Protein AF-0000000066666203 (afdb_homodimer)

Nearest PDB structures (foldseek):
  4cpd-assembly2_C  TM=8.455E-01  e=2.693E-26  Thermus sp. ATN1
  4cpd-assembly1_D  TM=8.298E-01  e=1.664E-25  Thermus sp. ATN1
  6isv-assembly1_B  TM=8.213E-01  e=1.028E-24  Geotrichum candidum
  5tnx-assembly1_A  TM=8.495E-01  e=1.161E-24  Burkholderia ambifaria MC40-6
  1f8f-assembly1_A  TM=8.457E-01  e=9.718E-24  Acinetobacter calcoaceticus

Secondary structure (DSSP, 8-state):
-------EEEEEEE-SS-EEEEEEEPPPPPTT-EEEEEEEEEE-HHHHHHHTTSS---SSB----EEEEEEEE--TT-S--TT-EEEE-SEE--S-SHHHHTT-GGG-TT-EETT-SBTTSS-TT-SSSBSEEEE-TT--EEEPPTTS-HHHHGGGGTHHHHHHHHHHHHS---SEEEEE--SHHHHHHHHHHHHTT-EEEEE-S-HHHHHHHHHTT-EE--S--EEEEEE-S--HHHHHHHHHHEEEEEEEEE-S--S----EEE-HHHHHHTT-EEEE--S--HHHHHHHHHHHHHHTTTS-GGGGBPPPEEGGGGGGGGS---TT-SBEEEE-/-------EEEEEEE-SS-EEEEEEEPPPPPTT-EEEEEEEEEE-HHHHHHHTTSS---SSB----EEEEEEEE--TT-S--TT-EEEE-SEE--S-SHHHHTT-GGG-TT-EETT-SBTTSS-TT-SSSBSEEEE-TT--EEEPPTTS-HHHHGGGGTHHHHHHHHHHHHS---SEEEEE--SHHHHHHHHHHHHTT-EEEEE-S-HHHHHHHHHTT-EE--S--EEEEEE-S--HHHHHHHHHHEEEEEEEEE-S--S----EEE-HHHHHHTT-EEEE--S--HHHHHHHHHHHHHHTTTS-GGGGBPPPEEGGGGGGGGS---TT-SBEEEE-

Radius of gyration: 29.98 Å; Cα contacts (8 Å, |Δi|>4): 1729; chains: 2; bounding box: 48×93×68 Å

InterPro domains:
  IPR002328 Alcohol dehydrogenase, zinc-type, conserved site [PS00059] (64-78)
  IPR007698 Alanine dehydrogenase/pyridine nucleotide transhydrogenase, NAD(H)-binding domain [PF01262] (172-218)
  IPR011032 GroES-like superfamily [SSF50129] (6-188)
  IPR013154 Alcohol dehydrogenase-like, N-terminal [PF08240] (31-146)
  IPR017743 Alcohol dehydrogenase, phosphonate catabolism-associated, putative [TIGR03366] (27-318)
  IPR020843 Enoylreductase domain [SM00829] (16-302)
  IPR036291 NAD(P)-binding domain superfamily [SSF51735] (148-298)

Organism: Nocardia brasiliensis (strain ATCC 700358 / HUJEG-1) (NCBI:txid1133849)

Structure (mmCIF, N/CA/C/O backbone):
data_AF-0000000066666203-model_v1
#
loop_
_entity.id
_entity.type
_entity.pdbx_description
1 polymer 'alcohol dehydrogenase'
#
loop_
_atom_site.group_PDB
_atom_site.id
_atom_site.type_symbol
_atom_site.label_atom_id
_atom_site.label_alt_id
_atom_site.label_comp_id
_atom_site.label_asym_id
_atom_site.label_entity_id
_atom_site.label_seq_id
_atom_site.pdbx_PDB_ins_code
_atom_site.Cartn_x
_atom_site.Cartn_y
_atom_site.Cartn_z
_atom_site.occupancy
_atom_site.B_iso_or_equiv
_atom_site.auth_seq_id
_atom_site.auth_comp_id
_atom_site.auth_asym_id
_atom_site.auth_atom_id
_atom_site.pdbx_PDB_model_num
ATOM 1 N N . MET A 1 1 ? -19 -29.406 -35.094 1 35.38 1 MET A N 1
ATOM 2 C CA . MET A 1 1 ? -18.406 -29.938 -33.875 1 35.38 1 MET A CA 1
ATOM 3 C C . MET A 1 1 ? -17.703 -31.266 -34.125 1 35.38 1 MET A C 1
ATOM 5 O O . MET A 1 1 ? -18.344 -32.25 -34.5 1 35.38 1 MET A O 1
ATOM 9 N N . ASP A 1 2 ? -16.531 -31.234 -34.719 1 40.56 2 ASP A N 1
ATOM 10 C CA . ASP A 1 2 ? -15.867 -32.469 -35.125 1 40.56 2 ASP A CA 1
ATOM 11 C C . ASP A 1 2 ? -15.945 -33.531 -34.031 1 40.56 2 ASP A C 1
ATOM 13 O O . ASP A 1 2 ? -15.672 -33.25 -32.875 1 40.56 2 ASP A O 1
ATOM 17 N N . SER A 1 3 ? -16.797 -34.438 -34.219 1 43.56 3 SER A N 1
ATOM 18 C CA . SER A 1 3 ? -17.047 -35.625 -33.406 1 43.56 3 SER A CA 1
ATOM 19 C C . SER A 1 3 ? -15.734 -36.312 -33 1 43.56 3 SER A C 1
ATOM 21 O O . SER A 1 3 ? -15.008 -36.812 -33.844 1 43.56 3 SER A O 1
ATOM 23 N N . ILE A 1 4 ? -14.906 -35.594 -32.125 1 48.69 4 ILE A N 1
ATOM 24 C CA . ILE A 1 4 ? -13.711 -36.344 -31.719 1 48.69 4 ILE A CA 1
ATOM 25 C C . ILE A 1 4 ? -14.094 -37.75 -31.297 1 48.69 4 ILE A C 1
ATOM 27 O O . ILE A 1 4 ? -15.039 -37.938 -30.516 1 48.69 4 ILE A O 1
ATOM 31 N N . THR A 1 5 ? -14 -38.75 -32.094 1 50.16 5 THR A N 1
ATOM 32 C CA . THR A 1 5 ? -14.023 -40.156 -31.734 1 50.16 5 THR A CA 1
ATOM 33 C C . THR A 1 5 ? -13.594 -40.344 -30.281 1 50.16 5 THR A C 1
ATOM 35 O O . THR A 1 5 ? -12.75 -39.625 -29.781 1 50.16 5 THR A O 1
ATOM 38 N N . PRO A 1 6 ? -14.508 -41.125 -29.516 1 56.53 6 PRO A N 1
ATOM 39 C CA . PRO A 1 6 ? -14.281 -41.344 -28.078 1 56.53 6 PRO A CA 1
ATOM 40 C C . PRO A 1 6 ? -12.812 -41.594 -27.734 1 56.53 6 PRO A C 1
ATOM 42 O O . PRO A 1 6 ? -12.227 -42.594 -28.156 1 56.53 6 PRO A O 1
ATOM 45 N N . ARG A 1 7 ? -11.922 -40.531 -27.656 1 80.56 7 ARG A N 1
ATOM 46 C CA . ARG A 1 7 ? -10.508 -40.75 -27.359 1 80.56 7 ARG A CA 1
ATOM 47 C C . ARG A 1 7 ? -10.273 -40.781 -25.844 1 80.56 7 ARG A C 1
ATOM 49 O O . ARG A 1 7 ? -11.008 -40.156 -25.078 1 80.56 7 ARG A O 1
ATOM 56 N N . VAL A 1 8 ? -9.695 -41.844 -25.406 1 90 8 VAL A N 1
ATOM 57 C CA . VAL A 1 8 ? -9.258 -42.031 -24.016 1 90 8 VAL A CA 1
ATOM 58 C C . VAL A 1 8 ? -7.941 -41.281 -23.781 1 90 8 VAL A C 1
ATOM 60 O O . VAL A 1 8 ? -7.164 -41.094 -24.719 1 90 8 VAL A O 1
ATOM 63 N N . THR A 1 9 ? -7.867 -40.812 -22.672 1 93.56 9 THR A N 1
ATOM 64 C CA . THR A 1 9 ? -6.645 -40.156 -22.25 1 93.56 9 THR A CA 1
ATOM 65 C C . THR A 1 9 ? -6.219 -40.625 -20.859 1 93.56 9 THR A C 1
ATOM 67 O O . THR A 1 9 ? -7.035 -41.156 -20.094 1 93.56 9 THR A O 1
ATOM 70 N N . ARG A 1 10 ? -4.941 -40.531 -20.547 1 96.31 10 ARG A N 1
ATOM 71 C CA . ARG A 1 10 ? -4.422 -40.906 -19.25 1 96.31 10 ARG A CA 1
ATOM 72 C C . ARG A 1 10 ? -4.297 -39.719 -18.312 1 96.31 10 ARG A C 1
ATOM 74 O O . ARG A 1 10 ? -3.92 -38.625 -18.75 1 96.31 10 ARG A O 1
ATOM 81 N N . ALA A 1 11 ? -4.645 -39.938 -17.094 1 97.62 11 ALA A N 1
ATOM 82 C CA . ALA A 1 11 ? -4.508 -38.906 -16.078 1 97.62 11 ALA A CA 1
ATOM 83 C C . ALA A 1 11 ? -4.074 -39.531 -14.742 1 97.62 11 ALA A C 1
ATOM 85 O O . ALA A 1 11 ? -4.43 -40.656 -14.422 1 97.62 11 ALA A O 1
ATOM 86 N N . ALA A 1 12 ? -3.232 -38.844 -14.062 1 97.88 12 ALA A N 1
ATOM 87 C CA . ALA A 1 12 ? -2.869 -39.219 -12.695 1 97.88 12 ALA A CA 1
ATOM 88 C C . ALA A 1 12 ? -3.848 -38.594 -11.695 1 97.88 12 ALA A C 1
ATOM 90 O O . ALA A 1 12 ? -3.834 -37.406 -11.461 1 97.88 12 ALA A O 1
ATOM 91 N N . VAL A 1 13 ? -4.668 -39.375 -11.094 1 97.62 13 VAL A N 1
ATOM 92 C CA . VAL A 1 13 ? -5.719 -38.938 -10.188 1 97.62 13 VAL A CA 1
ATOM 93 C C . VAL A 1 13 ? -5.254 -39.062 -8.742 1 97.62 13 VAL A C 1
ATOM 95 O O . VAL A 1 13 ? -4.918 -40.156 -8.289 1 97.62 13 VAL A O 1
ATOM 98 N N . TRP A 1 14 ? -5.199 -37.938 -8.07 1 97.12 14 TRP A N 1
ATOM 99 C CA . TRP A 1 14 ? -4.902 -37.906 -6.641 1 97.12 14 TRP A CA 1
ATOM 100 C C . TRP A 1 14 ? -6.121 -38.344 -5.824 1 97.12 14 TRP A C 1
ATOM 102 O O . TRP A 1 14 ? -7.191 -37.719 -5.941 1 97.12 14 TRP A O 1
ATOM 112 N N . THR A 1 15 ? -5.957 -39.344 -4.996 1 95.44 15 THR A N 1
ATOM 113 C CA . THR A 1 15 ? -7.098 -39.938 -4.297 1 95.44 15 THR A CA 1
ATOM 114 C C . THR A 1 15 ? -7.055 -39.594 -2.811 1 95.44 15 THR A C 1
ATOM 116 O O . THR A 1 15 ? -7.844 -40.125 -2.023 1 95.44 15 THR A O 1
ATOM 119 N N . GLY A 1 16 ? -6.141 -38.719 -2.398 1 93.12 16 GLY A N 1
ATOM 120 C CA . GLY A 1 16 ? -5.969 -38.406 -0.989 1 93.12 16 GLY A CA 1
ATOM 121 C C . GLY A 1 16 ? -4.949 -39.312 -0.301 1 93.12 16 GLY A C 1
ATOM 122 O O . GLY A 1 16 ? -4.348 -38.906 0.701 1 93.12 16 GLY A O 1
ATOM 123 N N . HIS A 1 17 ? -4.773 -40.5 -0.76 1 90.31 17 HIS A N 1
ATOM 124 C CA . HIS A 1 17 ? -3.838 -41.438 -0.167 1 90.31 17 HIS A CA 1
ATOM 125 C C . HIS A 1 17 ? -2.746 -41.812 -1.158 1 90.31 17 HIS A C 1
ATOM 127 O O . HIS A 1 17 ? -1.794 -42.531 -0.798 1 90.31 17 HIS A O 1
ATOM 133 N N . GLY A 1 18 ? -2.887 -41.281 -2.33 1 91.44 18 GLY A N 1
ATOM 134 C CA . GLY A 1 18 ? -1.947 -41.594 -3.396 1 91.44 18 GLY A CA 1
ATOM 135 C C . GLY A 1 18 ? -2.422 -41.125 -4.762 1 91.44 18 GLY A C 1
ATOM 136 O O . GLY A 1 18 ? -3.379 -40.344 -4.863 1 91.44 18 GLY A O 1
ATOM 137 N N . VAL A 1 19 ? -1.642 -41.562 -5.754 1 95.12 19 VAL A N 1
ATOM 138 C CA . VAL A 1 19 ? -1.977 -41.219 -7.125 1 95.12 19 VAL A CA 1
ATOM 139 C C . VAL A 1 19 ? -2.246 -42.469 -7.941 1 95.12 19 VAL A C 1
ATOM 141 O O . VAL A 1 19 ? -1.508 -43.438 -7.836 1 95.12 19 VAL A O 1
ATOM 144 N N . GLU A 1 20 ? -3.35 -42.438 -8.625 1 95.94 20 GLU A N 1
ATOM 145 C CA . GLU A 1 20 ? -3.729 -43.531 -9.5 1 95.94 20 GLU A CA 1
ATOM 146 C C . GLU A 1 20 ? -3.76 -43.094 -10.961 1 95.94 20 GLU A C 1
ATOM 148 O O . GLU A 1 20 ? -4.383 -42.094 -11.297 1 95.94 20 GLU A O 1
ATOM 153 N N . LEU A 1 21 ? -3.061 -43.875 -11.773 1 96.81 21 LEU A N 1
ATOM 154 C CA . LEU A 1 21 ? -3.188 -43.625 -13.203 1 96.81 21 LEU A CA 1
ATOM 155 C C . LEU A 1 21 ? -4.492 -44.188 -13.742 1 96.81 21 LEU A C 1
ATOM 157 O O . LEU A 1 21 ? -4.781 -45.375 -13.547 1 96.81 21 LEU A O 1
ATOM 161 N N . ARG A 1 22 ? -5.23 -43.375 -14.367 1 96.06 22 ARG A N 1
ATOM 162 C CA . ARG A 1 22 ? -6.516 -43.781 -14.914 1 96.06 22 ARG A CA 1
ATOM 163 C C . ARG A 1 22 ? -6.633 -43.438 -16.391 1 96.06 22 ARG A C 1
ATOM 165 O O . ARG A 1 22 ? -6.074 -42.438 -16.844 1 96.06 22 ARG A O 1
ATOM 172 N N . GLU A 1 23 ? -7.281 -44.281 -17.062 1 95.06 23 GLU A N 1
ATOM 173 C CA . GLU A 1 23 ? -7.758 -43.969 -18.406 1 95.06 23 GLU A CA 1
ATOM 174 C C . GLU A 1 23 ? -9.156 -43.375 -18.359 1 95.06 23 GLU A C 1
ATOM 176 O O . GLU A 1 23 ? -10.078 -43.969 -17.812 1 95.06 23 GLU A O 1
ATOM 181 N N . ILE A 1 24 ? -9.219 -42.219 -18.906 1 91.75 24 ILE A N 1
ATOM 182 C CA . ILE A 1 24 ? -10.477 -41.5 -18.828 1 91.75 24 ILE A CA 1
ATOM 183 C C . ILE A 1 24 ? -10.938 -41.125 -20.234 1 91.75 24 ILE A C 1
ATOM 185 O O . ILE A 1 24 ? -10.117 -40.812 -21.094 1 91.75 24 ILE A O 1
ATOM 189 N N . GLU A 1 25 ? -12.242 -41.25 -20.406 1 90.75 25 GLU A N 1
ATOM 190 C CA . GLU A 1 25 ? -12.789 -40.75 -21.672 1 90.75 25 GLU A CA 1
ATOM 191 C C . GLU A 1 25 ? -12.609 -39.25 -21.812 1 90.75 25 GLU A C 1
ATOM 193 O O . GLU A 1 25 ? -12.836 -38.5 -20.844 1 90.75 25 GLU A O 1
ATOM 198 N N . LEU A 1 26 ? -12.125 -38.844 -22.922 1 93.75 26 LEU A N 1
ATOM 199 C CA . LEU A 1 26 ? -12.094 -37.406 -23.172 1 93.75 26 LEU A CA 1
ATOM 200 C C . LEU A 1 26 ? -13.5 -36.812 -23.156 1 93.75 26 LEU A C 1
ATOM 202 O O . LEU A 1 26 ? -14.383 -37.312 -23.875 1 93.75 26 LEU A O 1
ATOM 206 N N . PRO A 1 27 ? -13.766 -35.875 -22.375 1 90.25 27 PRO A N 1
ATOM 207 C CA . PRO A 1 27 ? -15.109 -35.312 -22.328 1 90.25 27 PRO A CA 1
ATOM 208 C C . PRO A 1 27 ? -15.477 -34.562 -23.594 1 90.25 27 PRO A C 1
ATOM 210 O O . PRO A 1 27 ? -14.586 -34.094 -24.328 1 90.25 27 PRO A O 1
ATOM 213 N N . ASP A 1 28 ? -16.812 -34.469 -23.828 1 91.06 28 ASP A N 1
ATOM 214 C CA . ASP A 1 28 ? -17.266 -33.562 -24.859 1 91.06 28 ASP A CA 1
ATOM 215 C C . ASP A 1 28 ? -16.891 -32.125 -24.516 1 91.06 28 ASP A C 1
ATOM 217 O O . ASP A 1 28 ? -17.078 -31.672 -23.391 1 91.06 28 ASP A O 1
ATOM 221 N N . LEU A 1 29 ? -16.344 -31.484 -25.453 1 93.19 29 LEU A N 1
ATOM 222 C CA . LEU A 1 29 ? -15.977 -30.094 -25.234 1 93.19 29 LEU A CA 1
ATOM 223 C C . LEU A 1 29 ? -17.203 -29.188 -25.344 1 93.19 29 LEU A C 1
ATOM 225 O O . LEU A 1 29 ? -18.047 -29.375 -26.219 1 93.19 29 LEU A O 1
ATOM 229 N N . ALA A 1 30 ? -17.344 -28.375 -24.406 1 93 30 ALA A N 1
ATOM 230 C CA . ALA A 1 30 ? -18.359 -27.328 -24.531 1 93 30 ALA A CA 1
ATOM 231 C C . ALA A 1 30 ? -17.953 -26.25 -25.516 1 93 30 ALA A C 1
ATOM 233 O O . ALA A 1 30 ? -16.781 -26.188 -25.922 1 93 30 ALA A O 1
ATOM 234 N N . ALA A 1 31 ? -18.969 -25.469 -25.938 1 91.75 31 ALA A N 1
ATOM 235 C CA . ALA A 1 31 ? -18.672 -24.359 -26.844 1 91.75 31 ALA A CA 1
ATOM 236 C C . ALA A 1 31 ? -17.641 -23.406 -26.234 1 91.75 31 ALA A C 1
ATOM 238 O O . ALA A 1 31 ? -17.828 -22.922 -25.109 1 91.75 31 ALA A O 1
ATOM 239 N N . GLY A 1 32 ? -16.531 -23.25 -26.938 1 94 32 GLY A N 1
ATOM 240 C CA . GLY A 1 32 ? -15.523 -22.297 -26.484 1 94 32 GLY A CA 1
ATOM 241 C C . GLY A 1 32 ? -14.398 -22.953 -25.703 1 94 32 GLY A C 1
ATOM 242 O O . GLY A 1 32 ? -13.406 -22.312 -25.375 1 94 32 GLY A O 1
ATOM 243 N N . ASP A 1 33 ? -14.516 -24.219 -25.422 1 96.25 33 ASP A N 1
ATOM 244 C CA . ASP A 1 33 ? -13.453 -24.938 -24.734 1 96.25 33 ASP A CA 1
ATOM 245 C C . ASP A 1 33 ? -12.227 -25.109 -25.609 1 96.25 33 ASP A C 1
ATOM 247 O O . ASP A 1 33 ? -12.336 -25.156 -26.844 1 96.25 33 ASP A O 1
ATOM 251 N N . THR A 1 34 ? -11.164 -25.125 -25 1 97.19 34 THR A N 1
ATOM 252 C CA . THR A 1 34 ? -9.898 -25.453 -25.656 1 97.19 34 THR A CA 1
ATOM 253 C C . THR A 1 34 ? -9.344 -26.766 -25.141 1 97.19 34 THR A C 1
ATOM 255 O O . THR A 1 34 ? -9.375 -27.031 -23.938 1 97.19 34 THR A O 1
ATOM 258 N N . LEU A 1 35 ? -8.953 -27.609 -26.016 1 96.88 35 LEU A N 1
ATOM 259 C CA . LEU A 1 35 ? -8.273 -28.844 -25.625 1 96.88 35 LEU A CA 1
ATOM 260 C C . LEU A 1 35 ? -6.766 -28.719 -25.844 1 96.88 35 LEU A C 1
ATOM 262 O O . LEU A 1 35 ? -6.32 -28.312 -26.922 1 96.88 35 LEU A O 1
ATOM 266 N N . VAL A 1 36 ? -6.059 -29 -24.844 1 98.19 36 VAL A N 1
ATOM 267 C CA . VAL A 1 36 ? -4.609 -28.844 -24.875 1 98.19 36 VAL A CA 1
ATOM 268 C C . VAL A 1 36 ? -3.945 -30.188 -24.578 1 98.19 36 VAL A C 1
ATOM 270 O O . VAL A 1 36 ? -4.328 -30.875 -23.625 1 98.19 36 VAL A O 1
ATOM 273 N N . ARG A 1 37 ? -3.035 -30.594 -25.406 1 98.38 37 ARG A N 1
ATOM 274 C CA . ARG A 1 37 ? -2.158 -31.719 -25.078 1 98.38 37 ARG A CA 1
ATOM 275 C C . ARG A 1 37 ? -0.988 -31.266 -24.219 1 98.38 37 ARG A C 1
ATOM 277 O O . ARG A 1 37 ? -0.167 -30.453 -24.656 1 98.38 37 ARG A O 1
ATOM 284 N N . VAL A 1 38 ? -0.893 -31.797 -23.047 1 98.75 38 VAL A N 1
ATOM 285 C CA . VAL A 1 38 ? 0.139 -31.344 -22.109 1 98.75 38 VAL A CA 1
ATOM 286 C C . VAL A 1 38 ? 1.507 -31.844 -22.594 1 98.75 38 VAL A C 1
ATOM 288 O O . VAL A 1 38 ? 1.675 -33 -22.906 1 98.75 38 VAL A O 1
ATOM 291 N N . ARG A 1 39 ? 2.41 -30.969 -22.656 1 98.75 39 ARG A N 1
ATOM 292 C CA . ARG A 1 39 ? 3.777 -31.312 -23.047 1 98.75 39 ARG A CA 1
ATOM 293 C C . ARG A 1 39 ? 4.652 -31.531 -21.812 1 98.75 39 ARG A C 1
ATOM 295 O O . ARG A 1 39 ? 5.449 -32.469 -21.781 1 98.75 39 ARG A O 1
ATOM 302 N N . LEU A 1 40 ? 4.535 -30.703 -20.859 1 98.81 40 LEU A N 1
ATOM 303 C CA . LEU A 1 40 ? 5.297 -30.75 -19.625 1 98.81 40 LEU A CA 1
ATOM 304 C C . LEU A 1 40 ? 4.527 -30.078 -18.484 1 98.81 40 LEU A C 1
ATOM 306 O O . LEU A 1 40 ? 3.939 -29.016 -18.672 1 98.81 40 LEU A O 1
ATOM 310 N N . ALA A 1 41 ? 4.48 -30.688 -17.328 1 98.69 41 ALA A N 1
ATOM 311 C CA . ALA A 1 41 ? 3.934 -30.109 -16.109 1 98.69 41 ALA A CA 1
ATOM 312 C C . ALA A 1 41 ? 4.977 -30.109 -14.992 1 98.69 41 ALA A C 1
ATOM 314 O O . ALA A 1 41 ? 5.754 -31.062 -14.852 1 98.69 41 ALA A O 1
ATOM 315 N N . THR A 1 42 ? 5.031 -29.031 -14.25 1 98.12 42 THR A N 1
ATOM 316 C CA . THR A 1 42 ? 5.926 -28.984 -13.094 1 98.12 42 THR A CA 1
ATOM 317 C C . THR A 1 42 ? 5.141 -29.109 -11.797 1 98.12 42 THR A C 1
ATOM 319 O O . THR A 1 42 ? 3.924 -28.891 -11.773 1 98.12 42 THR A O 1
ATOM 322 N N . VAL A 1 43 ? 5.809 -29.531 -10.781 1 97.12 43 VAL A N 1
ATOM 323 C CA . VAL A 1 43 ? 5.184 -29.703 -9.477 1 97.12 43 VAL A CA 1
ATOM 324 C C . VAL A 1 43 ? 5.383 -28.453 -8.617 1 97.12 43 VAL A C 1
ATOM 326 O O . VAL A 1 43 ? 6.504 -28.156 -8.195 1 97.12 43 VAL A O 1
ATOM 329 N N . CYS A 1 44 ? 4.328 -27.781 -8.398 1 95.31 44 CYS A N 1
ATOM 330 C CA . CYS A 1 44 ? 4.352 -26.562 -7.59 1 95.31 44 CYS A CA 1
ATOM 331 C C . CYS A 1 44 ? 4.336 -26.906 -6.102 1 95.31 44 CYS A C 1
ATOM 333 O O . CYS A 1 44 ? 3.859 -27.969 -5.711 1 95.31 44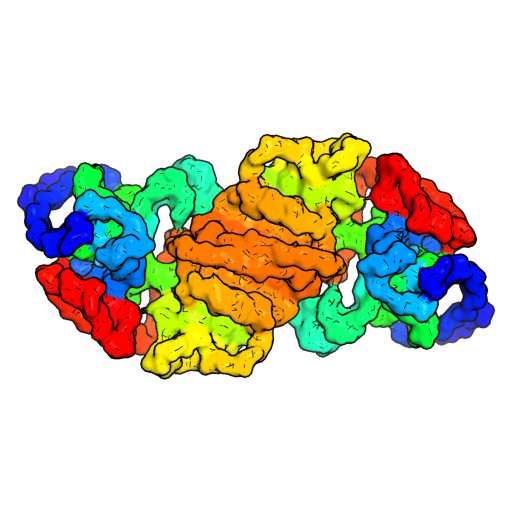 CYS A O 1
ATOM 335 N N . GLY A 1 45 ? 4.883 -25.969 -5.301 1 92.12 45 GLY A N 1
ATOM 336 C CA . GLY A 1 45 ? 4.816 -26.156 -3.859 1 92.12 45 GLY A CA 1
ATOM 337 C C . GLY A 1 45 ? 3.408 -26.391 -3.352 1 92.12 45 GLY A C 1
ATOM 338 O O . GLY A 1 45 ? 3.199 -27.141 -2.406 1 92.12 45 GLY A O 1
ATOM 339 N N . SER A 1 46 ? 2.42 -25.781 -3.914 1 92.06 46 SER A N 1
ATOM 340 C CA . SER A 1 46 ? 1.031 -25.953 -3.494 1 92.06 46 SER A CA 1
ATOM 341 C C . SER A 1 46 ? 0.562 -27.391 -3.693 1 92.06 46 SER A C 1
ATOM 343 O O . SER A 1 46 ? -0.215 -27.906 -2.893 1 92.06 46 SER A O 1
ATOM 345 N N . ASP A 1 47 ? 0.971 -28.047 -4.727 1 94.88 47 ASP A N 1
ATOM 346 C CA . ASP A 1 47 ? 0.654 -29.469 -4.926 1 94.88 47 ASP A CA 1
ATOM 347 C C . ASP A 1 47 ? 1.281 -30.328 -3.836 1 94.88 47 ASP A C 1
ATOM 349 O O . ASP A 1 47 ? 0.648 -31.25 -3.33 1 94.88 47 ASP A O 1
ATOM 353 N N . LEU A 1 48 ? 2.545 -29.969 -3.537 1 93.69 48 LEU A N 1
ATOM 354 C CA . LEU A 1 48 ? 3.223 -30.703 -2.469 1 93.69 48 LEU A CA 1
ATOM 355 C C . LEU A 1 48 ? 2.48 -30.547 -1.146 1 93.69 48 LEU A C 1
ATOM 357 O O . LEU A 1 48 ? 2.307 -31.516 -0.408 1 93.69 48 LEU A O 1
ATOM 361 N N . HIS A 1 49 ? 2.035 -29.328 -0.904 1 91.62 49 HIS A N 1
ATOM 362 C CA . HIS A 1 49 ? 1.283 -29.062 0.318 1 91.62 49 HIS A CA 1
ATOM 363 C C . HIS A 1 49 ? -0.038 -29.828 0.326 1 91.62 49 HIS A C 1
ATOM 365 O O . HIS A 1 49 ? -0.473 -30.312 1.374 1 91.62 49 HIS A O 1
ATOM 371 N N . THR A 1 50 ? -0.694 -29.938 -0.775 1 92.62 50 THR A N 1
ATOM 372 C CA . THR A 1 50 ? -1.953 -30.656 -0.898 1 92.62 50 THR A CA 1
ATOM 373 C C . THR A 1 50 ? -1.75 -32.156 -0.61 1 92.62 50 THR A C 1
ATOM 375 O O . THR A 1 50 ? -2.449 -32.719 0.226 1 92.62 50 THR A O 1
ATOM 378 N N . VAL A 1 51 ? -0.768 -32.688 -1.235 1 93.94 51 VAL A N 1
ATOM 379 C CA . VAL A 1 51 ? -0.512 -34.125 -1.106 1 93.94 51 VAL A CA 1
ATOM 380 C C . VAL A 1 51 ? -0.072 -34.438 0.321 1 93.94 51 VAL A C 1
ATOM 382 O O . VAL A 1 51 ? -0.41 -35.5 0.859 1 93.94 51 VAL A O 1
ATOM 385 N N . ALA A 1 52 ? 0.62 -33.469 0.94 1 90.88 52 ALA A N 1
ATOM 386 C CA . ALA A 1 52 ? 1.104 -33.656 2.307 1 90.88 52 ALA A CA 1
ATOM 387 C C . ALA A 1 52 ? -0.009 -33.406 3.32 1 90.88 52 ALA A C 1
ATOM 389 O O . ALA A 1 52 ? 0.181 -33.625 4.52 1 90.88 52 ALA A O 1
ATOM 390 N N . GLY A 1 53 ? -1.164 -32.938 2.889 1 88.62 53 GLY A N 1
ATOM 391 C CA . GLY A 1 53 ? -2.303 -32.688 3.764 1 88.62 53 GLY A CA 1
ATOM 392 C C . GLY A 1 53 ? -2.285 -31.328 4.414 1 88.62 53 GLY A C 1
ATOM 393 O O . GLY A 1 53 ? -3.092 -31.047 5.305 1 88.62 53 GLY A O 1
ATOM 394 N N . ARG A 1 54 ? -1.453 -30.469 3.967 1 85.25 54 ARG A N 1
ATOM 395 C CA . ARG A 1 54 ? -1.306 -29.156 4.574 1 85.25 54 ARG A CA 1
ATOM 396 C C . ARG A 1 54 ? -2.207 -28.125 3.893 1 85.25 54 ARG A C 1
ATOM 398 O O . ARG A 1 54 ? -2.332 -27 4.355 1 85.25 54 ARG A O 1
ATOM 405 N N . ARG A 1 55 ? -2.777 -28.453 2.836 1 87.5 55 ARG A N 1
ATOM 406 C CA . ARG A 1 55 ? -3.691 -27.625 2.062 1 87.5 55 ARG A CA 1
ATOM 407 C C . ARG A 1 55 ? -4.926 -28.406 1.633 1 87.5 55 ARG A C 1
ATOM 409 O O . ARG A 1 55 ? -4.805 -29.453 0.997 1 87.5 55 ARG A O 1
ATOM 416 N N . PRO A 1 56 ? -6.047 -27.891 2.012 1 88.31 56 PRO A N 1
ATOM 417 C CA . PRO A 1 56 ? -7.258 -28.594 1.604 1 88.31 56 PRO A CA 1
ATOM 418 C C . PRO A 1 56 ? -7.48 -28.562 0.093 1 88.31 56 PRO A C 1
ATOM 420 O O . PRO A 1 56 ? -7.18 -27.562 -0.562 1 88.31 56 PRO A O 1
ATOM 423 N N . ALA A 1 57 ? -7.918 -29.672 -0.47 1 92.12 57 ALA A N 1
ATOM 424 C CA . ALA A 1 57 ? -8.25 -29.797 -1.889 1 92.12 57 ALA A CA 1
ATOM 425 C C . ALA A 1 57 ? -9.258 -30.922 -2.125 1 92.12 57 ALA A C 1
ATOM 427 O O . ALA A 1 57 ? -9.305 -31.875 -1.359 1 92.12 57 ALA A O 1
ATOM 428 N N . PRO A 1 58 ? -9.984 -30.75 -3.148 1 94.69 58 PRO A N 1
ATOM 429 C CA . PRO A 1 58 ? -10.891 -31.859 -3.498 1 94.69 58 PRO A CA 1
ATOM 430 C C . PRO A 1 58 ? -10.156 -33.156 -3.771 1 94.69 58 PRO A C 1
ATOM 432 O O . PRO A 1 58 ? -9.047 -33.156 -4.316 1 94.69 58 PRO A O 1
ATOM 435 N N . CYS A 1 59 ? -10.789 -34.125 -3.4 1 93.69 59 CYS A N 1
ATOM 436 C CA . CYS A 1 59 ? -10.312 -35.5 -3.654 1 93.69 59 CYS A CA 1
ATOM 437 C C . CYS A 1 59 ? -11.477 -36.438 -3.979 1 93.69 59 CYS A C 1
ATOM 439 O O . CYS A 1 59 ? -12.461 -36.469 -3.238 1 93.69 59 CYS A O 1
ATOM 441 N N . PRO A 1 60 ? -11.391 -37.25 -5.133 1 96.5 60 PRO A N 1
ATOM 442 C CA . PRO A 1 60 ? -10.273 -37.312 -6.078 1 96.5 60 PRO A CA 1
ATOM 443 C C . PRO A 1 60 ? -10.188 -36.094 -6.98 1 96.5 60 PRO A C 1
ATOM 445 O O . PRO A 1 60 ? -11.195 -35.406 -7.195 1 96.5 60 PRO A O 1
ATOM 448 N N . SER A 1 61 ? -9.023 -35.812 -7.426 1 97.69 61 SER A N 1
ATOM 449 C CA . SER A 1 61 ? -8.797 -34.719 -8.375 1 97.69 61 SER A CA 1
ATOM 450 C C . SER A 1 61 ? -7.539 -34.969 -9.203 1 97.69 61 SER A C 1
ATOM 452 O O . SER A 1 61 ? -6.73 -35.844 -8.867 1 97.69 61 SER A O 1
ATOM 454 N N . ILE A 1 62 ? -7.426 -34.344 -10.344 1 97.94 62 ILE A N 1
ATOM 455 C CA . ILE A 1 62 ? -6.188 -34.281 -11.109 1 97.94 62 ILE A CA 1
ATOM 456 C C . ILE A 1 62 ? -5.457 -32.969 -10.781 1 97.94 62 ILE A C 1
ATOM 458 O O . ILE A 1 62 ? -5.922 -31.891 -11.125 1 97.94 62 ILE A O 1
ATOM 462 N N . LEU A 1 63 ? -4.297 -33.062 -10.141 1 97.75 63 LEU A N 1
ATOM 463 C CA . LEU A 1 63 ? -3.533 -31.891 -9.727 1 97.75 63 LEU A CA 1
ATOM 464 C C . LEU A 1 63 ? -2.701 -31.344 -10.883 1 97.75 63 LEU A C 1
ATOM 466 O O . LEU A 1 63 ? -2.801 -31.844 -12.008 1 97.75 63 LEU A O 1
ATOM 470 N N . GLY A 1 64 ? -1.973 -30.281 -10.609 1 97.81 64 GLY A N 1
ATOM 471 C CA . GLY A 1 64 ? -1.073 -29.688 -11.578 1 97.81 64 GLY A CA 1
ATOM 472 C C . GLY A 1 64 ? -1.632 -28.438 -12.211 1 97.81 64 GLY A C 1
ATOM 473 O O . GLY A 1 64 ? -2.611 -28.484 -12.961 1 97.81 64 GLY A O 1
ATOM 474 N N . HIS A 1 65 ? -1.014 -27.297 -11.906 1 97.94 65 HIS A N 1
ATOM 475 C CA . HIS A 1 65 ? -1.481 -26.031 -12.492 1 97.94 65 HIS A CA 1
ATOM 476 C C . HIS A 1 65 ? -0.337 -25.281 -13.156 1 97.94 65 HIS A C 1
ATOM 478 O O . HIS A 1 65 ? -0.55 -24.219 -13.742 1 97.94 65 HIS A O 1
ATOM 484 N N . GLU A 1 66 ? 0.881 -25.781 -13.109 1 98.19 66 GLU A N 1
ATOM 485 C CA . GLU A 1 66 ? 2.029 -25.281 -13.859 1 98.19 66 GLU A CA 1
ATOM 486 C C . GLU A 1 66 ? 2.348 -26.188 -15.055 1 98.19 66 GLU A C 1
ATOM 488 O O . GLU A 1 66 ? 2.963 -27.234 -14.891 1 98.19 66 GLU A O 1
ATOM 493 N N . ALA A 1 67 ? 1.975 -25.688 -16.219 1 98.75 67 ALA A N 1
ATOM 494 C CA . ALA A 1 67 ? 2.188 -26.578 -17.359 1 98.75 67 ALA A CA 1
ATOM 495 C C . ALA A 1 67 ? 2.248 -25.781 -18.672 1 98.75 67 ALA A C 1
ATOM 497 O O . ALA A 1 67 ? 1.853 -24.609 -18.703 1 98.75 67 ALA A O 1
ATOM 498 N N . VAL A 1 68 ? 2.816 -26.375 -19.625 1 98.81 68 VAL A N 1
ATOM 499 C CA . VAL A 1 68 ? 2.809 -25.938 -21.016 1 98.81 68 VAL A CA 1
ATOM 500 C C . VAL A 1 68 ? 2.238 -27.047 -21.891 1 98.81 68 VAL A C 1
ATOM 502 O O . VAL A 1 68 ? 2.402 -28.234 -21.594 1 98.81 68 VAL A O 1
ATOM 505 N N . GLY A 1 69 ? 1.513 -26.656 -22.891 1 98.75 69 GLY A N 1
ATOM 506 C CA . GLY A 1 69 ? 0.919 -27.641 -23.797 1 98.75 69 GLY A CA 1
ATOM 507 C C . GLY A 1 69 ? 0.715 -27.125 -25.203 1 98.75 69 GLY A C 1
ATOM 508 O O . GLY A 1 69 ? 1.031 -25.969 -25.484 1 98.75 69 GLY A O 1
ATOM 509 N N . GLU A 1 70 ? 0.264 -28 -25.969 1 98.56 70 GLU A N 1
ATOM 510 C CA . GLU A 1 70 ? -0.047 -27.703 -27.359 1 98.56 70 GLU A CA 1
ATOM 511 C C . GLU A 1 70 ? -1.553 -27.703 -27.609 1 98.56 70 GLU A C 1
ATOM 513 O O . GLU A 1 70 ? -2.25 -28.641 -27.203 1 98.56 70 GLU A O 1
ATOM 518 N N . VAL A 1 71 ? -1.992 -26.672 -28.312 1 98.38 71 VAL A N 1
ATOM 519 C CA . VAL A 1 71 ? -3.418 -26.547 -28.609 1 98.38 71 VAL A CA 1
ATOM 520 C C . VAL A 1 71 ? -3.822 -27.625 -29.609 1 98.38 71 VAL A C 1
ATOM 522 O O . VAL A 1 71 ? -3.229 -27.734 -30.688 1 98.38 71 VAL A O 1
ATOM 525 N N . VAL A 1 72 ? -4.84 -28.391 -29.297 1 97 72 VAL A N 1
ATOM 526 C CA . VAL A 1 72 ? -5.375 -29.438 -30.172 1 97 72 VAL A CA 1
ATOM 527 C C . VAL A 1 72 ? -6.715 -28.984 -30.75 1 97 72 VAL A C 1
ATOM 529 O O . VAL A 1 72 ? -7.004 -29.234 -31.922 1 97 72 VAL A O 1
ATOM 532 N N . VAL A 1 73 ? -7.547 -28.453 -29.906 1 95.56 73 VAL A N 1
ATOM 533 C CA . VAL A 1 73 ? -8.789 -27.766 -30.266 1 95.56 73 VAL A CA 1
ATOM 534 C C . VAL A 1 73 ? -8.789 -26.359 -29.703 1 95.56 73 VAL A C 1
ATOM 536 O O . VAL A 1 73 ? -8.57 -26.156 -28.5 1 95.56 73 VAL A O 1
ATOM 539 N N . ALA A 1 74 ? -8.984 -25.422 -30.578 1 95.25 74 ALA A N 1
ATOM 540 C CA . ALA A 1 74 ? -8.945 -24.016 -30.156 1 95.25 74 ALA A CA 1
ATOM 541 C C . ALA A 1 74 ? -10.352 -23.5 -29.844 1 95.25 74 ALA A C 1
ATOM 543 O O . ALA A 1 74 ? -11.266 -23.625 -30.656 1 95.25 74 ALA A O 1
ATOM 544 N N . GLY A 1 75 ? -10.461 -23.016 -28.688 1 91.75 75 GLY A N 1
ATOM 545 C CA . GLY A 1 75 ? -11.711 -22.359 -28.328 1 91.75 75 GLY A CA 1
ATOM 546 C C . GLY A 1 75 ? -11.883 -21 -28.984 1 91.75 75 GLY A C 1
ATOM 547 O O . GLY A 1 75 ? -10.922 -20.422 -29.516 1 91.75 75 GLY A O 1
ATOM 548 N N . SER A 1 76 ? -13.047 -20.391 -29.141 1 84.5 76 SER A N 1
ATOM 549 C CA . SER A 1 76 ? -13.422 -19.203 -29.906 1 84.5 76 SER A CA 1
ATOM 550 C C . SER A 1 76 ? -12.648 -17.969 -29.438 1 84.5 76 SER A C 1
ATOM 552 O O . SER A 1 76 ? -12.219 -17.156 -30.25 1 84.5 76 SER A O 1
ATOM 554 N N . ASP A 1 77 ? -12.352 -17.703 -28.219 1 83.88 77 ASP A N 1
ATOM 555 C CA . ASP A 1 77 ? -11.836 -16.422 -27.781 1 83.88 77 ASP A CA 1
ATOM 556 C C . ASP A 1 77 ? -10.453 -16.562 -27.156 1 83.88 77 ASP A C 1
ATOM 558 O O . ASP A 1 77 ? -10.047 -15.742 -26.328 1 83.88 77 ASP A O 1
ATOM 562 N N . ILE A 1 78 ? -9.703 -17.516 -27.594 1 89.94 78 ILE A N 1
ATOM 563 C CA . ILE A 1 78 ? -8.344 -17.609 -27.078 1 89.94 78 ILE A CA 1
ATOM 564 C C . ILE A 1 78 ? -7.359 -17.078 -28.109 1 89.94 78 ILE A C 1
ATOM 566 O O . ILE A 1 78 ? -7.559 -17.25 -29.312 1 89.94 78 ILE A O 1
ATOM 570 N N . PRO A 1 79 ? -6.355 -16.359 -27.781 1 93.44 79 PRO A N 1
ATOM 571 C CA . PRO A 1 79 ? -5.355 -15.82 -28.703 1 93.44 79 PRO A CA 1
ATOM 572 C C . PRO A 1 79 ? -4.32 -16.859 -29.125 1 93.44 79 PRO A C 1
ATOM 574 O O . PRO A 1 79 ? -3.115 -16.609 -29.031 1 93.44 79 PRO A O 1
ATOM 577 N N . ALA A 1 80 ? -4.727 -18.062 -29.594 1 96.25 80 ALA A N 1
ATOM 578 C CA . ALA A 1 80 ? -3.877 -19.172 -30.031 1 96.25 80 ALA A CA 1
ATOM 579 C C . ALA A 1 80 ? -4.602 -20.031 -31.062 1 96.25 80 ALA A C 1
ATOM 581 O O . ALA A 1 80 ? -5.832 -20.031 -31.125 1 96.25 80 ALA A O 1
ATOM 582 N N . GLN A 1 81 ? -3.883 -20.688 -31.891 1 96.62 81 GLN A N 1
ATOM 583 C CA . GLN A 1 81 ? -4.418 -21.609 -32.875 1 96.62 81 GLN A CA 1
ATOM 584 C C . GLN A 1 81 ? -3.924 -23.031 -32.625 1 96.62 81 GLN A C 1
ATOM 586 O O . GLN A 1 81 ? -2.996 -23.234 -31.828 1 96.62 81 GLN A O 1
ATOM 591 N N . VAL A 1 82 ? -4.555 -23.953 -33.281 1 97.56 82 VAL A N 1
ATOM 592 C CA . VAL A 1 82 ? -4.152 -25.359 -33.188 1 97.56 82 VAL A CA 1
ATOM 593 C C . VAL A 1 82 ? -2.666 -25.484 -33.531 1 97.56 82 VAL A C 1
ATOM 595 O O . VAL A 1 82 ? -2.189 -24.891 -34.5 1 97.56 82 VAL A O 1
ATOM 598 N N . GLY A 1 83 ? -1.961 -26.156 -32.656 1 98.06 83 GLY A N 1
ATOM 599 C CA . GLY A 1 83 ? -0.537 -26.344 -32.875 1 98.06 83 GLY A CA 1
ATOM 600 C C . GLY A 1 83 ? 0.326 -25.422 -32.062 1 98.06 83 GLY A C 1
ATOM 601 O O . GLY A 1 83 ? 1.518 -25.672 -31.859 1 98.06 83 GLY A O 1
ATOM 602 N N . ASP A 1 84 ? -0.246 -24.344 -31.578 1 98.44 84 ASP A N 1
ATOM 603 C CA . ASP A 1 84 ? 0.502 -23.375 -30.766 1 98.44 84 ASP A CA 1
ATOM 604 C C . ASP A 1 84 ? 0.852 -23.969 -29.406 1 98.44 84 ASP A C 1
ATOM 606 O O . ASP A 1 84 ? 0.037 -24.672 -28.797 1 98.44 84 ASP A O 1
ATOM 610 N N . ARG A 1 85 ? 2.082 -23.703 -28.891 1 98.75 85 ARG A N 1
ATOM 611 C CA . ARG A 1 85 ? 2.422 -23.938 -27.484 1 98.75 85 ARG A CA 1
ATOM 612 C C . ARG A 1 85 ? 1.886 -22.828 -26.594 1 98.75 85 ARG A C 1
ATOM 614 O O . ARG A 1 85 ? 2.09 -21.641 -26.891 1 98.75 85 ARG A O 1
ATOM 621 N N . ILE A 1 86 ? 1.193 -23.203 -25.547 1 98.81 86 ILE A N 1
ATOM 622 C CA . ILE A 1 86 ? 0.624 -22.172 -24.672 1 98.81 86 ILE A CA 1
ATOM 623 C C . ILE A 1 86 ? 0.832 -22.562 -23.219 1 98.81 86 ILE A C 1
ATOM 625 O O . ILE A 1 86 ? 1.046 -23.734 -22.906 1 98.81 86 ILE A O 1
ATOM 629 N N . VAL A 1 87 ? 0.893 -21.641 -22.422 1 98.88 87 VAL A N 1
ATOM 630 C CA . VAL A 1 87 ? 0.631 -21.781 -20.984 1 98.88 87 VAL A CA 1
ATOM 631 C C . VAL A 1 87 ? -0.695 -21.109 -20.641 1 98.88 87 VAL A C 1
ATOM 633 O O . VAL A 1 87 ? -1.201 -20.281 -21.406 1 98.88 87 VAL A O 1
ATOM 636 N N . TRP A 1 88 ? -1.29 -21.484 -19.531 1 98.62 88 TRP A N 1
ATOM 637 C CA . TRP A 1 88 ? -2.582 -20.922 -19.141 1 98.62 88 TRP A CA 1
ATOM 638 C C . TRP A 1 88 ? -2.588 -20.562 -17.656 1 98.62 88 TRP A C 1
ATOM 640 O O . TRP A 1 88 ? -1.814 -21.109 -16.875 1 98.62 88 TRP A O 1
ATOM 650 N N . ALA A 1 89 ? -3.398 -19.609 -17.312 1 98.25 89 ALA A N 1
ATOM 651 C CA . ALA A 1 89 ? -3.463 -19.078 -15.953 1 98.25 89 ALA A CA 1
ATOM 652 C C . ALA A 1 89 ? -4.047 -20.109 -14.984 1 98.25 89 ALA A C 1
ATOM 654 O O . ALA A 1 89 ? -4.812 -20.984 -15.398 1 98.25 89 ALA A O 1
ATOM 655 N N . VAL A 1 90 ? -3.775 -19.922 -13.734 1 98 90 VAL A N 1
ATOM 656 C CA . VAL A 1 90 ? -4.223 -20.828 -12.688 1 98 90 VAL A CA 1
ATOM 657 C C . VAL A 1 90 ? -5.738 -20.719 -12.523 1 98 90 VAL A C 1
ATOM 659 O O . VAL A 1 90 ? -6.41 -21.703 -12.227 1 98 90 VAL A O 1
ATOM 662 N N . THR A 1 91 ? -6.25 -19.516 -12.727 1 98 91 THR A N 1
ATOM 663 C CA . THR A 1 91 ? -7.652 -19.266 -12.414 1 98 91 THR A CA 1
ATOM 664 C C . THR A 1 91 ? -8.469 -19.094 -13.688 1 98 91 THR A C 1
ATOM 666 O O . THR A 1 91 ? -7.945 -18.641 -14.711 1 98 91 THR A O 1
ATOM 669 N N . VAL A 1 92 ? -9.711 -19.469 -13.602 1 97.19 92 VAL A N 1
ATOM 670 C CA . VAL A 1 92 ? -10.742 -19.156 -14.594 1 97.19 92 VAL A CA 1
ATOM 671 C C . VAL A 1 92 ? -11.852 -18.344 -13.945 1 97.19 92 VAL A C 1
ATOM 673 O O . VAL A 1 92 ? -12.438 -18.75 -12.945 1 97.19 92 VAL A O 1
ATOM 676 N N . ALA A 1 93 ? -12.117 -17.188 -14.539 1 97.25 93 ALA A N 1
ATOM 677 C CA . ALA A 1 93 ? -13.086 -16.266 -13.953 1 97.25 93 ALA A CA 1
ATOM 678 C C . ALA A 1 93 ? -14.367 -16.219 -14.781 1 97.25 93 ALA A C 1
ATOM 680 O O . ALA A 1 93 ? -14.359 -16.562 -15.969 1 97.25 93 ALA A O 1
ATOM 681 N N . CYS A 1 94 ? -15.523 -15.82 -14.219 1 96 94 CYS A N 1
ATOM 682 C CA . CYS A 1 94 ? -16.812 -15.773 -14.906 1 96 94 CYS A CA 1
ATOM 683 C C . CYS A 1 94 ? -16.891 -14.562 -15.828 1 96 94 CYS A C 1
ATOM 685 O O . CYS A 1 94 ? -17.672 -14.562 -16.797 1 96 94 CYS A O 1
ATOM 687 N N . GLY A 1 95 ? -16.188 -13.531 -15.484 1 95.12 95 GLY A N 1
ATOM 688 C CA . GLY A 1 95 ? -16.125 -12.336 -16.312 1 95.12 95 GLY A CA 1
ATOM 689 C C . GLY A 1 95 ? -17.312 -11.398 -16.094 1 95.12 95 GLY A C 1
ATOM 690 O O . GLY A 1 95 ? -17.359 -10.312 -16.672 1 95.12 95 GLY A O 1
ATOM 691 N N . ARG A 1 96 ? -18.234 -11.766 -15.172 1 96.12 96 ARG A N 1
ATOM 692 C CA . ARG A 1 96 ? -19.469 -10.984 -15.125 1 96.12 96 ARG A CA 1
ATOM 693 C C . ARG A 1 96 ? -19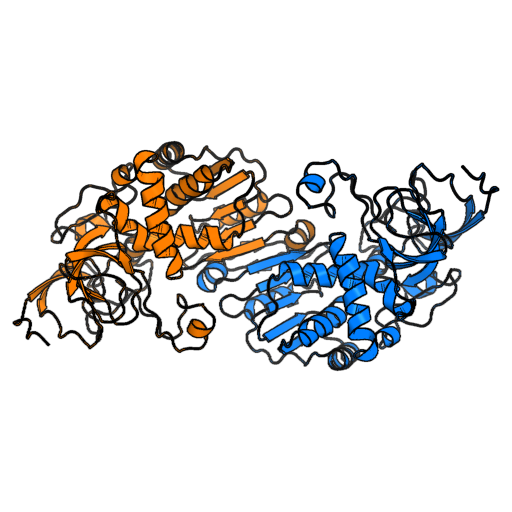.797 -10.555 -13.703 1 96.12 96 ARG A C 1
ATOM 695 O O . ARG A 1 96 ? -20.625 -9.672 -13.484 1 96.12 96 ARG A O 1
ATOM 702 N N . CYS A 1 97 ? -19.25 -11.227 -12.727 1 96.88 97 CYS A N 1
ATOM 703 C CA . CYS A 1 97 ? -19.578 -10.852 -11.352 1 96.88 97 CYS A CA 1
ATOM 704 C C . CYS A 1 97 ? -18.984 -9.5 -10.992 1 96.88 97 CYS A C 1
ATOM 706 O O . CYS A 1 97 ? -18.203 -8.938 -11.766 1 96.88 97 CYS A O 1
ATOM 708 N N . ALA A 1 98 ? -19.281 -8.984 -9.867 1 94.75 98 ALA A N 1
ATOM 709 C CA . ALA A 1 98 ? -18.828 -7.668 -9.43 1 94.75 98 ALA A CA 1
ATOM 710 C C . ALA A 1 98 ? -17.312 -7.609 -9.32 1 94.75 98 ALA A C 1
ATOM 712 O O . ALA A 1 98 ? -16.688 -6.609 -9.695 1 94.75 98 ALA A O 1
ATOM 713 N N . ARG A 1 99 ? -16.719 -8.648 -8.891 1 96.12 99 ARG A N 1
ATOM 714 C CA . ARG A 1 99 ? -15.266 -8.695 -8.734 1 96.12 99 ARG A CA 1
ATOM 715 C C . ARG A 1 99 ? -14.57 -8.711 -10.094 1 96.12 99 ARG A C 1
ATOM 717 O O . ARG A 1 99 ? -13.578 -8.008 -10.297 1 96.12 99 ARG A O 1
ATOM 724 N N . CYS A 1 100 ? -15.094 -9.461 -11 1 96.75 100 CYS A N 1
ATOM 725 C CA . CYS A 1 100 ? -14.539 -9.5 -12.344 1 96.75 100 CYS A CA 1
ATOM 726 C C . CYS A 1 100 ? -14.648 -8.133 -13.016 1 96.75 100 CYS A C 1
ATOM 728 O O . CYS A 1 100 ? -13.695 -7.668 -13.641 1 96.75 100 CYS A O 1
ATOM 730 N N . ARG A 1 101 ? -15.75 -7.516 -12.797 1 95.12 101 ARG A N 1
ATOM 731 C CA . ARG A 1 101 ? -15.969 -6.211 -13.414 1 95.12 101 ARG A CA 1
ATOM 732 C C . ARG A 1 101 ? -15.039 -5.16 -12.82 1 95.12 101 ARG A C 1
ATOM 734 O O . ARG A 1 101 ? -14.68 -4.191 -13.492 1 95.12 101 ARG A O 1
ATOM 741 N N . ALA A 1 102 ? -14.664 -5.391 -11.586 1 92.31 102 ALA A N 1
ATOM 742 C CA . ALA A 1 102 ? -13.805 -4.441 -10.891 1 92.31 102 ALA A CA 1
ATOM 743 C C . ALA A 1 102 ? -12.328 -4.73 -11.164 1 92.31 102 ALA A C 1
ATOM 745 O O . ALA A 1 102 ? -11.445 -4.039 -10.648 1 92.31 102 ALA A O 1
ATOM 746 N N . GLY A 1 103 ? -12.055 -5.777 -11.883 1 93.38 103 GLY A N 1
ATOM 747 C CA . GLY A 1 103 ? -10.68 -6.078 -12.266 1 93.38 103 GLY A CA 1
ATOM 748 C C . GLY A 1 103 ? -10.023 -7.105 -11.359 1 93.38 103 GLY A C 1
ATOM 749 O O . GLY A 1 103 ? -8.812 -7.344 -11.461 1 93.38 103 GLY A O 1
ATOM 750 N N . PHE A 1 104 ? -10.805 -7.676 -10.453 1 96 104 PHE A N 1
ATOM 751 C CA . PHE A 1 104 ? -10.305 -8.719 -9.555 1 96 104 PHE A CA 1
ATOM 752 C C . PHE A 1 104 ? -10.727 -10.094 -10.039 1 96 104 PHE A C 1
ATOM 754 O O . PHE A 1 104 ? -11.352 -10.859 -9.297 1 96 104 PHE A O 1
ATOM 761 N N . THR A 1 105 ? -10.242 -10.414 -11.281 1 97.62 105 THR A N 1
ATOM 762 C CA . THR A 1 105 ? -10.703 -11.664 -11.875 1 97.62 105 THR A CA 1
ATOM 763 C C . THR A 1 105 ? -10.117 -12.867 -11.133 1 97.62 105 THR A C 1
ATOM 765 O O . THR A 1 105 ? -10.758 -13.914 -11.031 1 97.62 105 THR A O 1
ATOM 768 N N . ALA A 1 106 ? -8.922 -12.711 -10.602 1 97.62 106 ALA A N 1
ATOM 769 C CA . ALA A 1 106 ? -8.289 -13.781 -9.852 1 97.62 106 ALA A CA 1
ATOM 770 C C . ALA A 1 106 ? -9.078 -14.102 -8.578 1 97.62 106 ALA A C 1
ATOM 772 O O . ALA A 1 106 ? -8.875 -15.148 -7.965 1 97.62 106 ALA A O 1
ATOM 773 N N . LYS A 1 107 ? -9.922 -13.133 -8.219 1 97.81 107 LYS A N 1
ATOM 774 C CA . LYS A 1 107 ? -10.742 -13.289 -7.02 1 97.81 107 LYS A CA 1
ATOM 775 C C . LYS A 1 107 ? -12.227 -13.359 -7.371 1 97.81 107 LYS A C 1
ATOM 777 O O . LYS A 1 107 ? -13.078 -12.969 -6.57 1 97.81 107 LYS A O 1
ATOM 782 N N . CYS A 1 108 ? -12.539 -13.875 -8.508 1 97.62 108 CYS A N 1
ATOM 783 C CA . CYS A 1 108 ? -13.898 -14.047 -9 1 97.62 108 CYS A CA 1
ATOM 784 C C . CYS A 1 108 ? -14.766 -14.773 -7.977 1 97.62 108 CYS A C 1
ATOM 786 O O . CYS A 1 108 ? -14.297 -15.711 -7.316 1 97.62 108 CYS A O 1
ATOM 788 N N . ALA A 1 109 ? -16.031 -14.367 -7.867 1 97.19 109 ALA A N 1
ATOM 789 C CA . ALA A 1 109 ? -16.953 -14.961 -6.902 1 97.19 109 ALA A CA 1
ATOM 790 C C . ALA A 1 109 ? -17.188 -16.438 -7.191 1 97.19 109 ALA A C 1
ATOM 792 O O . ALA A 1 109 ? -17.547 -17.203 -6.297 1 97.19 109 ALA A O 1
ATOM 793 N N . SER A 1 110 ? -16.953 -16.859 -8.406 1 97.06 110 SER A N 1
ATOM 794 C CA . SER A 1 110 ? -17.109 -18.25 -8.82 1 97.06 110 SER A CA 1
ATOM 795 C C . SER A 1 110 ? -15.836 -18.766 -9.484 1 97.06 110 SER A C 1
ATOM 797 O O . SER A 1 110 ? -15.906 -19.484 -10.492 1 97.06 110 SER A O 1
ATOM 799 N N . VAL A 1 111 ? -14.773 -18.344 -8.938 1 97.38 111 VAL A N 1
ATOM 800 C CA . VAL A 1 111 ? -13.477 -18.656 -9.523 1 97.38 111 VAL A CA 1
ATOM 801 C C . VAL A 1 111 ? -13.258 -20.172 -9.531 1 97.38 111 VAL A C 1
ATOM 803 O O . VAL A 1 111 ? -13.633 -20.844 -8.57 1 97.38 111 VAL A O 1
ATOM 806 N N . ARG A 1 112 ? -12.82 -20.688 -10.602 1 96.75 112 ARG A N 1
ATOM 807 C CA . ARG A 1 112 ? -12.352 -22.062 -10.711 1 96.75 112 ARG A CA 1
ATOM 808 C C . ARG A 1 112 ? -10.844 -22.109 -10.93 1 96.75 112 ARG A C 1
ATOM 810 O O . ARG A 1 112 ? -10.242 -21.125 -11.375 1 96.75 112 ARG A O 1
ATOM 817 N N . LYS A 1 113 ? -10.234 -23.172 -10.562 1 97.38 113 LYS A N 1
ATOM 818 C CA . LYS A 1 113 ? -8.773 -23.219 -10.641 1 97.38 113 LYS A CA 1
ATOM 819 C C . LYS A 1 113 ? -8.305 -24.531 -11.281 1 97.38 113 LYS A C 1
ATOM 821 O O . LYS A 1 113 ? -8.797 -25.609 -10.945 1 97.38 113 LYS A O 1
ATOM 826 N N . PHE A 1 114 ? -7.398 -24.391 -12.125 1 97.94 114 PHE A N 1
ATOM 827 C CA . PHE A 1 114 ? -6.742 -25.547 -12.719 1 97.94 114 PHE A CA 1
ATOM 828 C C . PHE A 1 114 ? -6.035 -26.375 -11.656 1 97.94 114 PHE A C 1
ATOM 830 O O . PHE A 1 114 ? -5.34 -25.828 -10.797 1 97.94 114 PHE A O 1
ATOM 837 N N . GLY A 1 115 ? -6.199 -27.625 -11.727 1 97.19 115 GLY A N 1
ATOM 838 C CA . GLY A 1 115 ? -5.508 -28.516 -10.805 1 97.19 115 GLY A CA 1
ATOM 839 C C . GLY A 1 115 ? -6.125 -28.531 -9.422 1 97.19 115 GLY A C 1
ATOM 840 O O . GLY A 1 115 ? -5.527 -29.047 -8.477 1 97.19 115 GLY A O 1
ATOM 841 N N . HIS A 1 116 ? -7.324 -27.891 -9.289 1 95.75 116 HIS A N 1
ATOM 842 C CA . HIS A 1 116 ? -7.926 -27.797 -7.961 1 95.75 116 HIS A CA 1
ATOM 843 C C . HIS A 1 116 ? -9.414 -28.125 -8.008 1 95.75 116 HIS A C 1
ATOM 845 O O . HIS A 1 116 ? -10.164 -27.75 -7.102 1 95.75 116 HIS A O 1
ATOM 851 N N . GLU A 1 117 ? -9.883 -28.781 -9.086 1 97.38 117 GLU A N 1
ATOM 852 C CA . GLU A 1 117 ? -11.297 -29.125 -9.242 1 97.38 117 GLU A CA 1
ATOM 853 C C . GLU A 1 117 ? -11.531 -30.594 -8.977 1 97.38 117 GLU A C 1
ATOM 855 O O . GLU A 1 117 ? -10.68 -31.438 -9.281 1 97.38 117 GLU A O 1
ATOM 860 N N . PRO A 1 118 ? -12.727 -30.891 -8.438 1 97.12 118 PRO A N 1
ATOM 861 C CA . PRO A 1 118 ? -13.031 -32.312 -8.234 1 97.12 118 PRO A CA 1
ATOM 862 C C . PRO A 1 118 ? -13.078 -33.094 -9.539 1 97.12 118 PRO A C 1
ATOM 864 O O . PRO A 1 118 ? -13.562 -32.594 -10.555 1 97.12 118 PRO A O 1
ATOM 867 N N . PHE A 1 119 ? -12.562 -34.312 -9.414 1 95.81 119 PHE A N 1
ATOM 868 C CA . PHE A 1 119 ? -12.531 -35.188 -10.578 1 95.81 119 PHE A CA 1
ATOM 869 C C . PHE A 1 119 ? -13.945 -35.5 -11.07 1 95.81 119 PHE A C 1
ATOM 871 O O . PHE A 1 119 ? -14.164 -35.656 -12.273 1 95.81 119 PHE A O 1
ATOM 878 N N . ASP A 1 120 ? -14.922 -35.562 -10.188 1 93.31 120 ASP A N 1
ATOM 879 C CA . ASP A 1 120 ? -16.297 -35.906 -10.539 1 93.31 120 ASP A CA 1
ATOM 880 C C . ASP A 1 120 ? -17.125 -34.688 -10.852 1 93.31 120 ASP A C 1
ATOM 882 O O . ASP A 1 120 ? -18.359 -34.75 -10.961 1 93.31 120 ASP A O 1
ATOM 886 N N . SER A 1 121 ? -16.516 -33.562 -10.992 1 94.56 121 SER A N 1
ATOM 887 C CA . SER A 1 121 ? -17.219 -32.344 -11.375 1 94.56 121 SER A CA 1
ATOM 888 C C . SER A 1 121 ? -17.469 -32.281 -12.875 1 94.56 121 SER A C 1
ATOM 890 O O . SER A 1 121 ? -17.266 -33.281 -13.578 1 94.56 121 SER A O 1
ATOM 892 N N . ASP A 1 122 ? -18 -31.156 -13.375 1 94.5 122 ASP A N 1
ATOM 893 C CA . ASP A 1 122 ? -18.219 -30.938 -14.805 1 94.5 122 ASP A CA 1
ATOM 894 C C . ASP A 1 122 ? -16.906 -30.594 -15.508 1 94.5 122 ASP A C 1
ATOM 896 O O . ASP A 1 122 ? -16.891 -30.359 -16.719 1 94.5 122 ASP A O 1
ATOM 900 N N . TRP A 1 123 ? -15.781 -30.656 -14.797 1 96.06 123 TRP A N 1
ATOM 901 C CA . TRP A 1 123 ? -14.469 -30.312 -15.336 1 96.06 123 TRP A CA 1
ATOM 902 C C . TRP A 1 123 ? -13.406 -31.297 -14.836 1 96.06 123 TRP A C 1
ATOM 904 O O . TRP A 1 123 ? -12.43 -30.891 -14.203 1 96.06 123 TRP A O 1
ATOM 914 N N . PRO A 1 124 ? -13.523 -32.531 -15.156 1 94.56 124 PRO A N 1
ATOM 915 C CA . PRO A 1 124 ? -12.625 -33.562 -14.625 1 94.56 124 PRO A CA 1
ATOM 916 C C . PRO A 1 124 ? -11.18 -33.375 -15.062 1 94.56 124 PRO A C 1
ATOM 918 O O . PRO A 1 124 ? -10.258 -33.625 -14.281 1 94.56 124 PRO A O 1
ATOM 921 N N . LEU A 1 125 ? -10.984 -32.906 -16.328 1 96.62 125 LEU A N 1
ATOM 922 C CA . LEU A 1 125 ? -9.641 -32.688 -16.859 1 96.62 125 LEU A CA 1
ATOM 923 C C . LEU A 1 125 ? -9.188 -31.25 -16.641 1 96.62 125 LEU A C 1
ATOM 925 O O . LEU A 1 125 ? -8.805 -30.562 -17.578 1 96.62 125 LEU A O 1
ATOM 929 N N . SER A 1 126 ? -9.203 -30.922 -15.336 1 97.5 126 SER A N 1
ATOM 930 C CA . SER A 1 126 ? -8.828 -29.562 -14.93 1 97.5 126 SER A CA 1
ATOM 931 C C . SER A 1 126 ? -7.344 -29.469 -14.594 1 97.5 126 SER A C 1
ATOM 933 O O . SER A 1 126 ? -6.789 -28.375 -14.5 1 97.5 126 SER A O 1
ATOM 935 N N . GLY A 1 127 ? -6.668 -30.578 -14.32 1 98.12 127 GLY A N 1
ATOM 936 C CA . GLY A 1 127 ? -5.273 -30.578 -13.914 1 98.12 127 GLY A CA 1
ATOM 937 C C . GLY A 1 127 ? -4.332 -31.047 -15.008 1 98.12 127 GLY A C 1
ATOM 938 O O . GLY A 1 127 ? -4.738 -31.797 -15.906 1 98.12 127 GLY A O 1
ATOM 939 N N . ALA A 1 128 ? -3.084 -30.719 -14.859 1 98.44 128 ALA A N 1
ATOM 940 C CA . ALA A 1 128 ? -2.119 -30.938 -15.93 1 98.44 128 ALA A CA 1
ATOM 941 C C . ALA A 1 128 ? -1.373 -32.25 -15.75 1 98.44 128 ALA A C 1
ATOM 943 O O . ALA A 1 128 ? -0.562 -32.625 -16.594 1 98.44 128 ALA A O 1
ATOM 944 N N . TYR A 1 129 ? -1.599 -32.906 -14.609 1 98.38 129 TYR A N 1
ATOM 945 C CA . TYR A 1 129 ? -1.044 -34.25 -14.5 1 98.38 129 TYR A CA 1
ATOM 946 C C . TYR A 1 129 ? -1.881 -35.25 -15.289 1 98.38 129 TYR A C 1
ATOM 948 O O . TYR A 1 129 ? -2.408 -36.219 -14.727 1 98.38 129 TYR A O 1
ATOM 956 N N . ALA A 1 130 ? -1.984 -35.031 -16.562 1 98.12 130 ALA A N 1
ATOM 957 C CA . ALA A 1 130 ? -2.762 -35.75 -17.547 1 98.12 130 ALA A CA 1
ATOM 958 C C . ALA A 1 130 ? -2.223 -35.5 -18.953 1 98.12 130 ALA A C 1
ATOM 960 O O . ALA A 1 130 ? -1.46 -34.562 -19.188 1 98.12 130 ALA A O 1
ATOM 961 N N . GLU A 1 131 ? -2.576 -36.375 -19.844 1 97.94 131 GLU A N 1
ATOM 962 C CA . GLU A 1 131 ? -2.162 -36.219 -21.234 1 97.94 131 GLU A CA 1
ATOM 963 C C . GLU A 1 131 ? -2.824 -35 -21.875 1 97.94 131 GLU A C 1
ATOM 965 O O . GLU A 1 131 ? -2.215 -34.312 -22.688 1 97.94 131 GLU A O 1
ATOM 970 N N . TYR A 1 132 ? -4.09 -34.75 -21.453 1 97.56 132 TYR A N 1
ATOM 971 C CA . TYR A 1 132 ? -4.848 -33.625 -21.953 1 97.56 132 TYR A CA 1
ATOM 972 C C . TYR A 1 132 ? -5.457 -32.812 -20.812 1 97.56 132 TYR A C 1
ATOM 974 O O . TYR A 1 132 ? -5.754 -33.375 -19.75 1 97.56 132 TYR A O 1
ATOM 982 N N . VAL A 1 133 ? -5.641 -31.594 -21.078 1 97.81 133 VAL A N 1
ATOM 983 C CA . VAL A 1 133 ? -6.359 -30.703 -20.172 1 97.81 133 VAL A CA 1
ATOM 984 C C . VAL A 1 133 ? -7.387 -29.891 -20.953 1 97.81 133 VAL A C 1
ATOM 986 O O . VAL A 1 133 ? -7.137 -29.5 -22.109 1 97.81 133 VAL A O 1
ATOM 989 N N . VAL A 1 134 ? -8.523 -29.703 -20.375 1 97.38 134 VAL A N 1
ATOM 990 C CA . VAL A 1 134 ? -9.555 -28.875 -20.984 1 97.38 134 VAL A CA 1
ATOM 991 C C . VAL A 1 134 ? -9.523 -27.469 -20.375 1 97.38 134 VAL A C 1
ATOM 993 O O . VAL A 1 134 ? -9.594 -27.328 -19.156 1 97.38 134 VAL A O 1
ATOM 996 N N . LEU A 1 135 ? -9.383 -26.469 -21.156 1 97.81 135 LEU A N 1
ATOM 997 C CA . LEU A 1 135 ? -9.508 -25.062 -20.75 1 97.81 135 LEU A CA 1
ATOM 998 C C . LEU A 1 135 ? -10.898 -24.531 -21.062 1 97.81 135 LEU A C 1
ATOM 1000 O O . LEU A 1 135 ? -11.258 -24.359 -22.219 1 97.81 135 LEU A O 1
ATOM 1004 N N . PRO A 1 136 ? -11.633 -24.312 -20.031 1 95.88 136 PRO A N 1
ATOM 1005 C CA . PRO A 1 136 ? -12.969 -23.766 -20.297 1 95.88 136 PRO A CA 1
ATOM 1006 C C . PRO A 1 136 ? -12.922 -22.391 -20.938 1 95.88 136 PRO A C 1
ATOM 1008 O O . PRO A 1 136 ? -11.891 -21.719 -20.906 1 95.88 136 PRO A O 1
ATOM 1011 N N . ARG A 1 137 ? -14.047 -22.047 -21.484 1 92.81 137 ARG A N 1
ATOM 1012 C CA . ARG A 1 137 ? -14.18 -20.688 -22 1 92.81 137 ARG A CA 1
ATOM 1013 C C . ARG A 1 137 ? -13.836 -19.672 -20.922 1 92.81 137 ARG A C 1
ATOM 1015 O O . ARG A 1 137 ? -14.234 -19.812 -19.766 1 92.81 137 ARG A O 1
ATOM 1022 N N . GLY A 1 138 ? -13 -18.688 -21.312 1 90 138 GLY A N 1
ATOM 1023 C CA . GLY A 1 138 ? -12.633 -17.656 -20.375 1 90 138 GLY A CA 1
ATOM 1024 C C . GLY A 1 138 ? -11.258 -17.859 -19.766 1 90 138 GLY A C 1
ATOM 1025 O O . GLY A 1 138 ? -10.734 -16.953 -19.094 1 90 138 GLY A O 1
ATOM 1026 N N . ALA A 1 139 ? -10.672 -19.062 -20.016 1 95.69 139 ALA A N 1
ATOM 1027 C CA . ALA A 1 139 ? -9.312 -19.297 -19.547 1 95.69 139 ALA A CA 1
ATOM 1028 C C . ALA A 1 139 ? -8.328 -18.328 -20.188 1 95.69 139 ALA A C 1
ATOM 1030 O O . ALA A 1 139 ? -8.414 -18.047 -21.391 1 95.69 139 ALA A O 1
ATOM 1031 N N . SER A 1 140 ? -7.441 -17.766 -19.391 1 96.31 140 SER A N 1
ATOM 1032 C CA . SER A 1 140 ? -6.387 -16.906 -19.922 1 96.31 140 SER A CA 1
ATOM 1033 C C . SER A 1 140 ? -5.176 -17.719 -20.359 1 96.31 140 SER A C 1
ATOM 1035 O O . SER A 1 140 ? -4.691 -18.578 -19.609 1 96.31 140 SER A O 1
ATOM 1037 N N . VAL A 1 141 ? -4.695 -17.453 -21.578 1 98 141 VAL A N 1
ATOM 1038 C CA . VAL A 1 141 ? -3.572 -18.203 -22.125 1 98 141 VAL A CA 1
ATOM 1039 C C . VAL A 1 141 ? -2.514 -17.234 -22.656 1 98 141 VAL A C 1
ATOM 1041 O O . VAL A 1 141 ? -2.812 -16.078 -22.953 1 98 141 VAL A O 1
ATOM 1044 N N . ALA A 1 142 ? -1.31 -17.688 -22.672 1 98.5 142 ALA A N 1
ATOM 1045 C CA . ALA A 1 142 ? -0.208 -17 -23.328 1 98.5 142 ALA A CA 1
ATOM 1046 C C . ALA A 1 142 ? 0.534 -17.938 -24.281 1 98.5 142 ALA A C 1
ATOM 1048 O O . ALA A 1 142 ? 0.825 -19.078 -23.922 1 98.5 142 ALA A O 1
ATOM 1049 N N . ARG A 1 143 ? 0.77 -17.469 -25.438 1 98.5 143 ARG A N 1
ATOM 1050 C CA . ARG A 1 143 ? 1.575 -18.25 -26.375 1 98.5 143 ARG A CA 1
ATOM 1051 C C . ARG A 1 143 ? 3.031 -18.312 -25.922 1 98.5 143 ARG A C 1
ATOM 1053 O O . ARG A 1 143 ? 3.572 -17.328 -25.422 1 98.5 143 ARG A O 1
ATOM 1060 N N . VAL A 1 144 ? 3.641 -19.391 -26.109 1 98.75 144 VAL A N 1
ATOM 1061 C CA . VAL A 1 144 ? 5.043 -19.578 -25.75 1 98.75 144 VAL A CA 1
ATOM 1062 C C . VAL A 1 144 ? 5.918 -19.469 -26.984 1 98.75 144 VAL A C 1
ATOM 1064 O O . VAL A 1 144 ? 5.758 -20.234 -27.938 1 98.75 144 VAL A O 1
ATOM 1067 N N . PRO A 1 145 ? 6.785 -18.516 -27 1 98.38 145 PRO A N 1
ATOM 1068 C CA . PRO A 1 145 ? 7.672 -18.406 -28.156 1 98.38 145 PRO A CA 1
ATOM 1069 C C . PRO A 1 145 ? 8.594 -19.609 -28.312 1 98.38 145 PRO A C 1
ATOM 1071 O O . PRO A 1 145 ? 8.891 -20.297 -27.344 1 98.38 145 PRO A O 1
ATOM 1074 N N . ASP A 1 146 ? 9.117 -19.812 -29.484 1 97.88 146 ASP A N 1
ATOM 1075 C CA . ASP A 1 146 ? 9.969 -20.953 -29.812 1 97.88 146 ASP A CA 1
ATOM 1076 C C . ASP A 1 146 ? 11.297 -20.875 -29.062 1 97.88 146 ASP A C 1
ATOM 1078 O O . ASP A 1 146 ? 11.953 -21.891 -28.844 1 97.88 146 ASP A O 1
ATOM 1082 N N . THR A 1 147 ? 11.641 -19.688 -28.594 1 98 147 THR A N 1
ATOM 1083 C CA . THR A 1 147 ? 12.922 -19.469 -27.938 1 98 147 THR A CA 1
ATOM 1084 C C . THR A 1 147 ? 12.898 -20.016 -26.516 1 98 147 THR A C 1
ATOM 1086 O O . THR A 1 147 ? 13.945 -20.156 -25.875 1 98 147 THR A O 1
ATOM 1089 N N . LEU A 1 148 ? 11.75 -20.344 -26 1 98.62 148 LEU A N 1
ATOM 1090 C CA . LEU A 1 148 ? 11.641 -20.859 -24.641 1 98.62 148 LEU A CA 1
ATOM 1091 C C . LEU A 1 148 ? 11.383 -22.359 -24.641 1 98.62 148 LEU A C 1
ATOM 1093 O O . LEU A 1 148 ? 10.5 -22.844 -25.344 1 98.62 148 LEU A O 1
ATOM 1097 N N . THR A 1 149 ? 12.164 -23.109 -23.906 1 98.62 149 THR A N 1
ATOM 1098 C CA . THR A 1 149 ? 11.898 -24.531 -23.734 1 98.62 149 THR A CA 1
ATOM 1099 C C . THR A 1 149 ? 10.656 -24.75 -22.875 1 98.62 149 THR A C 1
ATOM 1101 O O . THR A 1 149 ? 10.195 -23.828 -22.203 1 98.62 149 THR A O 1
ATOM 1104 N N . ASP A 1 150 ? 10.094 -25.922 -22.922 1 98.75 150 ASP A N 1
ATOM 1105 C CA . ASP A 1 150 ? 8.938 -26.266 -22.094 1 98.75 150 ASP A CA 1
ATOM 1106 C C . ASP A 1 150 ? 9.25 -26.125 -20.609 1 98.75 150 ASP A C 1
ATOM 1108 O O . ASP A 1 150 ? 8.43 -25.625 -19.844 1 98.75 150 ASP A O 1
ATOM 1112 N N . ALA A 1 151 ? 10.469 -26.516 -20.234 1 98.5 151 ALA A N 1
ATOM 1113 C CA . ALA A 1 151 ? 10.891 -26.469 -18.844 1 98.5 151 ALA A CA 1
ATOM 1114 C C . ALA A 1 151 ? 10.906 -25.031 -18.328 1 98.5 151 ALA A C 1
ATOM 1116 O O . ALA A 1 151 ? 10.57 -24.781 -17.172 1 98.5 151 ALA A O 1
ATOM 1117 N N . VAL A 1 152 ? 11.266 -24.109 -19.203 1 98.62 152 VAL A N 1
ATOM 1118 C CA . VAL A 1 152 ? 11.328 -22.703 -18.828 1 98.62 152 VAL A CA 1
ATOM 1119 C C . VAL A 1 152 ? 9.914 -22.109 -18.781 1 98.62 152 VAL A C 1
ATOM 1121 O O . VAL A 1 152 ? 9.602 -21.328 -17.891 1 98.62 152 VAL A O 1
ATOM 1124 N N . ALA A 1 153 ? 9.031 -22.531 -19.625 1 98.81 153 ALA A N 1
ATOM 1125 C CA . ALA A 1 153 ? 7.715 -21.922 -19.797 1 98.81 153 ALA A CA 1
ATOM 1126 C C . ALA A 1 153 ? 6.734 -22.406 -18.734 1 98.81 153 ALA A C 1
ATOM 1128 O O . ALA A 1 153 ? 5.898 -21.641 -18.25 1 98.81 153 ALA A O 1
ATOM 1129 N N . ALA A 1 154 ? 6.785 -23.656 -18.344 1 98.81 154 ALA A N 1
ATOM 1130 C CA . ALA A 1 154 ? 5.758 -24.312 -17.531 1 98.81 154 ALA A CA 1
ATOM 1131 C C . ALA A 1 154 ? 5.574 -23.578 -16.203 1 98.81 154 ALA A C 1
ATOM 1133 O O . ALA A 1 154 ? 4.449 -23.234 -15.828 1 98.81 154 ALA A O 1
ATOM 1134 N N . PRO A 1 155 ? 6.684 -23.203 -15.516 1 98.62 155 PRO A N 1
ATOM 1135 C CA . PRO A 1 155 ? 6.504 -22.531 -14.219 1 98.62 155 PRO A CA 1
ATOM 1136 C C . PRO A 1 155 ? 5.895 -21.141 -14.359 1 98.62 155 PRO A C 1
ATOM 1138 O O . PRO A 1 155 ? 5.422 -20.562 -13.367 1 98.62 155 PRO A O 1
ATOM 1141 N N . ALA A 1 156 ? 5.887 -20.562 -15.586 1 98.69 156 ALA A N 1
ATOM 1142 C CA . ALA A 1 156 ? 5.344 -19.219 -15.805 1 98.69 156 ALA A CA 1
ATOM 1143 C C . ALA A 1 156 ? 3.863 -19.172 -15.438 1 98.69 156 ALA A C 1
ATOM 1145 O O . ALA A 1 156 ? 3.357 -18.125 -15.023 1 98.69 156 ALA A O 1
ATOM 1146 N N . ALA A 1 157 ? 3.195 -20.297 -15.531 1 98.44 157 ALA A N 1
ATOM 1147 C CA . ALA A 1 157 ? 1.746 -20.375 -15.359 1 98.44 157 ALA A CA 1
ATOM 1148 C C . ALA A 1 157 ? 1.35 -20.109 -13.914 1 98.44 157 ALA A C 1
ATOM 1150 O O . ALA A 1 157 ? 0.178 -19.859 -13.625 1 98.44 157 ALA A O 1
ATOM 1151 N N . CYS A 1 158 ? 2.291 -20.141 -13.008 1 98.19 158 CYS A N 1
ATOM 1152 C CA . CYS A 1 158 ? 1.994 -19.812 -11.617 1 98.19 158 CYS A CA 1
ATOM 1153 C C . CYS A 1 158 ? 3.111 -18.984 -11 1 98.19 158 CYS A C 1
ATOM 1155 O O . CYS A 1 158 ? 2.947 -17.781 -10.789 1 98.19 158 CYS A O 1
ATOM 1157 N N . ALA A 1 159 ? 4.301 -19.531 -10.867 1 98.19 159 ALA A N 1
ATOM 1158 C CA . ALA A 1 159 ? 5.367 -18.906 -10.094 1 98.19 159 ALA A CA 1
ATOM 1159 C C . ALA A 1 159 ? 5.762 -17.562 -10.688 1 98.19 159 ALA A C 1
ATOM 1161 O O . ALA A 1 159 ? 5.695 -16.531 -10.016 1 98.19 159 ALA A O 1
ATOM 1162 N N . THR A 1 160 ? 6.172 -17.562 -11.977 1 98.81 160 THR A N 1
ATOM 1163 C CA . THR A 1 160 ? 6.676 -16.344 -12.586 1 98.81 160 THR A CA 1
ATOM 1164 C C . THR A 1 160 ? 5.566 -15.305 -12.711 1 98.81 160 THR A C 1
ATOM 1166 O O . THR A 1 160 ? 5.797 -14.109 -12.5 1 98.81 160 THR A O 1
ATOM 1169 N N . ALA A 1 161 ? 4.359 -15.766 -13.078 1 98.88 161 ALA A N 1
ATOM 1170 C CA . ALA A 1 161 ? 3.236 -14.836 -13.188 1 98.88 161 ALA A CA 1
ATOM 1171 C C . ALA A 1 161 ? 2.9 -14.211 -11.836 1 98.88 161 ALA A C 1
ATOM 1173 O O . ALA A 1 161 ? 2.561 -13.031 -11.758 1 98.88 161 ALA A O 1
ATOM 1174 N N . THR A 1 162 ? 2.949 -15.008 -10.789 1 98.69 162 THR A N 1
ATOM 1175 C CA . THR A 1 162 ? 2.727 -14.484 -9.445 1 98.69 162 THR A CA 1
ATOM 1176 C C . THR A 1 162 ? 3.762 -13.422 -9.102 1 98.69 162 THR A C 1
ATOM 1178 O O . THR A 1 162 ? 3.434 -12.406 -8.469 1 98.69 162 THR A O 1
ATOM 1181 N N . VAL A 1 163 ? 5.004 -13.609 -9.508 1 98.88 163 VAL A N 1
ATOM 1182 C CA . VAL A 1 163 ? 6.059 -12.633 -9.258 1 98.88 163 VAL A CA 1
ATOM 1183 C C . VAL A 1 163 ? 5.758 -11.344 -10.016 1 98.88 163 VAL A C 1
ATOM 1185 O O . VAL A 1 163 ? 5.938 -10.25 -9.477 1 98.88 163 VAL A O 1
ATOM 1188 N N . MET A 1 164 ? 5.242 -11.461 -11.297 1 98.88 164 MET A N 1
ATOM 1189 C CA . MET A 1 164 ? 4.852 -10.258 -12.023 1 98.88 164 MET A CA 1
ATOM 1190 C C . MET A 1 164 ? 3.781 -9.484 -11.266 1 98.88 164 MET A C 1
ATOM 1192 O O . MET A 1 164 ? 3.824 -8.25 -11.203 1 98.88 164 MET A O 1
ATOM 1196 N N . ALA A 1 165 ? 2.879 -10.211 -10.703 1 98.81 165 ALA A N 1
ATOM 1197 C CA . ALA A 1 165 ? 1.827 -9.562 -9.922 1 98.81 165 ALA A CA 1
ATOM 1198 C C . ALA A 1 165 ? 2.4 -8.883 -8.688 1 98.81 165 ALA A C 1
ATOM 1200 O O . ALA A 1 165 ? 1.975 -7.789 -8.32 1 98.81 165 ALA A O 1
ATOM 1201 N N . ALA A 1 166 ? 3.332 -9.539 -8 1 98.81 166 ALA A N 1
ATOM 1202 C CA . ALA A 1 166 ? 3.969 -8.961 -6.82 1 98.81 166 ALA A CA 1
ATOM 1203 C C . ALA A 1 166 ? 4.723 -7.68 -7.172 1 98.81 166 ALA A C 1
ATOM 1205 O O . ALA A 1 166 ? 4.66 -6.695 -6.43 1 98.81 166 ALA A O 1
ATOM 1206 N N . LEU A 1 167 ? 5.453 -7.719 -8.312 1 98.75 167 LEU A N 1
ATOM 1207 C CA . LEU A 1 167 ? 6.172 -6.531 -8.766 1 98.75 167 LEU A CA 1
ATOM 1208 C C . LEU A 1 167 ? 5.203 -5.395 -9.07 1 98.75 167 LEU A C 1
ATOM 1210 O O . LEU A 1 167 ? 5.477 -4.234 -8.742 1 98.75 167 LEU A O 1
ATOM 1214 N N . ASP A 1 168 ? 4.121 -5.75 -9.695 1 98.19 168 ASP A N 1
ATOM 1215 C CA . ASP A 1 168 ? 3.09 -4.758 -9.977 1 98.19 168 ASP A CA 1
ATOM 1216 C C . ASP A 1 168 ? 2.555 -4.141 -8.688 1 98.19 168 ASP A C 1
ATOM 1218 O O . ASP A 1 168 ? 2.342 -2.93 -8.617 1 98.19 168 ASP A O 1
ATOM 1222 N N . ALA A 1 169 ? 2.332 -4.961 -7.672 1 97.88 169 ALA A N 1
ATOM 1223 C CA . ALA A 1 169 ? 1.804 -4.5 -6.387 1 97.88 169 ALA A CA 1
ATOM 1224 C C . ALA A 1 169 ? 2.783 -3.555 -5.699 1 97.88 169 ALA A C 1
ATOM 1226 O O . ALA A 1 169 ? 2.371 -2.66 -4.957 1 97.88 169 ALA A O 1
ATOM 1227 N N . ALA A 1 170 ? 4.074 -3.744 -5.949 1 97.81 170 ALA A N 1
ATOM 1228 C CA . ALA A 1 170 ? 5.102 -2.871 -5.391 1 97.81 170 ALA A CA 1
ATOM 1229 C C . ALA A 1 170 ? 5.07 -1.494 -6.047 1 97.81 170 ALA A C 1
ATOM 1231 O O . ALA A 1 170 ? 5.621 -0.53 -5.512 1 97.81 170 ALA A O 1
ATOM 1232 N N . GLU A 1 171 ? 4.402 -1.358 -7.234 1 93.94 171 GLU A N 1
ATOM 1233 C CA . GLU A 1 171 ? 4.246 -0.147 -8.031 1 93.94 171 GLU A CA 1
ATOM 1234 C C . GLU A 1 171 ? 5.578 0.297 -8.625 1 93.94 171 GLU A C 1
ATOM 1236 O O . GLU A 1 171 ? 5.652 0.656 -9.805 1 93.94 171 GLU A O 1
ATOM 1241 N N . LYS A 1 172 ? 6.719 0.332 -7.73 1 93.12 172 LYS A N 1
ATOM 1242 C CA . LYS A 1 172 ? 8.047 0.709 -8.195 1 93.12 172 LYS A CA 1
ATOM 1243 C C . LYS A 1 172 ? 9.117 -0.192 -7.582 1 93.12 172 LYS A C 1
ATOM 1245 O O . LYS A 1 172 ? 9.102 -0.451 -6.375 1 93.12 172 LYS A O 1
ATOM 1250 N N . ILE A 1 173 ? 9.961 -0.638 -8.469 1 94.62 173 ILE A N 1
ATOM 1251 C CA . ILE A 1 173 ? 11.141 -1.359 -8.008 1 94.62 173 ILE A CA 1
ATOM 1252 C C . ILE A 1 173 ? 12.305 -0.385 -7.824 1 94.62 173 ILE A C 1
ATOM 1254 O O . ILE A 1 173 ? 12.828 0.157 -8.805 1 94.62 173 ILE A O 1
ATOM 1258 N N . THR A 1 174 ? 12.656 -0.077 -6.539 1 85.31 174 THR A N 1
ATOM 1259 C CA . THR A 1 174 ? 13.625 0.995 -6.348 1 85.31 174 THR A CA 1
ATOM 1260 C C . THR A 1 174 ? 14.617 0.639 -5.246 1 85.31 174 THR A C 1
ATOM 1262 O O . THR A 1 174 ? 14.25 0.018 -4.246 1 85.31 174 THR A O 1
ATOM 1265 N N . GLY A 1 175 ? 15.898 1.105 -5.566 1 91.75 175 GLY A N 1
ATOM 1266 C CA . GLY A 1 175 ? 16.891 1.095 -4.508 1 91.75 175 GLY A CA 1
ATOM 1267 C C . GLY A 1 175 ? 17.312 -0.305 -4.086 1 91.75 175 GLY A C 1
ATOM 1268 O O . GLY A 1 175 ? 17.734 -1.106 -4.918 1 91.75 175 GLY A O 1
ATOM 1269 N N . ARG A 1 176 ? 17.328 -0.571 -2.713 1 97.06 176 ARG A N 1
ATOM 1270 C CA . ARG A 1 176 ? 17.703 -1.848 -2.111 1 97.06 176 ARG A CA 1
ATOM 1271 C C . ARG A 1 176 ? 16.484 -2.746 -1.934 1 97.06 176 ARG A C 1
ATOM 1273 O O . ARG A 1 176 ? 15.531 -2.385 -1.232 1 97.06 176 ARG A O 1
ATOM 1280 N N . VAL A 1 177 ? 16.5 -3.943 -2.551 1 98.62 177 VAL A N 1
ATOM 1281 C CA . VAL A 1 177 ? 15.398 -4.906 -2.51 1 98.62 177 VAL A CA 1
ATOM 1282 C C . VAL A 1 177 ? 15.828 -6.145 -1.724 1 98.62 177 VAL A C 1
ATOM 1284 O O . VAL A 1 177 ? 16.938 -6.66 -1.918 1 98.62 177 VAL A O 1
ATOM 1287 N N . LEU A 1 178 ? 15.031 -6.543 -0.808 1 98.69 178 LEU A N 1
ATOM 1288 C CA . LEU A 1 178 ? 15.273 -7.773 -0.061 1 98.69 178 LEU A CA 1
ATOM 1289 C C . LEU A 1 178 ? 14.188 -8.812 -0.354 1 98.69 178 LEU A C 1
ATOM 1291 O O . LEU A 1 178 ? 13 -8.5 -0.318 1 98.69 178 LEU A O 1
ATOM 1295 N N . ILE A 1 179 ? 14.602 -9.961 -0.647 1 98.69 179 ILE A N 1
ATOM 1296 C CA . ILE A 1 179 ? 13.703 -11.07 -0.947 1 98.69 179 ILE A CA 1
ATOM 1297 C C . ILE A 1 179 ? 13.836 -12.156 0.123 1 98.69 179 ILE A C 1
ATOM 1299 O O . ILE A 1 179 ? 14.938 -12.648 0.376 1 98.69 179 ILE A O 1
ATOM 1303 N N . TYR A 1 180 ? 12.734 -12.453 0.739 1 98.5 180 TYR A N 1
ATOM 1304 C CA . TYR A 1 180 ? 12.711 -13.594 1.655 1 98.5 180 TYR A CA 1
ATOM 1305 C C . TYR A 1 180 ? 12.258 -14.859 0.942 1 98.5 180 TYR A C 1
ATOM 1307 O O . TYR A 1 180 ? 11.125 -14.938 0.464 1 98.5 180 TYR A O 1
ATOM 1315 N N . GLY A 1 181 ? 13.133 -15.883 0.946 1 97.44 181 GLY A N 1
ATOM 1316 C CA . GLY A 1 181 ? 12.852 -17.141 0.278 1 97.44 181 GLY A CA 1
ATOM 1317 C C . GLY A 1 181 ? 13.383 -17.203 -1.141 1 97.44 181 GLY A C 1
ATOM 1318 O O . GLY A 1 181 ? 12.969 -16.422 -2 1 97.44 181 GLY A O 1
ATOM 1319 N N . ALA A 1 182 ? 14.242 -18.141 -1.354 1 97 182 ALA A N 1
ATOM 1320 C CA . ALA A 1 182 ? 14.844 -18.297 -2.674 1 97 182 ALA A CA 1
ATOM 1321 C C . ALA A 1 182 ? 14.328 -19.547 -3.371 1 97 182 ALA A C 1
ATOM 1323 O O . ALA A 1 182 ? 15.109 -20.328 -3.918 1 97 182 ALA A O 1
ATOM 1324 N N . GLY A 1 183 ? 13.016 -19.797 -3.209 1 96.69 183 GLY A N 1
ATOM 1325 C CA . GLY A 1 183 ? 12.375 -20.75 -4.098 1 96.69 183 GLY A CA 1
ATOM 1326 C C . GLY A 1 183 ? 12.172 -20.219 -5.504 1 96.69 183 GLY A C 1
ATOM 1327 O O . GLY A 1 183 ? 12.852 -19.266 -5.918 1 96.69 183 GLY A O 1
ATOM 1328 N N . MET A 1 184 ? 11.305 -20.875 -6.219 1 97.56 184 MET A N 1
ATOM 1329 C CA . MET A 1 184 ? 11.094 -20.484 -7.609 1 97.56 184 MET A CA 1
ATOM 1330 C C . MET A 1 184 ? 10.648 -19.031 -7.699 1 97.56 184 MET A C 1
ATOM 1332 O O . MET A 1 184 ? 11.148 -18.281 -8.539 1 97.56 184 MET A O 1
ATOM 1336 N N . LEU A 1 185 ? 9.719 -18.594 -6.832 1 98.38 185 LEU A N 1
ATOM 1337 C CA . LEU A 1 185 ? 9.25 -17.219 -6.852 1 98.38 185 LEU A CA 1
ATOM 1338 C C . LEU A 1 185 ? 10.383 -16.266 -6.496 1 98.38 185 LEU A C 1
ATOM 1340 O O . LEU A 1 185 ? 10.562 -15.234 -7.152 1 98.38 185 LEU A O 1
ATOM 1344 N N . GLY A 1 186 ? 11.102 -16.625 -5.488 1 98.44 186 GLY A N 1
ATOM 1345 C CA . GLY A 1 186 ? 12.203 -15.773 -5.059 1 98.44 186 GLY A CA 1
ATOM 1346 C C . GLY A 1 186 ? 13.258 -15.578 -6.133 1 98.44 186 GLY A C 1
ATOM 1347 O O . GLY A 1 186 ? 13.719 -14.453 -6.355 1 98.44 186 GLY A O 1
ATOM 1348 N N . ILE A 1 187 ? 13.617 -16.641 -6.805 1 98.25 187 ILE A N 1
ATOM 1349 C CA . ILE A 1 187 ? 14.633 -16.594 -7.852 1 98.25 187 ILE A CA 1
ATOM 1350 C C . ILE A 1 187 ? 14.117 -15.758 -9.023 1 98.25 187 ILE A C 1
ATOM 1352 O O . ILE A 1 187 ? 14.867 -14.961 -9.602 1 98.25 187 ILE A O 1
ATOM 1356 N N . ALA A 1 188 ? 12.883 -15.953 -9.359 1 98.75 188 ALA A N 1
ATOM 1357 C CA . ALA A 1 188 ? 12.289 -15.148 -10.422 1 98.75 188 ALA A CA 1
ATOM 1358 C C . ALA A 1 188 ? 12.266 -13.672 -10.047 1 98.75 188 ALA A C 1
ATOM 1360 O O . ALA A 1 188 ? 12.578 -12.805 -10.867 1 98.75 188 ALA A O 1
ATOM 1361 N N . ALA A 1 189 ? 11.922 -13.359 -8.82 1 98.88 189 ALA A N 1
ATOM 1362 C CA . ALA A 1 189 ? 11.883 -11.984 -8.352 1 98.88 189 ALA A CA 1
ATOM 1363 C C . ALA A 1 189 ? 13.281 -11.359 -8.352 1 98.88 189 ALA A C 1
ATOM 1365 O O . ALA A 1 189 ? 13.445 -10.195 -8.719 1 98.88 189 ALA A O 1
ATOM 1366 N N . ALA A 1 190 ? 14.258 -12.156 -7.91 1 98.75 190 ALA A N 1
ATOM 1367 C CA . ALA A 1 190 ? 15.633 -11.672 -7.91 1 98.75 190 ALA A CA 1
ATOM 1368 C C . ALA A 1 190 ? 16.062 -11.25 -9.312 1 98.75 190 ALA A C 1
ATOM 1370 O O . ALA A 1 190 ? 16.562 -10.133 -9.5 1 98.75 190 ALA A O 1
ATOM 1371 N N . ALA A 1 191 ? 15.812 -12.086 -10.258 1 98.75 191 ALA A N 1
ATOM 1372 C CA . ALA A 1 191 ? 16.203 -11.797 -11.641 1 98.75 191 ALA A CA 1
ATOM 1373 C C . ALA A 1 191 ? 15.445 -10.586 -12.18 1 98.75 191 ALA A C 1
ATOM 1375 O O . ALA A 1 191 ? 16.031 -9.727 -12.836 1 98.75 191 ALA A O 1
ATOM 1376 N N . ALA A 1 192 ? 14.125 -10.531 -11.922 1 98.75 192 ALA A N 1
ATOM 1377 C CA . ALA A 1 192 ? 13.297 -9.445 -12.43 1 98.75 192 ALA A CA 1
ATOM 1378 C C . ALA A 1 192 ? 13.75 -8.102 -11.859 1 98.75 192 ALA A C 1
ATOM 1380 O O . ALA A 1 192 ? 13.828 -7.105 -12.578 1 98.75 192 ALA A O 1
ATOM 1381 N N . CYS A 1 193 ? 14.008 -8.062 -10.547 1 98.62 193 CYS A N 1
ATOM 1382 C CA . CYS A 1 193 ? 14.453 -6.832 -9.906 1 98.62 193 CYS A CA 1
ATOM 1383 C C . CYS A 1 193 ? 15.844 -6.434 -10.398 1 98.62 193 CYS A C 1
ATOM 1385 O O . CYS A 1 193 ? 16.094 -5.254 -10.641 1 98.62 193 CYS A O 1
ATOM 1387 N N . ALA A 1 194 ? 16.734 -7.402 -10.547 1 98.06 194 ALA A N 1
ATOM 1388 C CA . ALA A 1 194 ? 18.078 -7.129 -11.047 1 98.06 194 ALA A CA 1
ATOM 1389 C C . ALA A 1 194 ? 18.031 -6.555 -12.461 1 98.06 194 ALA A C 1
ATOM 1391 O O . ALA A 1 194 ? 18.812 -5.656 -12.797 1 98.06 194 ALA A O 1
ATOM 1392 N N . GLU A 1 195 ? 17.141 -7.027 -13.25 1 96.44 195 GLU A N 1
ATOM 1393 C CA . GLU A 1 195 ? 17.016 -6.598 -14.641 1 96.44 195 GLU A CA 1
ATOM 1394 C C . GLU A 1 195 ? 16.766 -5.094 -14.734 1 96.44 195 GLU A C 1
ATOM 1396 O O . GLU A 1 195 ? 17.234 -4.445 -15.68 1 96.44 195 GLU A O 1
ATOM 1401 N N . VAL A 1 196 ? 16.125 -4.539 -13.75 1 95.94 196 VAL A N 1
ATOM 1402 C CA . VAL A 1 196 ? 15.781 -3.121 -13.836 1 95.94 196 VAL A CA 1
ATOM 1403 C C . VAL A 1 196 ? 16.766 -2.305 -12.992 1 95.94 196 VAL A C 1
ATOM 1405 O O . VAL A 1 196 ? 16.531 -1.127 -12.719 1 95.94 196 VAL A O 1
ATOM 1408 N N . GLY A 1 197 ? 17.781 -2.908 -12.492 1 95.94 197 GLY A N 1
ATOM 1409 C CA . GLY A 1 197 ? 18.906 -2.188 -11.914 1 95.94 197 GLY A CA 1
ATOM 1410 C C . GLY A 1 197 ? 18.828 -2.068 -10.406 1 95.94 197 GLY A C 1
ATOM 1411 O O . GLY A 1 197 ? 19.609 -1.34 -9.789 1 95.94 197 GLY A O 1
ATOM 1412 N N . ALA A 1 198 ? 17.938 -2.77 -9.734 1 97.56 198 ALA A N 1
ATOM 1413 C CA . ALA A 1 198 ? 17.844 -2.734 -8.281 1 97.56 198 ALA A CA 1
ATOM 1414 C C . ALA A 1 198 ? 19.016 -3.477 -7.637 1 97.56 198 ALA A C 1
ATOM 1416 O O . ALA A 1 198 ? 19.625 -4.352 -8.258 1 97.56 198 ALA A O 1
ATOM 1417 N N . GLN A 1 199 ? 19.359 -3.062 -6.461 1 97.81 199 GLN A N 1
ATOM 1418 C CA . GLN A 1 199 ? 20.281 -3.834 -5.625 1 97.81 199 GLN A CA 1
ATOM 1419 C C . GLN A 1 199 ? 19.531 -4.926 -4.863 1 97.81 199 GLN A C 1
ATOM 1421 O O . GLN A 1 199 ? 18.844 -4.645 -3.881 1 97.81 199 GLN A O 1
ATOM 1426 N N . VAL A 1 200 ? 19.75 -6.184 -5.305 1 98.69 200 VAL A N 1
ATOM 1427 C CA . VAL A 1 200 ? 18.891 -7.262 -4.828 1 98.69 200 VAL A CA 1
ATOM 1428 C C . VAL A 1 200 ? 19.625 -8.094 -3.785 1 98.69 200 VAL A C 1
ATOM 1430 O O . VAL A 1 200 ? 20.75 -8.539 -4.023 1 98.69 200 VAL A O 1
ATOM 1433 N N . HIS A 1 201 ? 19.016 -8.25 -2.633 1 98.5 201 HIS A N 1
ATOM 1434 C CA . HIS A 1 201 ? 19.469 -9.125 -1.557 1 98.5 201 HIS A CA 1
ATOM 1435 C C . HIS A 1 201 ? 18.469 -10.25 -1.295 1 98.5 201 HIS A C 1
ATOM 1437 O O . HIS A 1 201 ? 17.281 -10.102 -1.576 1 98.5 201 HIS A O 1
ATOM 1443 N N . VAL A 1 202 ? 18.984 -11.352 -0.805 1 98.44 202 VAL A N 1
ATOM 1444 C CA . VAL A 1 202 ? 18.094 -12.477 -0.513 1 98.44 202 VAL A CA 1
ATOM 1445 C C . VAL A 1 202 ? 18.406 -13.023 0.879 1 98.44 202 VAL A C 1
ATOM 1447 O O . VAL A 1 202 ? 19.562 -13.109 1.277 1 98.44 202 VAL A O 1
ATOM 1450 N N . HIS A 1 203 ? 17.391 -13.195 1.61 1 97.94 203 HIS A N 1
ATOM 1451 C CA . HIS A 1 203 ? 17.453 -13.953 2.852 1 97.94 203 HIS A CA 1
ATOM 1452 C C . HIS A 1 203 ? 16.938 -15.375 2.656 1 97.94 203 HIS A C 1
ATOM 1454 O O . HIS A 1 203 ? 15.742 -15.578 2.43 1 97.94 203 HIS A O 1
ATOM 1460 N N . GLU A 1 204 ? 17.734 -16.344 2.717 1 96.5 204 GLU A N 1
ATOM 1461 C CA . GLU A 1 204 ? 17.484 -17.766 2.459 1 96.5 204 GLU A CA 1
ATOM 1462 C C . GLU A 1 204 ? 18.297 -18.656 3.389 1 96.5 204 GLU A C 1
ATOM 1464 O O . GLU A 1 204 ? 19.484 -18.391 3.613 1 96.5 204 GLU A O 1
ATOM 1469 N N . LEU A 1 205 ? 17.625 -19.641 3.916 1 93.44 205 LEU A N 1
ATOM 1470 C CA . LEU A 1 205 ? 18.266 -20.484 4.918 1 93.44 205 LEU A CA 1
ATOM 1471 C C . LEU A 1 205 ? 19.047 -21.625 4.254 1 93.44 205 LEU A C 1
ATOM 1473 O O . LEU A 1 205 ? 20.047 -22.094 4.797 1 93.44 205 LEU A O 1
ATOM 1477 N N . ASP A 1 206 ? 18.594 -22.156 3.115 1 94.06 206 ASP A N 1
ATOM 1478 C CA . ASP A 1 206 ? 19.234 -23.25 2.395 1 94.06 206 ASP A CA 1
ATOM 1479 C C . ASP A 1 206 ? 20.438 -22.734 1.605 1 94.06 206 ASP A C 1
ATOM 1481 O O . ASP A 1 206 ? 20.297 -21.969 0.654 1 94.06 206 ASP A O 1
ATOM 1485 N N . PRO A 1 207 ? 21.625 -23.266 1.912 1 94 207 PRO A N 1
ATOM 1486 C CA . PRO A 1 207 ? 22.828 -22.75 1.24 1 94 207 PRO A CA 1
ATOM 1487 C C . PRO A 1 207 ? 22.812 -23 -0.267 1 94 207 PRO A C 1
ATOM 1489 O O . PRO A 1 207 ? 23.328 -22.188 -1.036 1 94 207 PRO A O 1
ATOM 1492 N N . ALA A 1 208 ? 22.312 -24.094 -0.624 1 93.81 208 ALA A N 1
ATOM 1493 C CA . ALA A 1 208 ? 22.266 -24.391 -2.051 1 93.81 208 ALA A CA 1
ATOM 1494 C C . ALA A 1 208 ? 21.375 -23.391 -2.793 1 93.81 208 ALA A C 1
ATOM 1496 O O . ALA A 1 208 ? 21.719 -22.953 -3.891 1 93.81 208 ALA A O 1
ATOM 1497 N N . ARG A 1 209 ? 20.266 -23.031 -2.199 1 95.06 209 ARG A N 1
ATOM 1498 C CA . ARG A 1 209 ? 19.375 -22.062 -2.812 1 95.06 209 ARG A CA 1
ATOM 1499 C C . ARG A 1 209 ? 19.969 -20.656 -2.781 1 95.06 209 ARG A C 1
ATOM 1501 O O . ARG A 1 209 ? 19.75 -19.859 -3.689 1 95.06 209 ARG A O 1
ATOM 1508 N N . LEU A 1 210 ? 20.703 -20.375 -1.756 1 95.38 210 LEU A N 1
ATOM 1509 C CA . LEU A 1 210 ? 21.391 -19.094 -1.677 1 95.38 210 LEU A CA 1
ATOM 1510 C C . LEU A 1 210 ? 22.391 -18.938 -2.824 1 95.38 210 LEU A C 1
ATOM 1512 O O . LEU A 1 210 ? 22.469 -17.875 -3.443 1 95.38 210 LEU A O 1
ATOM 1516 N N . GLU A 1 211 ? 23.141 -20 -3.045 1 95.19 211 GLU A N 1
ATOM 1517 C CA . GLU A 1 211 ? 24.094 -19.984 -4.152 1 95.19 211 GLU A CA 1
ATOM 1518 C C . GLU A 1 211 ? 23.375 -19.828 -5.492 1 95.19 211 GLU A C 1
ATOM 1520 O O . GLU A 1 211 ? 23.844 -19.109 -6.371 1 95.19 211 GLU A O 1
ATOM 1525 N N . LEU A 1 212 ? 22.312 -20.547 -5.586 1 96.06 212 LEU A N 1
ATOM 1526 C CA . LEU A 1 212 ? 21.5 -20.422 -6.789 1 96.06 212 LEU A CA 1
ATOM 1527 C C . LEU A 1 212 ? 21.016 -19 -6.984 1 96.06 212 LEU A C 1
ATOM 1529 O O . LEU A 1 212 ? 21.047 -18.469 -8.102 1 96.06 212 LEU A O 1
ATOM 1533 N N . ALA A 1 213 ? 20.562 -18.359 -5.926 1 97.19 213 ALA A N 1
ATOM 1534 C CA . ALA A 1 213 ? 20.062 -16.984 -5.984 1 97.19 213 ALA A CA 1
ATOM 1535 C C . ALA A 1 213 ? 21.125 -16.031 -6.516 1 97.19 213 ALA A C 1
ATOM 1537 O O . ALA A 1 213 ? 20.828 -15.086 -7.242 1 97.19 213 ALA A O 1
ATOM 1538 N N . ARG A 1 214 ? 22.359 -16.266 -6.188 1 97.12 214 ARG A N 1
ATOM 1539 C CA . ARG A 1 214 ? 23.469 -15.453 -6.676 1 97.12 214 ARG A CA 1
ATOM 1540 C C . ARG A 1 214 ? 23.547 -15.5 -8.195 1 97.12 214 ARG A C 1
ATOM 1542 O O . ARG A 1 214 ? 23.797 -14.484 -8.844 1 97.12 214 ARG A O 1
ATOM 1549 N N . GLU A 1 215 ? 23.281 -16.641 -8.688 1 97.5 215 GLU A N 1
ATOM 1550 C CA . GLU A 1 215 ? 23.328 -16.828 -10.133 1 97.5 215 GLU A CA 1
ATOM 1551 C C . GLU A 1 215 ? 22.203 -16.094 -10.828 1 97.5 215 GLU A C 1
ATOM 1553 O O . GLU A 1 215 ? 22.234 -15.875 -12.039 1 97.5 215 GLU A O 1
ATOM 1558 N N . PHE A 1 216 ? 21.25 -15.719 -10.062 1 98.12 216 PHE A N 1
ATOM 1559 C CA . PHE A 1 216 ? 20.094 -15.055 -10.641 1 98.12 216 PHE A CA 1
ATOM 1560 C C . PHE A 1 216 ? 20.016 -13.602 -10.188 1 98.12 216 PHE A C 1
ATOM 1562 O O . PHE A 1 216 ? 18.938 -13 -10.164 1 98.12 216 PHE A O 1
ATOM 1569 N N . GLY A 1 217 ? 21.062 -13.016 -9.75 1 97.56 217 GLY A N 1
ATOM 1570 C CA . GLY A 1 217 ? 21.188 -11.57 -9.633 1 97.56 217 GLY A CA 1
ATOM 1571 C C . GLY A 1 217 ? 21.062 -11.078 -8.203 1 97.56 217 GLY A C 1
ATOM 1572 O O . GLY A 1 217 ? 20.984 -9.867 -7.961 1 97.56 217 GLY A O 1
ATOM 1573 N N . ALA A 1 218 ? 21.047 -11.969 -7.195 1 98.25 218 ALA A N 1
ATOM 1574 C CA . ALA A 1 218 ? 20.875 -11.539 -5.809 1 98.25 218 ALA A CA 1
ATOM 1575 C C . ALA A 1 218 ? 22.156 -11.758 -5.004 1 98.25 218 ALA A C 1
ATOM 1577 O O . ALA A 1 218 ? 22.969 -12.625 -5.336 1 98.25 218 ALA A O 1
ATOM 1578 N N . THR A 1 219 ? 22.359 -10.969 -3.994 1 97.88 219 THR A N 1
ATOM 1579 C CA . THR A 1 219 ? 23.422 -11.172 -3.012 1 97.88 219 THR A CA 1
ATOM 1580 C C . THR A 1 219 ? 22.828 -11.438 -1.629 1 97.88 219 THR A C 1
ATOM 1582 O O . THR A 1 219 ? 21.672 -11.109 -1.373 1 97.88 219 THR A O 1
ATOM 1585 N N . PRO A 1 220 ? 23.578 -12.039 -0.817 1 96.81 220 PRO A N 1
ATOM 1586 C CA . PRO A 1 220 ? 23.062 -12.344 0.52 1 96.81 220 PRO A CA 1
ATOM 1587 C C . PRO A 1 220 ? 22.656 -11.086 1.292 1 96.81 220 PRO A C 1
ATOM 1589 O O . PRO A 1 220 ? 23.25 -10.023 1.094 1 96.81 220 PRO A O 1
ATOM 1592 N N . ASP A 1 221 ? 21.734 -11.25 2.148 1 96.31 221 ASP A N 1
ATOM 1593 C CA . ASP A 1 221 ? 21.219 -10.188 3.008 1 96.31 221 ASP A CA 1
ATOM 1594 C C . ASP A 1 221 ? 22.312 -9.625 3.906 1 96.31 221 ASP A C 1
ATOM 1596 O O . ASP A 1 221 ? 23 -10.375 4.602 1 96.31 221 ASP A O 1
ATOM 1600 N N . THR A 1 222 ? 22.516 -8.344 4.012 1 92.75 222 THR A N 1
ATOM 1601 C CA . THR A 1 222 ? 23.562 -7.68 4.781 1 92.75 222 THR A CA 1
ATOM 1602 C C . THR A 1 222 ? 23 -7.117 6.086 1 92.75 222 THR A C 1
ATOM 1604 O O . THR A 1 222 ? 23.75 -6.562 6.895 1 92.75 222 THR A O 1
ATOM 1607 N N . GLY A 1 223 ? 21.75 -7.133 6.254 1 94.06 223 GLY A N 1
ATOM 1608 C CA . GLY A 1 223 ? 21.125 -6.617 7.465 1 94.06 223 GLY A CA 1
ATOM 1609 C C . GLY A 1 223 ? 20.797 -5.141 7.387 1 94.06 223 GLY A C 1
ATOM 1610 O O . GLY A 1 223 ? 20.281 -4.562 8.344 1 94.06 223 GLY A O 1
ATOM 1611 N N . GLU A 1 224 ? 21 -4.512 6.312 1 94.19 224 GLU A N 1
ATOM 1612 C CA . GLU A 1 224 ? 20.75 -3.082 6.145 1 94.19 224 GLU A CA 1
ATOM 1613 C C . GLU A 1 224 ? 19.281 -2.795 5.891 1 94.19 224 GLU A C 1
ATOM 1615 O O . GLU A 1 224 ? 18.516 -3.697 5.535 1 94.19 224 GLU A O 1
ATOM 1620 N N . PRO A 1 225 ? 18.859 -1.521 6.062 1 95.12 225 PRO A N 1
ATOM 1621 C CA . PRO A 1 225 ? 17.484 -1.157 5.719 1 95.12 225 PRO A CA 1
ATOM 1622 C C . PRO A 1 225 ? 17.188 -1.292 4.227 1 95.12 225 PRO A C 1
ATOM 1624 O O . PRO A 1 225 ? 18.094 -1.127 3.4 1 95.12 225 PRO A O 1
ATOM 1627 N N . MET A 1 226 ? 15.969 -1.598 3.957 1 97.56 226 MET A N 1
ATOM 1628 C CA . MET A 1 226 ? 15.562 -1.89 2.584 1 97.56 226 MET A CA 1
ATOM 1629 C C . MET A 1 226 ? 14.438 -0.963 2.139 1 97.56 226 MET A C 1
ATOM 1631 O O . MET A 1 226 ? 13.648 -0.504 2.961 1 97.56 226 MET A O 1
ATOM 1635 N N . ASP A 1 227 ? 14.414 -0.663 0.85 1 97.62 227 ASP A N 1
ATOM 1636 C CA . ASP A 1 227 ? 13.359 0.152 0.261 1 97.62 227 ASP A CA 1
ATOM 1637 C C . ASP A 1 227 ? 12.141 -0.7 -0.095 1 97.62 227 ASP A C 1
ATOM 1639 O O . ASP A 1 227 ? 11.008 -0.221 -0.051 1 97.62 227 ASP A O 1
ATOM 1643 N N . LEU A 1 228 ? 12.43 -1.879 -0.472 1 98.5 228 LEU A N 1
ATOM 1644 C CA . LEU A 1 228 ? 11.406 -2.811 -0.937 1 98.5 228 LEU A CA 1
ATOM 1645 C C . LEU A 1 228 ? 11.719 -4.23 -0.474 1 98.5 228 LEU A C 1
ATOM 1647 O O . LEU A 1 228 ? 12.852 -4.691 -0.586 1 98.5 228 LEU A O 1
ATOM 1651 N N . VAL A 1 229 ? 10.758 -4.887 0.127 1 98.75 229 VAL A N 1
ATOM 1652 C CA . VAL A 1 229 ? 10.922 -6.27 0.566 1 98.75 229 VAL A CA 1
ATOM 1653 C C . VAL A 1 229 ? 9.805 -7.129 -0.022 1 98.75 229 VAL A C 1
ATOM 1655 O O . VAL A 1 229 ? 8.641 -6.73 -0.027 1 98.75 229 VAL A O 1
ATOM 1658 N N . PHE A 1 230 ? 10.125 -8.25 -0.574 1 98.81 230 PHE A N 1
ATOM 1659 C CA . PHE A 1 230 ? 9.188 -9.289 -0.974 1 98.81 230 PHE A CA 1
ATOM 1660 C C . PHE A 1 230 ? 9.273 -10.492 -0.044 1 98.81 230 PHE A C 1
ATOM 1662 O O . PHE A 1 230 ? 10.375 -10.984 0.241 1 98.81 230 PHE A O 1
ATOM 1669 N N . ASP A 1 231 ? 8.172 -10.953 0.391 1 98.81 231 ASP A N 1
ATOM 1670 C CA . ASP A 1 231 ? 8.164 -12.195 1.154 1 98.81 231 ASP A CA 1
ATOM 1671 C C . ASP A 1 231 ? 7.508 -13.32 0.36 1 98.81 231 ASP A C 1
ATOM 1673 O O . ASP A 1 231 ? 6.297 -13.297 0.118 1 98.81 231 ASP A O 1
ATOM 1677 N N . PHE A 1 232 ? 8.273 -14.273 0.02 1 98.12 232 PHE A N 1
ATOM 1678 C CA . PHE A 1 232 ? 7.789 -15.469 -0.658 1 98.12 232 PHE A CA 1
ATOM 1679 C C . PHE A 1 232 ? 7.906 -16.688 0.248 1 98.12 232 PHE A C 1
ATOM 1681 O O . PHE A 1 232 ? 7.656 -17.812 -0.184 1 98.12 232 PHE A O 1
ATOM 1688 N N . SER A 1 233 ? 8.289 -16.5 1.488 1 96.38 233 SER A N 1
ATOM 1689 C CA . SER A 1 233 ? 8.5 -17.609 2.412 1 96.38 233 SER A CA 1
ATOM 1690 C C . SER A 1 233 ? 7.211 -17.984 3.131 1 96.38 233 SER A C 1
ATOM 1692 O O . SER A 1 233 ? 6.984 -19.156 3.436 1 96.38 233 SER A O 1
ATOM 1694 N N . GLY A 1 234 ? 6.406 -16.984 3.457 1 95.12 234 GLY A N 1
ATOM 1695 C CA . GLY A 1 234 ? 5.203 -17.203 4.246 1 95.12 234 GLY A CA 1
ATOM 1696 C C . GLY A 1 234 ? 5.477 -17.344 5.73 1 95.12 234 GLY A C 1
ATOM 1697 O O . GLY A 1 234 ? 4.574 -17.656 6.508 1 95.12 234 GLY A O 1
ATOM 1698 N N . SER A 1 235 ? 6.73 -17.078 6.129 1 95.31 235 SER A N 1
ATOM 1699 C CA . SER A 1 235 ? 7.133 -17.219 7.527 1 95.31 235 SER A CA 1
ATOM 1700 C C . SER A 1 235 ? 6.848 -15.938 8.312 1 95.31 235 SER A C 1
ATOM 1702 O O . SER A 1 235 ? 7.312 -14.859 7.945 1 95.31 235 SER A O 1
ATOM 1704 N N . SER A 1 236 ? 6.109 -16.156 9.445 1 96.06 236 SER A N 1
ATOM 1705 C CA . SER A 1 236 ? 5.824 -15 10.289 1 96.06 236 SER A CA 1
ATOM 1706 C C . SER A 1 236 ? 7.109 -14.375 10.828 1 96.06 236 SER A C 1
ATOM 1708 O O . SER A 1 236 ? 7.195 -13.156 10.969 1 96.06 236 SER A O 1
ATOM 1710 N N . ARG A 1 237 ? 8.062 -15.211 11.125 1 95.31 237 ARG A N 1
ATOM 1711 C CA . ARG A 1 237 ? 9.359 -14.719 11.586 1 95.31 237 ARG A CA 1
ATOM 1712 C C . ARG A 1 237 ? 10.031 -13.883 10.5 1 95.31 237 ARG A C 1
ATOM 1714 O O . ARG A 1 237 ? 10.602 -12.82 10.789 1 95.31 237 ARG A O 1
ATOM 1721 N N . ALA A 1 238 ? 10.023 -14.367 9.273 1 96.12 238 ALA A N 1
ATOM 1722 C CA . ALA A 1 238 ? 10.602 -13.641 8.148 1 96.12 238 ALA A CA 1
ATOM 1723 C C . ALA A 1 238 ? 9.898 -12.297 7.945 1 96.12 238 ALA A C 1
ATOM 1725 O O . ALA A 1 238 ? 10.555 -11.273 7.734 1 96.12 238 ALA A O 1
ATOM 1726 N N . ILE A 1 239 ? 8.594 -12.328 8.039 1 97.31 239 ILE A N 1
ATOM 1727 C CA . ILE A 1 239 ? 7.805 -11.125 7.82 1 97.31 239 ILE A CA 1
ATOM 1728 C C . ILE A 1 239 ? 8.109 -10.102 8.914 1 97.31 239 ILE A C 1
ATOM 1730 O O . ILE A 1 239 ? 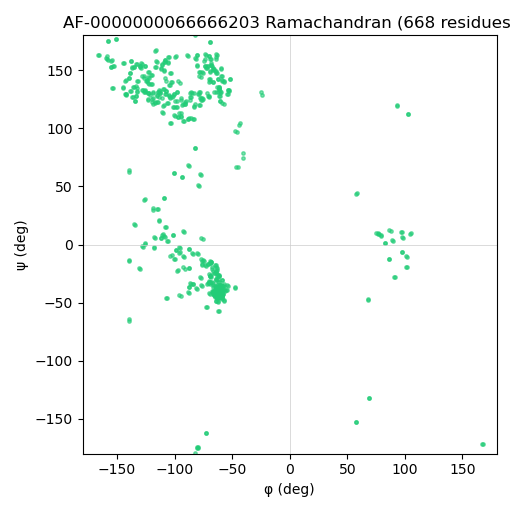8.266 -8.914 8.625 1 97.31 239 ILE A O 1
ATOM 1734 N N . THR A 1 240 ? 8.195 -10.547 10.156 1 96.75 240 THR A N 1
ATOM 1735 C CA . THR A 1 240 ? 8.562 -9.656 11.258 1 96.75 240 THR A CA 1
ATOM 1736 C C . THR A 1 240 ? 9.938 -9.039 11.008 1 96.75 240 THR A C 1
ATOM 1738 O O . THR A 1 240 ? 10.125 -7.832 11.188 1 96.75 240 THR A O 1
ATOM 1741 N N . GLY A 1 241 ? 10.898 -9.883 10.609 1 95.25 241 GLY A N 1
ATOM 1742 C CA . GLY A 1 241 ? 12.219 -9.375 10.258 1 95.25 241 GLY A CA 1
ATOM 1743 C C . GLY A 1 241 ? 12.18 -8.359 9.125 1 95.25 241 GLY A C 1
ATOM 1744 O O . GLY A 1 241 ? 12.93 -7.379 9.148 1 95.25 241 GLY A O 1
ATOM 1745 N N . ALA A 1 242 ? 11.328 -8.594 8.109 1 96.62 242 ALA A N 1
ATOM 1746 C CA . ALA A 1 242 ? 11.164 -7.688 6.977 1 96.62 242 ALA A CA 1
ATOM 1747 C C . ALA A 1 242 ? 10.688 -6.312 7.441 1 96.62 242 ALA A C 1
ATOM 1749 O O . ALA A 1 242 ? 11.203 -5.289 6.988 1 96.62 242 ALA A O 1
ATOM 1750 N N . LEU A 1 243 ? 9.711 -6.277 8.336 1 97.19 243 LEU A N 1
ATOM 1751 C CA . LEU A 1 243 ? 9.148 -5.035 8.852 1 97.19 243 LEU A CA 1
ATOM 1752 C C . LEU A 1 243 ? 10.211 -4.207 9.555 1 97.19 243 LEU A C 1
ATOM 1754 O O . LEU A 1 243 ? 10.234 -2.979 9.438 1 97.19 243 LEU A O 1
ATOM 1758 N N . GLU A 1 244 ? 11.086 -4.887 10.188 1 95.56 244 GLU A N 1
ATOM 1759 C CA . GLU A 1 244 ? 12.148 -4.211 10.93 1 95.56 244 GLU A CA 1
ATOM 1760 C C . GLU A 1 244 ? 13.188 -3.619 9.984 1 95.56 244 GLU A C 1
ATOM 1762 O O . GLU A 1 244 ? 13.961 -2.742 10.375 1 95.56 244 GLU A O 1
ATOM 1767 N N . ARG A 1 245 ? 13.211 -4.074 8.758 1 95.75 245 ARG A N 1
ATOM 1768 C CA . ARG A 1 245 ? 14.234 -3.689 7.797 1 95.75 245 ARG A CA 1
ATOM 1769 C C . ARG A 1 245 ? 13.742 -2.586 6.871 1 95.75 245 ARG A C 1
ATOM 1771 O O . ARG A 1 245 ? 14.508 -2.053 6.062 1 95.75 245 ARG A O 1
ATOM 1778 N N . LEU A 1 246 ? 12.539 -2.219 6.969 1 97.25 246 LEU A N 1
ATOM 1779 C CA . LEU A 1 246 ? 11.992 -1.233 6.039 1 97.25 246 LEU A CA 1
ATOM 1780 C C . LEU A 1 246 ? 12.477 0.169 6.391 1 97.25 246 LEU A C 1
ATOM 1782 O O . LEU A 1 246 ? 12.391 0.592 7.543 1 97.25 246 LEU A O 1
ATOM 1786 N N . GLY A 1 247 ? 13.047 0.804 5.418 1 96.38 247 GLY A N 1
ATOM 1787 C CA . GLY A 1 247 ? 13.383 2.211 5.566 1 96.38 247 GLY A CA 1
ATOM 1788 C C . GLY A 1 247 ? 12.195 3.135 5.367 1 96.38 247 GLY A C 1
ATOM 1789 O O . GLY A 1 247 ? 11.07 2.674 5.172 1 96.38 247 GLY A O 1
ATOM 1790 N N . ILE A 1 248 ? 12.414 4.426 5.359 1 96.62 248 ILE A N 1
ATOM 1791 C CA . ILE A 1 248 ? 11.375 5.43 5.145 1 96.62 248 ILE A CA 1
ATOM 1792 C C . ILE A 1 248 ? 10.758 5.242 3.762 1 96.62 248 ILE A C 1
ATOM 1794 O O . ILE A 1 248 ? 11.469 5.121 2.764 1 96.62 248 ILE A O 1
ATOM 1798 N N . GLY A 1 249 ? 9.422 5.152 3.744 1 96.62 249 GLY A N 1
ATOM 1799 C CA . GLY A 1 249 ? 8.727 4.957 2.482 1 96.62 249 GLY A CA 1
ATOM 1800 C C . GLY A 1 249 ? 8.805 3.531 1.971 1 96.62 249 GLY A C 1
ATOM 1801 O O . GLY A 1 249 ? 8.453 3.26 0.82 1 96.62 249 GLY A O 1
ATOM 1802 N N . GLY A 1 250 ? 9.328 2.627 2.84 1 97.5 250 GLY A N 1
ATOM 1803 C CA . GLY A 1 250 ? 9.547 1.252 2.42 1 97.5 250 GLY A CA 1
ATOM 1804 C C . GLY A 1 250 ? 8.258 0.493 2.168 1 97.5 250 GLY A C 1
ATOM 1805 O O . GLY A 1 250 ? 7.223 0.795 2.77 1 97.5 250 GLY A O 1
ATOM 1806 N N . THR A 1 251 ? 8.305 -0.532 1.319 1 98.56 251 THR A N 1
ATOM 1807 C CA . THR A 1 251 ? 7.156 -1.365 0.963 1 98.56 251 THR A CA 1
ATOM 1808 C C . THR A 1 251 ? 7.469 -2.84 1.195 1 98.56 251 THR A C 1
ATOM 1810 O O . THR A 1 251 ? 8.562 -3.309 0.869 1 98.56 251 THR A O 1
ATOM 1813 N N . LEU A 1 252 ? 6.582 -3.492 1.857 1 98.75 252 LEU A N 1
ATOM 1814 C CA . LEU A 1 252 ? 6.609 -4.941 2.029 1 98.75 252 LEU A CA 1
ATOM 1815 C C . LEU A 1 252 ? 5.492 -5.602 1.23 1 98.75 252 LEU A C 1
ATOM 1817 O O . LEU A 1 252 ? 4.312 -5.32 1.453 1 98.75 252 LEU A O 1
ATOM 1821 N N . VAL A 1 253 ? 5.816 -6.453 0.317 1 98.88 253 VAL A N 1
ATOM 1822 C CA . VAL A 1 253 ? 4.852 -7.207 -0.48 1 98.88 253 VAL A CA 1
ATOM 1823 C C . VAL A 1 253 ? 4.82 -8.664 -0.015 1 98.88 253 VAL A C 1
ATOM 1825 O O . VAL A 1 253 ? 5.844 -9.352 -0.041 1 98.88 253 VAL A O 1
ATOM 1828 N N . LEU A 1 254 ? 3.67 -9.086 0.382 1 98.88 254 LEU A N 1
ATOM 1829 C CA . LEU A 1 254 ? 3.475 -10.453 0.852 1 98.88 254 LEU A CA 1
ATOM 1830 C C . LEU A 1 254 ? 2.838 -11.32 -0.234 1 98.88 254 LEU A C 1
ATOM 1832 O O . LEU A 1 254 ? 1.799 -10.953 -0.79 1 98.88 254 LEU A O 1
ATOM 1836 N N . ALA A 1 255 ? 3.418 -12.445 -0.502 1 98.38 255 ALA A N 1
ATOM 1837 C CA 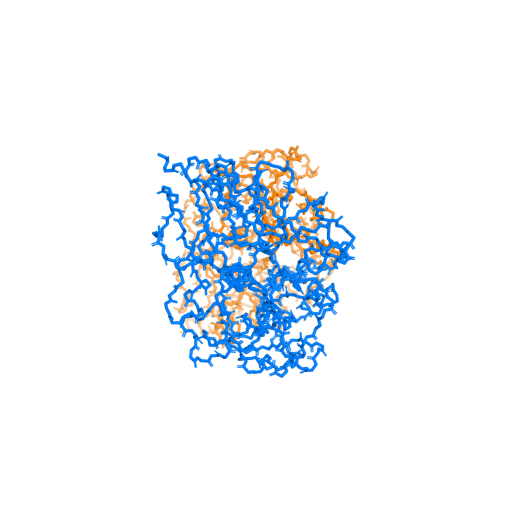. ALA A 1 255 ? 2.838 -13.367 -1.472 1 98.38 255 ALA A CA 1
ATOM 1838 C C . ALA A 1 255 ? 2.973 -14.812 -0.997 1 98.38 255 ALA A C 1
ATOM 1840 O O . ALA A 1 255 ? 2.324 -15.711 -1.536 1 98.38 255 ALA A O 1
ATOM 1841 N N . GLY A 1 256 ? 3.793 -15.062 0.005 1 97.12 256 GLY A N 1
ATOM 1842 C CA . GLY A 1 256 ? 4.09 -16.422 0.44 1 97.12 256 GLY A CA 1
ATOM 1843 C C . GLY A 1 256 ? 3.104 -16.953 1.466 1 97.12 256 GLY A C 1
ATOM 1844 O O . GLY A 1 256 ? 3.02 -18.156 1.689 1 97.12 256 GLY A O 1
ATOM 1845 N N . SER A 1 257 ? 2.377 -16.062 2.139 1 95.69 257 SER A N 1
ATOM 1846 C CA . SER A 1 257 ? 1.485 -16.438 3.23 1 95.69 257 SER A CA 1
ATOM 1847 C C . SER A 1 257 ? 0.138 -16.922 2.705 1 95.69 257 SER A C 1
ATOM 1849 O O . SER A 1 257 ? -0.856 -16.203 2.766 1 95.69 257 SER A O 1
ATOM 1851 N N . VAL A 1 258 ? 0.086 -18.219 2.32 1 92.94 258 VAL A N 1
ATOM 1852 C CA . VAL A 1 258 ? -1.126 -18.734 1.698 1 92.94 258 VAL A CA 1
ATOM 1853 C C . VAL A 1 258 ? -1.719 -19.844 2.568 1 92.94 258 VAL A C 1
ATOM 1855 O O . VAL A 1 258 ? -2.6 -20.594 2.127 1 92.94 258 VAL A O 1
ATOM 1858 N N . THR A 1 259 ? -1.162 -20.062 3.736 1 90.06 259 THR A N 1
ATOM 1859 C CA . THR A 1 259 ? -1.672 -21 4.73 1 90.06 259 THR A CA 1
ATOM 1860 C C . THR A 1 259 ? -1.803 -20.312 6.094 1 90.06 259 THR A C 1
ATOM 1862 O O . THR A 1 259 ? -1.123 -19.328 6.367 1 90.06 259 THR A O 1
ATOM 1865 N N . PRO A 1 260 ? -2.684 -20.859 6.926 1 89.12 260 PRO A N 1
ATOM 1866 C CA . PRO A 1 260 ? -2.852 -20.25 8.242 1 89.12 260 PRO A CA 1
ATOM 1867 C C . PRO A 1 260 ? -1.555 -20.219 9.047 1 89.12 260 PRO A C 1
ATOM 1869 O O . PRO A 1 260 ? -0.747 -21.141 8.961 1 89.12 260 PRO A O 1
ATOM 1872 N N . GLY A 1 261 ? -1.327 -19.203 9.734 1 90.81 261 GLY A N 1
ATOM 1873 C CA . GLY A 1 261 ? -0.195 -18.984 10.625 1 90.81 261 GLY A CA 1
ATOM 1874 C C . GLY A 1 261 ? -0.456 -17.938 11.688 1 90.81 261 GLY A C 1
ATOM 1875 O O . GLY A 1 261 ? -1.548 -17.375 11.75 1 90.81 261 GLY A O 1
ATOM 1876 N N . PRO A 1 262 ? 0.492 -17.828 12.516 1 94.44 262 PRO A N 1
ATOM 1877 C CA . PRO A 1 262 ? 0.306 -16.828 13.57 1 94.44 262 PRO A CA 1
ATOM 1878 C C . PRO A 1 262 ? 0.201 -15.414 13.023 1 94.44 262 PRO A C 1
ATOM 1880 O O . PRO A 1 262 ? 0.817 -15.094 12 1 94.44 262 PRO A O 1
ATOM 1883 N N . ALA A 1 263 ? -0.562 -14.633 13.711 1 95.62 263 ALA A N 1
ATOM 1884 C CA . ALA A 1 263 ? -0.624 -13.211 13.391 1 95.62 263 ALA A CA 1
ATOM 1885 C C . ALA A 1 263 ? 0.709 -12.523 13.672 1 95.62 263 ALA A C 1
ATOM 1887 O O . ALA A 1 263 ? 1.487 -12.984 14.508 1 95.62 263 ALA A O 1
ATOM 1888 N N . ILE A 1 264 ? 0.952 -11.516 12.953 1 97.06 264 ILE A N 1
ATOM 1889 C CA . ILE A 1 264 ? 2.146 -10.711 13.203 1 97.06 264 ILE A CA 1
ATOM 1890 C C . ILE A 1 264 ? 1.747 -9.367 13.797 1 97.06 264 ILE A C 1
ATOM 1892 O O . ILE A 1 264 ? 0.717 -8.797 13.43 1 97.06 264 ILE A O 1
ATOM 1896 N N . GLY A 1 265 ? 2.553 -8.859 14.711 1 97 265 GLY A N 1
ATOM 1897 C CA . GLY A 1 265 ? 2.318 -7.555 15.297 1 97 265 GLY A CA 1
ATOM 1898 C C . GLY A 1 265 ? 2.879 -6.414 14.469 1 97 265 GLY A C 1
ATOM 1899 O O . GLY A 1 265 ? 4.031 -6.465 14.039 1 97 265 GLY A O 1
ATOM 1900 N N . ILE A 1 266 ? 2.061 -5.406 14.219 1 97.25 266 ILE A N 1
ATOM 1901 C CA . ILE A 1 266 ? 2.539 -4.199 13.555 1 97.25 266 ILE A CA 1
ATOM 1902 C C . ILE A 1 266 ? 2.336 -2.992 14.469 1 97.25 266 ILE A C 1
ATOM 1904 O O . ILE A 1 266 ? 1.33 -2.902 15.172 1 97.25 266 ILE A O 1
ATOM 1908 N N . ASP A 1 267 ? 3.285 -2.16 14.5 1 97.56 267 ASP A N 1
ATOM 1909 C CA . ASP A 1 267 ? 3.182 -0.895 15.219 1 97.56 267 ASP A CA 1
ATOM 1910 C C . ASP A 1 267 ? 2.602 0.198 14.32 1 97.56 267 ASP A C 1
ATOM 1912 O O . ASP A 1 267 ? 3.287 0.709 13.43 1 97.56 267 ASP A O 1
ATOM 1916 N N . PRO A 1 268 ? 1.348 0.6 14.578 1 97.94 268 PRO A N 1
ATOM 1917 C CA . PRO A 1 268 ? 0.723 1.581 13.688 1 97.94 268 PRO A CA 1
ATOM 1918 C C . PRO A 1 268 ? 1.487 2.9 13.633 1 97.94 268 PRO A C 1
ATOM 1920 O O . PRO A 1 268 ? 1.527 3.555 12.594 1 97.94 268 PRO A O 1
ATOM 1923 N N . GLU A 1 269 ? 2.076 3.309 14.719 1 97.31 269 GLU A N 1
ATOM 1924 C CA . GLU A 1 269 ? 2.844 4.551 14.719 1 97.31 269 GLU A CA 1
ATOM 1925 C C . GLU A 1 269 ? 4.016 4.477 13.742 1 97.31 269 GLU A C 1
ATOM 1927 O O . GLU A 1 269 ? 4.273 5.426 13 1 97.31 269 GLU A O 1
ATOM 1932 N N . THR A 1 270 ? 4.699 3.33 13.742 1 97.75 270 THR A N 1
ATOM 1933 C CA . THR A 1 270 ? 5.82 3.146 12.828 1 97.75 270 THR A CA 1
ATOM 1934 C C . THR A 1 270 ? 5.352 3.184 11.383 1 97.75 270 THR A C 1
ATOM 1936 O O . THR A 1 270 ? 5.98 3.822 10.531 1 97.75 270 THR A O 1
ATOM 1939 N N . VAL A 1 271 ? 4.227 2.508 11.086 1 98.44 271 VAL A N 1
ATOM 1940 C CA . VAL A 1 271 ? 3.674 2.5 9.742 1 98.44 271 VAL A CA 1
ATOM 1941 C C . VAL A 1 271 ? 3.389 3.93 9.289 1 98.44 271 VAL A C 1
ATOM 1943 O O . VAL A 1 271 ? 3.725 4.312 8.164 1 98.44 271 VAL A O 1
ATOM 1946 N N . VAL A 1 272 ? 2.85 4.719 10.164 1 98.5 272 VAL A N 1
ATOM 1947 C CA . VAL A 1 272 ? 2.49 6.098 9.844 1 98.5 272 VAL A CA 1
ATOM 1948 C C . VAL A 1 272 ? 3.754 6.945 9.719 1 98.5 272 VAL A C 1
ATOM 1950 O O . VAL A 1 272 ? 4.004 7.551 8.672 1 98.5 272 VAL A O 1
ATOM 1953 N N . ARG A 1 273 ? 4.625 6.961 10.703 1 97.25 273 ARG A N 1
ATOM 1954 C CA . ARG A 1 273 ? 5.758 7.875 10.789 1 97.25 273 ARG A CA 1
ATOM 1955 C C . ARG A 1 273 ? 6.801 7.551 9.719 1 97.25 273 ARG A C 1
ATOM 1957 O O . ARG A 1 273 ? 7.531 8.438 9.273 1 97.25 273 ARG A O 1
ATOM 1964 N N . ARG A 1 274 ? 6.824 6.316 9.328 1 97.69 274 ARG A N 1
ATOM 1965 C CA . ARG A 1 274 ? 7.852 5.926 8.367 1 97.69 274 ARG A CA 1
ATOM 1966 C C . ARG A 1 274 ? 7.258 5.723 6.977 1 97.69 274 ARG A C 1
ATOM 1968 O O . ARG A 1 274 ? 7.957 5.297 6.055 1 97.69 274 ARG A O 1
ATOM 1975 N N . TRP A 1 275 ? 5.988 5.977 6.816 1 98.38 275 TRP A N 1
ATOM 1976 C CA . TRP A 1 275 ? 5.309 5.859 5.527 1 98.38 275 TRP A CA 1
ATOM 1977 C C . TRP A 1 275 ? 5.445 4.445 4.969 1 98.38 275 TRP A C 1
ATOM 1979 O O . TRP A 1 275 ? 5.734 4.266 3.783 1 98.38 275 TRP A O 1
ATOM 1989 N N . HIS A 1 276 ? 5.273 3.447 5.805 1 98.44 276 HIS A N 1
ATOM 1990 C CA . HIS A 1 276 ? 5.387 2.07 5.332 1 98.44 276 HIS A CA 1
ATOM 1991 C C . HIS A 1 276 ? 4.125 1.639 4.59 1 98.44 276 HIS A C 1
ATOM 1993 O O . HIS A 1 276 ? 3.025 2.096 4.91 1 98.44 276 HIS A O 1
ATOM 1999 N N . THR A 1 277 ? 4.316 0.788 3.635 1 98.62 277 THR A N 1
ATOM 2000 C CA . THR A 1 277 ? 3.223 0.112 2.947 1 98.62 277 THR A CA 1
ATOM 2001 C C . THR A 1 277 ? 3.377 -1.403 3.043 1 98.62 277 THR A C 1
ATOM 2003 O O . THR A 1 277 ? 4.465 -1.938 2.822 1 98.62 277 THR A O 1
ATOM 2006 N N . ILE A 1 278 ? 2.367 -2.08 3.428 1 98.81 278 ILE A N 1
ATOM 2007 C CA . ILE A 1 278 ? 2.258 -3.535 3.43 1 98.81 278 ILE A CA 1
ATOM 2008 C C . ILE A 1 278 ? 1.139 -3.971 2.486 1 98.81 278 ILE A C 1
ATOM 2010 O O . ILE A 1 278 ? -0.003 -3.525 2.619 1 98.81 278 ILE A O 1
ATOM 2014 N N . THR A 1 279 ? 1.436 -4.789 1.498 1 98.75 279 THR A N 1
ATOM 2015 C CA . THR A 1 279 ? 0.416 -5.223 0.55 1 98.75 279 THR A CA 1
ATOM 2016 C C . THR A 1 279 ? 0.565 -6.711 0.242 1 98.75 279 THR A C 1
ATOM 2018 O O . THR A 1 279 ? 1.612 -7.305 0.508 1 98.75 279 THR A O 1
ATOM 2021 N N . GLY A 1 280 ? -0.488 -7.297 -0.196 1 98.62 280 GLY A N 1
ATOM 2022 C CA . GLY A 1 280 ? -0.491 -8.727 -0.471 1 98.62 280 GLY A CA 1
ATOM 2023 C C . GLY A 1 280 ? -0.949 -9.062 -1.878 1 98.62 280 GLY A C 1
ATOM 2024 O O . GLY A 1 280 ? -1.718 -8.305 -2.482 1 98.62 280 GLY A O 1
ATOM 2025 N N . VAL A 1 281 ? -0.448 -10.203 -2.322 1 97.69 281 VAL A N 1
ATOM 2026 C CA . VAL A 1 281 ? -0.826 -10.695 -3.643 1 97.69 281 VAL A CA 1
ATOM 2027 C C . VAL A 1 281 ? -1.131 -12.188 -3.57 1 97.69 281 VAL A C 1
ATOM 2029 O O . VAL A 1 281 ? -0.425 -12.945 -2.893 1 97.69 281 VAL A O 1
ATOM 2032 N N . HIS A 1 282 ? -2.158 -12.555 -4.168 1 97.5 282 HIS A N 1
ATOM 2033 C CA . HIS A 1 282 ? -2.561 -13.945 -4.332 1 97.5 282 HIS A CA 1
ATOM 2034 C C . HIS A 1 282 ? -3.035 -14.219 -5.754 1 97.5 282 HIS A C 1
ATOM 2036 O O . HIS A 1 282 ? -3.941 -13.547 -6.25 1 97.5 282 HIS A O 1
ATOM 2042 N N . ASN A 1 283 ? -2.449 -15.227 -6.359 1 97.31 283 ASN A N 1
ATOM 2043 C CA . ASN A 1 283 ? -2.668 -15.43 -7.789 1 97.31 283 ASN A CA 1
ATOM 2044 C C . ASN A 1 283 ? -2.264 -14.195 -8.594 1 97.31 283 ASN A C 1
ATOM 2046 O O . ASN A 1 283 ? -1.228 -13.586 -8.32 1 97.31 283 ASN A O 1
ATOM 2050 N N . TYR A 1 284 ? -2.908 -14.055 -9.727 1 98.44 284 TYR A N 1
ATOM 2051 C CA . TYR A 1 284 ? -2.52 -12.961 -10.609 1 98.44 284 TYR A CA 1
ATOM 2052 C C . TYR A 1 284 ? -3.568 -12.734 -11.695 1 98.44 284 TYR A C 1
ATOM 2054 O O . TYR A 1 284 ? -4.488 -13.539 -11.852 1 98.44 284 TYR A O 1
ATOM 2062 N N . GLU A 1 285 ? -3.5 -11.633 -12.281 1 98.25 285 GLU A N 1
ATOM 2063 C CA . GLU A 1 285 ? -4.395 -11.281 -13.383 1 98.25 285 GLU A CA 1
ATOM 2064 C C . GLU A 1 285 ? -3.822 -11.734 -14.727 1 98.25 285 GLU A C 1
ATOM 2066 O O . GLU A 1 285 ? -2.623 -11.992 -14.836 1 98.25 285 GLU A O 1
ATOM 2071 N N . PRO A 1 286 ? -4.641 -11.828 -15.781 1 97 286 PRO A N 1
ATOM 2072 C CA . PRO A 1 286 ? -4.223 -12.375 -17.078 1 97 286 PRO A CA 1
ATOM 2073 C C . PRO A 1 286 ? -2.992 -11.672 -17.641 1 97 286 PRO A C 1
ATOM 2075 O O . PRO A 1 286 ? -2.105 -12.328 -18.188 1 97 286 PRO A O 1
ATOM 2078 N N . HIS A 1 287 ? -2.906 -10.375 -17.484 1 97.94 287 HIS A N 1
ATOM 2079 C CA . HIS A 1 287 ? -1.783 -9.656 -18.078 1 97.94 287 HIS A CA 1
ATOM 2080 C C . HIS A 1 287 ? -0.465 -10.062 -17.422 1 97.94 287 HIS A C 1
ATOM 2082 O O . HIS A 1 287 ? 0.595 -9.961 -18.047 1 97.94 287 HIS A O 1
ATOM 2088 N N . HIS A 1 288 ? -0.504 -10.531 -16.203 1 98.75 288 HIS A N 1
ATOM 2089 C CA . HIS A 1 288 ? 0.712 -10.961 -15.523 1 98.75 288 HIS A CA 1
ATOM 2090 C C . HIS A 1 288 ? 1.283 -12.227 -16.156 1 98.75 288 HIS A C 1
ATOM 2092 O O . HIS A 1 288 ? 2.5 -12.43 -16.141 1 98.75 288 HIS A O 1
ATOM 2098 N N . LEU A 1 289 ? 0.418 -13.109 -16.688 1 98.75 289 LEU A N 1
ATOM 2099 C CA . LEU A 1 289 ? 0.888 -14.297 -17.391 1 98.75 289 LEU A CA 1
ATOM 2100 C C . LEU A 1 289 ? 1.666 -13.906 -18.641 1 98.75 289 LEU A C 1
ATOM 2102 O O . LEU A 1 289 ? 2.746 -14.445 -18.891 1 98.75 289 LEU A O 1
ATOM 2106 N N . THR A 1 290 ? 1.132 -12.945 -19.359 1 98.5 290 THR A N 1
ATOM 2107 C CA . THR A 1 290 ? 1.818 -12.453 -20.547 1 98.5 290 THR A CA 1
ATOM 2108 C C . THR A 1 290 ? 3.145 -11.797 -20.172 1 98.5 290 THR A C 1
ATOM 2110 O O . THR A 1 290 ? 4.168 -12.039 -20.812 1 98.5 290 THR A O 1
ATOM 2113 N N . GLN A 1 291 ? 3.131 -11.062 -19.125 1 98.81 291 GLN A N 1
ATOM 2114 C CA . GLN A 1 291 ? 4.348 -10.414 -18.641 1 98.81 291 GLN A CA 1
ATOM 2115 C C . GLN A 1 291 ? 5.391 -11.453 -18.234 1 98.81 291 GLN A C 1
ATOM 2117 O O . GLN A 1 291 ? 6.59 -11.242 -18.438 1 98.81 291 GLN A O 1
ATOM 2122 N N . ALA A 1 292 ? 4.914 -12.523 -17.672 1 98.88 292 ALA A N 1
ATOM 2123 C CA . ALA A 1 292 ? 5.824 -13.586 -17.25 1 98.88 292 ALA A CA 1
ATOM 2124 C C . ALA A 1 292 ? 6.547 -14.188 -18.453 1 98.88 292 ALA A C 1
ATOM 2126 O O . ALA A 1 292 ? 7.77 -14.344 -18.438 1 98.88 292 ALA A O 1
ATOM 2127 N N . ILE A 1 293 ? 5.801 -14.469 -19.484 1 98.88 293 ILE A N 1
ATOM 2128 C CA . ILE A 1 293 ? 6.383 -15.062 -20.672 1 98.88 293 ILE A CA 1
ATOM 2129 C C . ILE A 1 293 ? 7.34 -14.07 -21.328 1 98.88 293 ILE A C 1
ATOM 2131 O O . ILE A 1 293 ? 8.453 -14.43 -21.719 1 98.88 293 ILE A O 1
ATOM 2135 N N . ASP A 1 294 ? 6.938 -12.82 -21.391 1 98.81 294 ASP A N 1
ATOM 2136 C CA . ASP A 1 294 ? 7.789 -11.781 -21.969 1 98.81 294 ASP A CA 1
ATOM 2137 C C . ASP A 1 294 ? 9.094 -11.641 -21.188 1 98.81 294 ASP A C 1
ATOM 2139 O O . ASP A 1 294 ? 10.164 -11.523 -21.766 1 98.81 294 ASP A O 1
ATOM 2143 N N . PHE A 1 295 ? 9.016 -11.672 -19.938 1 98.81 295 PHE A N 1
ATOM 2144 C CA . PHE A 1 295 ? 10.164 -11.562 -19.047 1 98.81 295 PHE A CA 1
ATOM 2145 C C . PHE A 1 295 ? 11.125 -12.727 -19.266 1 98.81 295 PHE A C 1
ATOM 2147 O O . PHE A 1 295 ? 12.336 -12.516 -19.406 1 98.81 295 PHE A O 1
ATOM 2154 N N . LEU A 1 296 ? 10.586 -13.93 -19.266 1 98.88 296 LEU A N 1
ATOM 2155 C CA . LEU A 1 296 ? 11.422 -15.117 -19.469 1 98.88 296 LEU A CA 1
ATOM 2156 C C . LEU A 1 296 ? 12.102 -15.07 -20.828 1 98.88 296 LEU A C 1
ATOM 2158 O O . LEU A 1 296 ? 13.266 -15.445 -20.969 1 98.88 296 LEU A O 1
ATOM 2162 N N . GLU A 1 297 ? 11.344 -14.617 -21.797 1 98.69 297 GLU A N 1
ATOM 2163 C CA . GLU A 1 297 ? 11.922 -14.523 -23.125 1 98.69 297 GLU A CA 1
ATOM 2164 C C . GLU A 1 297 ? 13.07 -13.523 -23.156 1 98.69 297 GLU A C 1
ATOM 2166 O O . GLU A 1 297 ? 14.148 -13.82 -23.688 1 98.69 297 GLU A O 1
ATOM 2171 N N . ARG A 1 298 ? 12.867 -12.383 -22.484 1 97.94 298 ARG A N 1
ATOM 2172 C CA . ARG A 1 298 ? 13.875 -11.328 -22.5 1 97.94 298 ARG A CA 1
ATOM 2173 C C . ARG A 1 298 ? 15.109 -11.742 -21.719 1 97.94 298 ARG A C 1
ATOM 2175 O O . ARG A 1 298 ? 16.219 -11.312 -22.031 1 97.94 298 ARG A O 1
ATOM 2182 N N . THR A 1 299 ? 14.953 -12.617 -20.797 1 98.31 299 THR A N 1
ATOM 2183 C CA . THR A 1 299 ? 16.062 -12.938 -19.906 1 98.31 299 THR A CA 1
ATOM 2184 C C . THR A 1 299 ? 16.578 -14.352 -20.172 1 98.31 299 THR A C 1
ATOM 2186 O O . THR A 1 299 ? 17.422 -14.859 -19.422 1 98.31 299 THR A O 1
ATOM 2189 N N . ASN A 1 300 ? 16.109 -14.938 -21.188 1 97.44 300 ASN A N 1
ATOM 2190 C CA . ASN A 1 300 ? 16.375 -16.344 -21.484 1 97.44 300 ASN A CA 1
ATOM 2191 C C . ASN A 1 300 ? 17.859 -16.609 -21.703 1 97.44 300 ASN A C 1
ATOM 2193 O O . ASN A 1 300 ? 18.344 -17.719 -21.438 1 97.44 300 ASN A O 1
ATOM 2197 N N . THR A 1 301 ? 18.641 -15.641 -22.125 1 96.62 301 THR A N 1
ATOM 2198 C CA . THR A 1 301 ? 20.062 -15.812 -22.391 1 96.62 301 THR A CA 1
ATOM 2199 C C . THR A 1 301 ? 20.891 -15.281 -21.219 1 96.62 301 THR A C 1
ATOM 2201 O O . THR A 1 301 ? 22.094 -15.539 -21.141 1 96.62 301 THR A O 1
ATOM 2204 N N . THR A 1 302 ? 20.297 -14.586 -20.359 1 97.69 302 THR A N 1
ATOM 2205 C CA . THR A 1 302 ? 20.984 -13.992 -19.219 1 97.69 302 THR A CA 1
ATOM 2206 C C . THR A 1 302 ? 21.016 -14.969 -18.047 1 97.69 302 THR A C 1
ATOM 2208 O O . THR A 1 302 ? 22.031 -15.07 -17.344 1 97.69 302 THR A O 1
ATOM 2211 N N . TYR A 1 303 ? 19.906 -15.68 -17.828 1 98.31 303 TYR A N 1
ATOM 2212 C CA . TYR A 1 303 ? 19.781 -16.594 -16.688 1 98.31 303 TYR A CA 1
ATOM 2213 C C . TYR A 1 303 ? 19.516 -18.016 -17.156 1 98.31 303 TYR A C 1
ATOM 2215 O O . TYR A 1 303 ? 18.766 -18.219 -18.125 1 98.31 303 TYR A O 1
ATOM 2223 N N . ALA A 1 304 ? 20.016 -18.953 -16.469 1 97.56 304 ALA A N 1
ATOM 2224 C CA . ALA A 1 304 ? 19.859 -20.359 -16.844 1 97.56 304 ALA A CA 1
ATOM 2225 C C . ALA A 1 304 ? 18.578 -20.938 -16.25 1 97.56 304 ALA A C 1
ATOM 2227 O O . ALA A 1 304 ? 18.625 -21.891 -15.453 1 97.56 304 ALA A O 1
ATOM 2228 N N . TRP A 1 305 ? 17.469 -20.469 -16.734 1 98.25 305 TRP A N 1
ATOM 2229 C CA . TRP A 1 305 ? 16.172 -20.844 -16.188 1 98.25 305 TRP A CA 1
ATOM 2230 C C . TRP A 1 305 ? 15.953 -22.344 -16.25 1 98.25 305 TRP A C 1
ATOM 2232 O O . TRP A 1 305 ? 15.352 -22.938 -15.352 1 98.25 305 TRP A O 1
ATOM 2242 N N . GLU A 1 306 ? 16.406 -22.969 -17.281 1 96.38 306 GLU A N 1
ATOM 2243 C CA . GLU A 1 306 ? 16.172 -24.391 -17.5 1 96.38 306 GLU A CA 1
ATOM 2244 C C . GLU A 1 306 ? 16.812 -25.234 -16.406 1 96.38 306 GLU A C 1
ATOM 2246 O O . GLU A 1 306 ? 16.312 -26.312 -16.078 1 96.38 306 GLU A O 1
ATOM 2251 N N . THR A 1 307 ? 17.844 -24.75 -15.805 1 95.69 307 THR A N 1
ATOM 2252 C CA . THR A 1 307 ? 18.641 -25.531 -14.867 1 95.69 307 THR A CA 1
ATOM 2253 C C . THR A 1 307 ? 17.906 -25.688 -13.539 1 95.69 307 THR A C 1
ATOM 2255 O O . THR A 1 307 ? 18.266 -26.531 -12.719 1 95.69 307 THR A O 1
ATOM 2258 N N . VAL A 1 308 ? 16.875 -24.906 -13.312 1 96.81 308 VAL A N 1
ATOM 2259 C CA . VAL A 1 308 ? 16.234 -24.969 -12.008 1 96.81 308 VAL A CA 1
ATOM 2260 C C . VAL A 1 308 ? 15.031 -25.906 -12.062 1 96.81 308 VAL A C 1
ATOM 2262 O O . VAL A 1 308 ? 14.375 -26.156 -11.047 1 96.81 308 VAL A O 1
ATOM 2265 N N . VAL A 1 309 ? 14.719 -26.469 -13.211 1 97.75 309 VAL A N 1
ATOM 2266 C CA . VAL A 1 309 ? 13.664 -27.469 -13.398 1 97.75 309 VAL A CA 1
ATOM 2267 C C . VAL A 1 309 ? 14.281 -28.844 -13.656 1 97.75 309 VAL A C 1
ATOM 2269 O O . VAL A 1 309 ? 15.141 -28.984 -14.523 1 97.75 309 VAL A O 1
ATOM 2272 N N . ALA A 1 310 ? 13.852 -29.797 -12.953 1 97.25 310 ALA A N 1
ATOM 2273 C CA . ALA A 1 310 ? 14.398 -31.156 -13.078 1 97.25 310 ALA A CA 1
ATOM 2274 C C . ALA A 1 310 ? 13.961 -31.797 -14.391 1 97.25 310 ALA A C 1
ATOM 2276 O O . ALA A 1 310 ? 12.906 -31.453 -14.938 1 97.25 310 ALA A O 1
ATOM 2277 N N . GLN A 1 311 ? 14.82 -32.75 -14.844 1 96.62 311 GLN A N 1
ATOM 2278 C CA . GLN A 1 311 ? 14.398 -33.562 -15.977 1 96.62 311 GLN A CA 1
ATOM 2279 C C . GLN A 1 311 ? 13.086 -34.281 -15.688 1 96.62 311 GLN A C 1
ATOM 2281 O O . GLN A 1 311 ? 12.883 -34.781 -14.578 1 96.62 311 GLN A O 1
ATOM 2286 N N . PRO A 1 312 ? 12.266 -34.344 -16.656 1 97.88 312 PRO A N 1
ATOM 2287 C CA . PRO A 1 312 ? 10.922 -34.875 -16.391 1 97.88 312 PRO A CA 1
ATOM 2288 C C . PRO A 1 312 ? 10.906 -36.375 -16.25 1 97.88 312 PRO A C 1
ATOM 2290 O O . PRO A 1 312 ? 11.711 -37.062 -16.875 1 97.88 312 PRO A O 1
ATOM 2293 N N . VAL A 1 313 ? 10.016 -36.875 -15.438 1 97.69 313 VAL A N 1
ATOM 2294 C CA . VAL A 1 313 ? 9.68 -38.281 -15.375 1 97.69 313 VAL A CA 1
ATOM 2295 C C . VAL A 1 313 ? 8.391 -38.562 -16.156 1 97.69 313 VAL A C 1
ATOM 2297 O O . VAL A 1 313 ? 7.625 -37.625 -16.422 1 97.69 313 VAL A O 1
ATOM 2300 N N . PRO A 1 314 ? 8.133 -39.812 -16.516 1 98 314 PRO A N 1
ATOM 2301 C CA . PRO A 1 314 ? 6.836 -40.094 -17.141 1 98 314 PRO A CA 1
ATOM 2302 C C . PRO A 1 314 ? 5.668 -39.906 -16.172 1 98 314 PRO A C 1
ATOM 2304 O O . PRO A 1 314 ? 5.832 -40.062 -14.961 1 98 314 PRO A O 1
ATOM 2307 N N . LEU A 1 315 ? 4.539 -39.562 -16.719 1 98 315 LEU A N 1
ATOM 2308 C CA . LEU A 1 315 ? 3.32 -39.375 -15.945 1 98 315 LEU A CA 1
ATOM 2309 C C . LEU A 1 315 ? 3.092 -40.531 -14.984 1 98 315 LEU A C 1
ATOM 2311 O O . LEU A 1 315 ? 2.656 -40.312 -13.852 1 98 315 LEU A O 1
ATOM 2315 N N . ALA A 1 316 ? 3.416 -41.719 -15.398 1 96.75 316 ALA A N 1
ATOM 2316 C CA . ALA A 1 316 ? 3.193 -42.906 -14.617 1 96.75 316 ALA A CA 1
ATOM 2317 C C . ALA A 1 316 ? 4.008 -42.875 -13.32 1 96.75 316 ALA A C 1
ATOM 2319 O O . ALA A 1 316 ? 3.701 -43.625 -12.375 1 96.75 316 ALA A O 1
ATOM 2320 N N . GLU A 1 317 ? 5.051 -42.062 -13.266 1 96.56 317 GLU A N 1
ATOM 2321 C CA . GLU A 1 317 ? 5.945 -42 -12.109 1 96.56 317 GLU A CA 1
ATOM 2322 C C . GLU A 1 317 ? 5.742 -40.719 -11.312 1 96.56 317 GLU A C 1
ATOM 2324 O O . GLU A 1 317 ? 6.574 -40.375 -10.477 1 96.56 317 GLU A O 1
ATOM 2329 N N . ILE A 1 318 ? 4.672 -40.031 -11.531 1 96.44 318 ILE A N 1
ATOM 2330 C CA . ILE A 1 318 ? 4.477 -38.688 -10.961 1 96.44 318 ILE A CA 1
ATOM 2331 C C . ILE A 1 318 ? 4.434 -38.812 -9.438 1 96.44 318 ILE A C 1
ATOM 2333 O O . ILE A 1 318 ? 4.848 -37.875 -8.734 1 96.44 318 ILE A O 1
ATOM 2337 N N . ALA A 1 319 ? 3.996 -39.875 -8.922 1 95.12 319 ALA A N 1
ATOM 2338 C CA . ALA A 1 319 ? 3.885 -40.062 -7.477 1 95.12 319 ALA A CA 1
ATOM 2339 C C . ALA A 1 319 ? 5.234 -39.875 -6.793 1 95.12 319 ALA A C 1
ATOM 2341 O O . ALA A 1 319 ? 5.305 -39.344 -5.676 1 95.12 319 ALA A O 1
ATOM 2342 N N . SER A 1 320 ? 6.262 -40.25 -7.438 1 94.69 320 SER A N 1
ATOM 2343 C CA . SER A 1 320 ? 7.605 -40.156 -6.871 1 94.69 320 SER A CA 1
ATOM 2344 C C . SER A 1 320 ? 8.023 -38.688 -6.688 1 94.69 320 SER A C 1
ATOM 2346 O O . SER A 1 320 ? 8.898 -38.406 -5.879 1 94.69 320 SER A O 1
ATOM 2348 N N . LEU A 1 321 ? 7.418 -37.781 -7.426 1 95.5 321 LEU A N 1
ATOM 2349 C CA . LEU A 1 321 ? 7.805 -36.375 -7.41 1 95.5 321 LEU A CA 1
ATOM 2350 C C . LEU A 1 321 ? 7.285 -35.688 -6.152 1 95.5 321 LEU A C 1
ATOM 2352 O O . LEU A 1 321 ? 7.75 -34.625 -5.797 1 95.5 321 LEU A O 1
ATOM 2356 N N . PHE A 1 322 ? 6.32 -36.281 -5.469 1 93.88 322 PHE A N 1
ATOM 2357 C CA . PHE A 1 322 ? 5.715 -35.625 -4.305 1 93.88 322 PHE A CA 1
ATOM 2358 C C . PHE A 1 322 ? 6.547 -35.906 -3.053 1 93.88 322 PHE A C 1
ATOM 2360 O O . PHE A 1 322 ? 6.316 -35.281 -2.01 1 93.88 322 PHE A O 1
ATOM 2367 N N . THR A 1 323 ? 7.52 -36.75 -3.162 1 86.38 323 THR A N 1
ATOM 2368 C CA . THR A 1 323 ? 8.359 -37.062 -2.014 1 86.38 323 THR A CA 1
ATOM 2369 C C . THR A 1 323 ? 9.836 -36.844 -2.346 1 86.38 323 THR A C 1
ATOM 2371 O O . THR A 1 323 ? 10.703 -37.094 -1.508 1 86.38 323 THR A O 1
ATOM 2374 N N . SER A 1 324 ? 10.023 -36.438 -3.539 1 78.94 324 SER A N 1
ATOM 2375 C CA . SER A 1 324 ? 11.398 -36.312 -3.994 1 78.94 324 SER A CA 1
ATOM 2376 C C . SER A 1 324 ? 11.836 -34.844 -4.027 1 78.94 324 SER A C 1
ATOM 2378 O O . SER A 1 324 ? 11.016 -33.938 -4.234 1 78.94 324 SER A O 1
ATOM 2380 N N . SER A 1 325 ? 13.055 -34.625 -3.549 1 78.94 325 SER A N 1
ATOM 2381 C CA . SER A 1 325 ? 13.719 -33.344 -3.781 1 78.94 325 SER A CA 1
ATOM 2382 C C . SER A 1 325 ? 15.07 -33.562 -4.465 1 78.94 325 SER A C 1
ATOM 2384 O O . SER A 1 325 ? 15.68 -34.625 -4.348 1 78.94 325 SER A O 1
ATOM 2386 N N . SER A 1 326 ? 15.352 -32.656 -5.375 1 78.5 326 SER A N 1
ATOM 2387 C CA . SER A 1 326 ? 16.641 -32.656 -6.066 1 78.5 326 SER A CA 1
ATOM 2388 C C . SER A 1 326 ? 17.406 -31.375 -5.797 1 78.5 326 SER A C 1
ATOM 2390 O O . SER A 1 326 ? 16.922 -30.281 -6.098 1 78.5 326 SER A O 1
ATOM 2392 N N . PRO A 1 327 ? 18.594 -31.562 -5.227 1 79.81 327 PRO A N 1
ATOM 2393 C CA . PRO A 1 327 ? 19.375 -30.359 -4.953 1 79.81 327 PRO A CA 1
ATOM 2394 C C . PRO A 1 327 ? 19.531 -29.469 -6.18 1 79.81 327 PRO A C 1
ATOM 2396 O O . PRO A 1 327 ? 19.766 -29.953 -7.289 1 79.81 327 PRO A O 1
ATOM 2399 N N . GLY A 1 328 ? 19.297 -28.219 -6.004 1 84.81 328 GLY A N 1
ATOM 2400 C CA . GLY A 1 328 ? 19.484 -27.234 -7.059 1 84.81 328 GLY A CA 1
ATOM 2401 C C . GLY A 1 328 ? 18.266 -27.094 -7.957 1 84.81 328 GLY A C 1
ATOM 2402 O O . GLY A 1 328 ? 18.219 -26.188 -8.797 1 84.81 328 GLY A O 1
ATOM 2403 N N . LYS A 1 329 ? 17.375 -28.078 -7.773 1 94 329 LYS A N 1
ATOM 2404 C CA . LYS A 1 329 ? 16.156 -27.984 -8.57 1 94 329 LYS A CA 1
ATOM 2405 C C . LYS A 1 329 ? 15.016 -27.375 -7.754 1 94 329 LYS A C 1
ATOM 2407 O O . LYS A 1 329 ? 14.781 -27.781 -6.613 1 94 329 LYS A O 1
ATOM 2412 N N . LEU A 1 330 ? 14.414 -26.438 -8.367 1 96.38 330 LEU A N 1
ATOM 2413 C CA . LEU A 1 330 ? 13.328 -25.75 -7.688 1 96.38 330 LEU A CA 1
ATOM 2414 C C . LEU A 1 330 ? 11.977 -26.312 -8.094 1 96.38 330 LEU A C 1
ATOM 2416 O O . LEU A 1 330 ? 10.984 -26.156 -7.371 1 96.38 330 LEU A O 1
ATOM 2420 N N . ARG A 1 331 ? 11.922 -26.969 -9.273 1 97.12 331 ARG A N 1
ATOM 2421 C CA . ARG A 1 331 ? 10.719 -27.641 -9.766 1 97.12 331 ARG A CA 1
ATOM 2422 C C . ARG A 1 331 ? 11.031 -29.031 -10.289 1 97.12 331 ARG A C 1
ATOM 2424 O O . ARG A 1 331 ? 11.938 -29.203 -11.109 1 97.12 331 ARG A O 1
ATOM 2431 N N . MET A 1 332 ? 10.266 -29.969 -9.773 1 97.69 332 MET A N 1
ATOM 2432 C CA . MET A 1 332 ? 10.219 -31.266 -10.453 1 97.69 332 MET A CA 1
ATOM 2433 C C . MET A 1 332 ? 9.25 -31.234 -11.625 1 97.69 332 MET A C 1
ATOM 2435 O O . MET A 1 332 ? 8.422 -30.328 -11.727 1 97.69 332 MET A O 1
ATOM 2439 N N . SER A 1 333 ? 9.422 -32.188 -12.547 1 98.12 333 SER A N 1
ATOM 2440 C CA . SER A 1 333 ? 8.586 -32.094 -13.742 1 98.12 333 SER A CA 1
ATOM 2441 C C . SER A 1 333 ? 8.195 -33.5 -14.242 1 98.12 333 SER A C 1
ATOM 2443 O O . SER A 1 333 ? 8.828 -34.469 -13.891 1 98.12 333 SER A O 1
ATOM 2445 N N . CYS A 1 334 ? 7.109 -33.5 -14.945 1 98 334 CYS A N 1
ATOM 2446 C CA . CYS A 1 334 ? 6.625 -34.75 -15.547 1 98 334 CYS A CA 1
ATOM 2447 C C . CYS A 1 334 ? 6.117 -34.5 -16.969 1 98 334 CYS A C 1
ATOM 2449 O O . CYS A 1 334 ? 5.66 -33.406 -17.281 1 98 334 CYS A O 1
ATOM 2451 N N . THR A 1 335 ? 6.258 -35.406 -17.797 1 97.94 335 THR A N 1
ATOM 2452 C CA . THR A 1 335 ? 5.691 -35.438 -19.141 1 97.94 335 THR A CA 1
ATOM 2453 C C . THR A 1 335 ? 4.613 -36.5 -19.25 1 97.94 335 THR A C 1
ATOM 2455 O O . THR A 1 335 ? 4.844 -37.656 -18.891 1 97.94 335 THR A O 1
ATOM 2458 N N . PRO A 1 336 ? 3.502 -36.094 -19.672 1 92.88 336 PRO A N 1
ATOM 2459 C CA . PRO A 1 336 ? 2.465 -37.125 -19.797 1 92.88 336 PRO A CA 1
ATOM 2460 C C . PRO A 1 336 ? 2.725 -38.094 -20.953 1 92.88 336 PRO A C 1
ATOM 2462 O O . PRO A 1 336 ? 3.408 -37.719 -21.906 1 92.88 336 PRO A O 1
ATOM 2465 N N . MET B 1 1 ? 19.359 45.406 2.219 1 34.97 1 MET B N 1
ATOM 2466 C CA . MET B 1 1 ? 18.797 44.719 3.383 1 34.97 1 MET B CA 1
ATOM 2467 C C . MET B 1 1 ? 18.109 45.719 4.312 1 34.97 1 MET B C 1
ATOM 2469 O O . MET B 1 1 ? 18.75 46.594 4.883 1 34.97 1 MET B O 1
ATOM 2473 N N . ASP B 1 2 ? 16.953 46.219 3.975 1 40.47 2 ASP B N 1
ATOM 2474 C CA . ASP B 1 2 ? 16.297 47.25 4.738 1 40.47 2 ASP B CA 1
ATOM 2475 C C . ASP B 1 2 ? 16.375 46.969 6.238 1 40.47 2 ASP B C 1
ATOM 2477 O O . ASP B 1 2 ? 16.078 45.875 6.68 1 40.47 2 ASP B O 1
ATOM 2481 N N . SER B 1 3 ? 17.234 47.688 6.895 1 43.25 3 SER B N 1
ATOM 2482 C CA . SER B 1 3 ? 17.484 47.688 8.328 1 43.25 3 SER B CA 1
ATOM 2483 C C . SER B 1 3 ? 16.172 47.75 9.117 1 43.25 3 SER B C 1
ATOM 2485 O O . SER B 1 3 ? 15.453 48.75 9.07 1 43.25 3 SER B O 1
ATOM 2487 N N . ILE B 1 4 ? 15.344 46.656 9.031 1 48.22 4 ILE B N 1
ATOM 2488 C CA . ILE B 1 4 ? 14.164 46.75 9.891 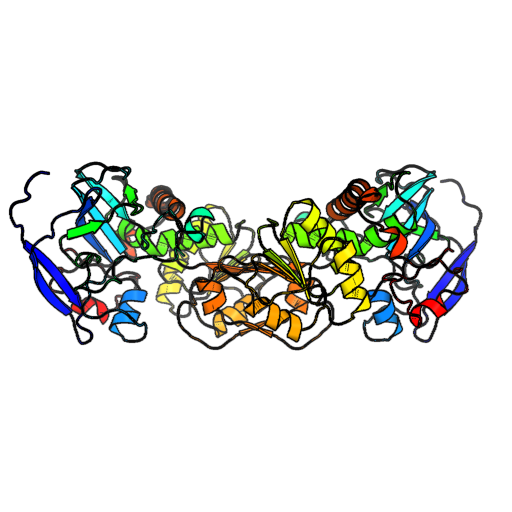1 48.22 4 ILE B CA 1
ATOM 2489 C C . ILE B 1 4 ? 14.578 47.219 11.281 1 48.22 4 ILE B C 1
ATOM 2491 O O . ILE B 1 4 ? 15.531 46.688 11.867 1 48.22 4 ILE B O 1
ATOM 2495 N N . THR B 1 5 ? 14.5 48.438 11.656 1 49.75 5 THR B N 1
ATOM 2496 C CA . THR B 1 5 ? 14.531 49 13.008 1 49.75 5 THR B CA 1
ATOM 2497 C C . THR B 1 5 ? 14.07 47.938 14.016 1 49.75 5 THR B C 1
ATOM 2499 O O . THR B 1 5 ? 13.227 47.094 13.703 1 49.75 5 THR B O 1
ATOM 2502 N N . PRO B 1 6 ? 14.922 47.781 15.133 1 56.84 6 PRO B N 1
ATOM 2503 C CA . PRO B 1 6 ? 14.688 46.75 16.141 1 56.84 6 PRO B CA 1
ATOM 2504 C C . PRO B 1 6 ? 13.211 46.594 16.484 1 56.84 6 PRO B C 1
ATOM 2506 O O . PRO B 1 6 ? 12.609 47.469 17.109 1 56.84 6 PRO B O 1
ATOM 2509 N N . ARG B 1 7 ? 12.359 45.969 15.617 1 80.62 7 ARG B N 1
ATOM 2510 C CA . ARG B 1 7 ? 10.93 45.844 15.906 1 80.62 7 ARG B CA 1
ATOM 2511 C C . ARG B 1 7 ? 10.656 44.656 16.828 1 80.62 7 ARG B C 1
ATOM 2513 O O . ARG B 1 7 ? 11.383 43.656 16.797 1 80.62 7 ARG B O 1
ATOM 2520 N N . VAL B 1 8 ? 10.086 44.938 17.953 1 90 8 VAL B N 1
ATOM 2521 C CA . VAL B 1 8 ? 9.625 43.969 18.938 1 90 8 VAL B CA 1
ATOM 2522 C C . VAL B 1 8 ? 8.312 43.344 18.469 1 90 8 VAL B C 1
ATOM 2524 O O . VAL B 1 8 ? 7.551 43.969 17.734 1 90 8 VAL B O 1
ATOM 2527 N N . THR B 1 9 ? 8.227 42.156 18.781 1 93.69 9 THR B N 1
ATOM 2528 C CA . THR B 1 9 ? 7 41.406 18.484 1 93.69 9 THR B CA 1
ATOM 2529 C C . THR B 1 9 ? 6.551 40.625 19.688 1 93.69 9 THR B C 1
ATOM 2531 O O . THR B 1 9 ? 7.348 40.344 20.594 1 93.69 9 THR B O 1
ATOM 2534 N N . ARG B 1 10 ? 5.266 40.312 19.781 1 96.38 10 ARG B N 1
ATOM 2535 C CA . ARG B 1 10 ? 4.723 39.5 20.891 1 96.38 10 ARG B CA 1
ATOM 2536 C C . ARG B 1 10 ? 4.586 38.031 20.484 1 96.38 10 ARG B C 1
ATOM 2538 O O . ARG B 1 10 ? 4.219 37.719 19.344 1 96.38 10 ARG B O 1
ATOM 2545 N N . ALA B 1 11 ? 4.91 37.219 21.406 1 97.62 11 ALA B N 1
ATOM 2546 C CA . ALA B 1 11 ? 4.766 35.781 21.203 1 97.62 11 ALA B CA 1
ATOM 2547 C C . ALA B 1 11 ? 4.312 35.094 22.484 1 97.62 11 ALA B C 1
ATOM 2549 O O . ALA B 1 11 ? 4.656 35.5 23.578 1 97.62 11 ALA B O 1
ATOM 2550 N N . ALA B 1 12 ? 3.455 34.156 22.328 1 97.94 12 ALA B N 1
ATOM 2551 C CA . ALA B 1 12 ? 3.074 33.281 23.438 1 97.94 12 ALA B CA 1
ATOM 2552 C C . ALA B 1 12 ? 4.043 32.094 23.578 1 97.94 12 ALA B C 1
ATOM 2554 O O . ALA B 1 12 ? 4.031 31.188 22.75 1 97.94 12 ALA B O 1
ATOM 2555 N N . VAL B 1 13 ? 4.852 32.062 24.578 1 97.62 13 VAL B N 1
ATOM 2556 C CA . VAL B 1 13 ? 5.895 31.078 24.766 1 97.62 13 VAL B CA 1
ATOM 2557 C C . VAL B 1 13 ? 5.406 30 25.734 1 97.62 13 VAL B C 1
ATOM 2559 O O . VAL B 1 13 ? 5.055 30.297 26.875 1 97.62 13 VAL B O 1
ATOM 2562 N N . TRP B 1 14 ? 5.352 28.797 25.25 1 97.12 14 TRP B N 1
ATOM 2563 C CA . TRP B 1 14 ? 5.039 27.641 26.094 1 97.12 14 TRP B CA 1
ATOM 2564 C C . TRP B 1 14 ? 6.246 27.234 26.922 1 97.12 14 TRP B C 1
ATOM 2566 O O . TRP B 1 14 ? 7.316 26.953 26.391 1 97.12 14 TRP B O 1
ATOM 2576 N N . THR B 1 15 ? 6.062 27.188 28.234 1 95.5 15 THR B N 1
ATOM 2577 C CA . THR B 1 15 ? 7.191 26.969 29.141 1 95.5 15 THR B CA 1
ATOM 2578 C C . THR B 1 15 ? 7.133 25.578 29.75 1 95.5 15 THR B C 1
ATOM 2580 O O . THR B 1 15 ? 7.918 25.25 30.641 1 95.5 15 THR B O 1
ATOM 2583 N N . GLY B 1 16 ? 6.215 24.734 29.312 1 93.12 16 GLY B N 1
ATOM 2584 C CA . GLY B 1 16 ? 6.023 23.422 29.906 1 93.12 16 GLY B CA 1
ATOM 2585 C C . GLY B 1 16 ? 4.992 23.422 31.016 1 93.12 16 GLY B C 1
ATOM 2586 O O . GLY B 1 16 ? 4.383 22.391 31.312 1 93.12 16 GLY B O 1
ATOM 2587 N N . HIS B 1 17 ? 4.816 24.5 31.688 1 90.38 17 HIS B N 1
ATOM 2588 C CA . HIS B 1 17 ? 3.873 24.609 32.781 1 90.38 17 HIS B CA 1
ATOM 2589 C C . HIS B 1 17 ? 2.787 25.641 32.5 1 90.38 17 HIS B C 1
ATOM 2591 O O . HIS B 1 17 ? 1.823 25.766 33.25 1 90.38 17 HIS B O 1
ATOM 2597 N N . GLY B 1 18 ? 2.951 26.25 31.359 1 91.56 18 GLY B N 1
ATOM 2598 C CA . GLY B 1 18 ? 2.021 27.281 30.938 1 91.56 18 GLY B CA 1
ATOM 2599 C C . GLY B 1 18 ? 2.512 28.094 29.75 1 91.56 18 GLY B C 1
ATOM 2600 O O . GLY B 1 18 ? 3.461 27.688 29.078 1 91.56 18 GLY B O 1
ATOM 2601 N N . VAL B 1 19 ? 1.738 29.156 29.484 1 95.25 19 VAL B N 1
ATOM 2602 C CA . VAL B 1 19 ? 2.09 30.031 28.375 1 95.25 19 VAL B CA 1
ATOM 2603 C C . VAL B 1 19 ? 2.365 31.438 28.906 1 95.25 19 VAL B C 1
ATOM 2605 O O . VAL B 1 19 ? 1.619 31.953 29.734 1 95.25 19 VAL B O 1
ATOM 2608 N N . GLU B 1 20 ? 3.486 31.953 28.469 1 96 20 GLU B N 1
ATOM 2609 C CA . GLU B 1 20 ? 3.869 33.312 28.828 1 96 20 GLU B CA 1
ATOM 2610 C C . GLU B 1 20 ? 3.924 34.219 27.594 1 96 20 GLU B C 1
ATOM 2612 O O . GLU B 1 20 ? 4.559 33.875 26.594 1 96 20 GLU B O 1
ATOM 2617 N N . LEU B 1 21 ? 3.225 35.344 27.703 1 96.88 21 LEU B N 1
ATOM 2618 C CA . LEU B 1 21 ? 3.375 36.312 26.641 1 96.88 21 LEU B CA 1
ATOM 2619 C C . LEU B 1 21 ? 4.684 37.094 26.797 1 96.88 21 LEU B C 1
ATOM 2621 O O . LEU B 1 21 ? 4.953 37.656 27.859 1 96.88 21 LEU B O 1
ATOM 2625 N N . ARG B 1 22 ? 5.441 37.094 25.781 1 96.06 22 ARG B N 1
ATOM 2626 C CA . ARG B 1 22 ? 6.73 37.781 25.812 1 96.06 22 ARG B CA 1
ATOM 2627 C C . ARG B 1 22 ? 6.871 38.719 24.641 1 96.06 22 ARG B C 1
ATOM 2629 O O . ARG B 1 22 ? 6.328 38.5 23.562 1 96.06 22 ARG B O 1
ATOM 2636 N N . GLU B 1 23 ? 7.516 39.781 24.922 1 95.12 23 GLU B N 1
ATOM 2637 C CA . GLU B 1 23 ? 8.016 40.656 23.859 1 95.12 23 GLU B CA 1
ATOM 2638 C C . GLU B 1 23 ? 9.422 40.25 23.438 1 95.12 23 GLU B C 1
ATOM 2640 O O . GLU B 1 23 ? 10.328 40.188 24.281 1 95.12 23 GLU B O 1
ATOM 2645 N N . ILE B 1 24 ? 9.508 40 22.203 1 91.75 24 ILE B N 1
ATOM 2646 C CA . ILE B 1 24 ? 10.797 39.5 21.719 1 91.75 24 ILE B CA 1
ATOM 2647 C C . ILE B 1 24 ? 11.266 40.375 20.562 1 91.75 24 ILE B C 1
ATOM 2649 O O . ILE B 1 24 ? 10.445 40.875 19.781 1 91.75 24 ILE B O 1
ATOM 2653 N N . GLU B 1 25 ? 12.57 40.562 20.547 1 90.75 25 GLU B N 1
ATOM 2654 C CA . GLU B 1 25 ? 13.133 41.281 19.406 1 90.75 25 GLU B CA 1
ATOM 2655 C C . GLU B 1 25 ? 12.961 40.469 18.109 1 90.75 25 GLU B C 1
ATOM 2657 O O . GLU B 1 25 ? 13.172 39.281 18.094 1 90.75 25 GLU B O 1
ATOM 2662 N N . LEU B 1 26 ? 12.477 41.125 17.109 1 93.75 26 LEU B N 1
ATOM 2663 C CA . LEU B 1 26 ? 12.445 40.469 15.812 1 93.75 26 LEU B CA 1
ATOM 2664 C C . LEU B 1 26 ? 13.852 40.094 15.359 1 93.75 26 LEU B C 1
ATOM 2666 O O . LEU B 1 26 ? 14.742 40.969 15.32 1 93.75 26 LEU B O 1
ATOM 2670 N N . PRO B 1 27 ? 14.109 38.906 15.086 1 90.19 27 PRO B N 1
ATOM 2671 C CA . PRO B 1 27 ? 15.461 38.5 14.672 1 90.19 27 PRO B CA 1
ATOM 2672 C C . PRO B 1 27 ? 15.844 39.062 13.305 1 90.19 27 PRO B C 1
ATOM 2674 O O . PRO B 1 27 ? 14.969 39.375 12.492 1 90.19 27 PRO B O 1
ATOM 2677 N N . ASP B 1 28 ? 17.188 39.219 13.133 1 91.06 28 ASP B N 1
ATOM 2678 C CA . ASP B 1 28 ? 17.656 39.469 11.781 1 91.06 28 ASP B CA 1
ATOM 2679 C C . ASP B 1 28 ? 17.297 38.344 10.828 1 91.06 28 ASP B C 1
ATOM 2681 O O . ASP B 1 28 ? 17.469 37.156 11.164 1 91.06 28 ASP B O 1
ATOM 2685 N N . LEU B 1 29 ? 16.766 38.688 9.75 1 93.19 29 LEU B N 1
ATOM 2686 C CA . LEU B 1 29 ? 16.391 37.688 8.758 1 93.19 29 LEU B CA 1
ATOM 2687 C C . LEU B 1 29 ? 17.625 37.219 7.988 1 93.19 29 LEU B C 1
ATOM 2689 O O . LEU B 1 29 ? 18.484 38.031 7.617 1 93.19 29 LEU B O 1
ATOM 2693 N N . ALA B 1 30 ? 17.75 35.969 7.895 1 93 30 ALA B N 1
ATOM 2694 C CA . ALA B 1 30 ? 18.781 35.438 7.008 1 93 30 ALA B CA 1
ATOM 2695 C C . ALA B 1 30 ? 18.391 35.594 5.543 1 93 30 ALA B C 1
ATOM 2697 O O . ALA B 1 30 ? 17.219 35.875 5.238 1 93 30 ALA B O 1
ATOM 2698 N N . ALA B 1 31 ? 19.422 35.438 4.664 1 91.88 31 ALA B N 1
ATOM 2699 C CA . ALA B 1 31 ? 19.125 35.5 3.232 1 91.88 31 ALA B CA 1
ATOM 2700 C C . ALA B 1 31 ? 18.109 34.438 2.838 1 91.88 31 ALA B C 1
ATOM 2702 O O . ALA B 1 31 ? 18.281 33.25 3.131 1 91.88 31 ALA B O 1
ATOM 2703 N N . GLY B 1 32 ? 17 34.906 2.271 1 94.06 32 GLY B N 1
ATOM 2704 C CA . GLY B 1 32 ? 15.992 34 1.782 1 94.06 32 GLY B CA 1
ATOM 2705 C C . GLY B 1 32 ? 14.852 33.781 2.766 1 94.06 32 GLY B C 1
ATOM 2706 O O . GLY B 1 32 ? 13.859 33.125 2.439 1 94.06 32 GLY B O 1
ATOM 2707 N N . ASP B 1 33 ? 14.969 34.312 3.947 1 96.25 33 ASP B N 1
ATOM 2708 C CA . ASP B 1 33 ? 13.898 34.188 4.938 1 96.25 33 ASP B CA 1
ATOM 2709 C C . ASP B 1 33 ? 12.68 35 4.52 1 96.25 33 ASP B C 1
ATOM 2711 O O . ASP B 1 33 ? 12.805 36.031 3.816 1 96.25 33 ASP B O 1
ATOM 2715 N N . THR B 1 34 ? 11.609 34.531 4.891 1 97.19 34 THR B N 1
ATOM 2716 C CA . THR B 1 34 ? 10.352 35.281 4.738 1 97.19 34 THR B CA 1
ATOM 2717 C C . THR B 1 34 ? 9.781 35.656 6.098 1 97.19 34 THR B C 1
ATOM 2719 O O . THR B 1 34 ? 9.789 34.844 7.035 1 97.19 34 THR B O 1
ATOM 2722 N N . LEU B 1 35 ? 9.398 36.875 6.23 1 96.94 35 LEU B N 1
ATOM 2723 C CA . LEU B 1 35 ? 8.703 37.312 7.438 1 96.94 35 LEU B CA 1
ATOM 2724 C C . LEU B 1 35 ? 7.203 37.406 7.191 1 96.94 35 LEU B C 1
ATOM 2726 O O . LEU B 1 35 ? 6.773 38.031 6.219 1 96.94 35 LEU B O 1
ATOM 2730 N N . VAL B 1 36 ? 6.488 36.781 8.016 1 98.25 36 VAL B N 1
ATOM 2731 C CA . VAL B 1 36 ? 5.039 36.75 7.863 1 98.25 36 VAL B CA 1
ATOM 2732 C C . VAL B 1 36 ? 4.363 37.312 9.109 1 98.25 36 VAL B C 1
ATOM 2734 O O . VAL B 1 36 ? 4.734 36.969 10.234 1 98.25 36 VAL B O 1
ATOM 2737 N N . ARG B 1 37 ? 3.455 38.219 8.922 1 98.44 37 ARG B N 1
ATOM 2738 C CA . ARG B 1 37 ? 2.568 38.656 10 1 98.44 37 ARG B CA 1
ATOM 2739 C C . ARG B 1 37 ? 1.391 37.688 10.141 1 98.44 37 ARG B C 1
ATOM 2741 O O . ARG B 1 37 ? 0.578 37.562 9.227 1 98.44 37 ARG B O 1
ATOM 2748 N N . VAL B 1 38 ? 1.278 37.062 11.273 1 98.75 38 VAL B N 1
ATOM 2749 C CA . VAL B 1 38 ? 0.237 36.062 11.477 1 98.75 38 VAL B CA 1
ATOM 2750 C C . VAL B 1 38 ? -1.127 36.75 11.562 1 98.75 38 VAL B C 1
ATOM 2752 O O . VAL B 1 38 ? -1.297 37.719 12.305 1 98.75 38 VAL B O 1
ATOM 2755 N N . ARG B 1 39 ? -2.02 36.312 10.812 1 98.75 39 ARG B N 1
ATOM 2756 C CA . ARG B 1 39 ? -3.383 36.812 10.836 1 98.75 39 ARG B CA 1
ATOM 2757 C C . ARG B 1 39 ? -4.277 35.969 11.742 1 98.75 39 ARG B C 1
ATOM 2759 O O . ARG B 1 39 ? -5.078 36.531 12.508 1 98.75 39 ARG B O 1
ATOM 2766 N N . LEU B 1 40 ? -4.176 34.719 11.648 1 98.81 40 LEU B N 1
ATOM 2767 C CA . LEU B 1 40 ? -4.957 33.75 12.43 1 98.81 40 LEU B CA 1
ATOM 2768 C C . LEU B 1 40 ? -4.203 32.438 12.586 1 98.81 40 LEU B C 1
ATOM 2770 O O . LEU B 1 40 ? -3.611 31.953 11.625 1 98.81 40 LEU B O 1
ATOM 2774 N N . ALA B 1 41 ? -4.172 31.891 13.766 1 98.75 41 ALA B N 1
ATOM 2775 C CA . ALA B 1 41 ? -3.641 30.562 14.055 1 98.75 41 ALA B CA 1
ATOM 2776 C C . ALA B 1 41 ? -4.699 29.672 14.703 1 98.75 41 ALA B C 1
ATOM 2778 O O . ALA B 1 41 ? -5.477 30.141 15.539 1 98.75 41 ALA B O 1
ATOM 2779 N N . THR B 1 42 ? -4.758 28.438 14.289 1 98.19 42 THR B N 1
ATOM 2780 C CA . THR B 1 42 ? -5.668 27.484 14.93 1 98.19 42 THR B CA 1
ATOM 2781 C C . THR B 1 42 ? -4.898 26.516 15.82 1 98.19 42 THR B C 1
ATOM 2783 O O . THR B 1 42 ? -3.682 26.375 15.688 1 98.19 42 THR B O 1
ATOM 2786 N N . VAL B 1 43 ? -5.582 25.969 16.766 1 97.25 43 VAL B N 1
ATOM 2787 C CA . VAL B 1 43 ? -4.973 25.031 17.703 1 97.25 43 VAL B CA 1
ATOM 2788 C C . VAL B 1 43 ? -5.176 23.594 17.219 1 97.25 43 VAL B C 1
ATOM 2790 O O . VAL B 1 43 ? -6.301 23.094 17.234 1 97.25 43 VAL B O 1
ATOM 2793 N N . CYS B 1 44 ? -4.121 23 16.812 1 95.44 44 CYS B N 1
ATOM 2794 C CA . CYS B 1 44 ? -4.145 21.625 16.328 1 95.44 44 CYS B CA 1
ATOM 2795 C C . CYS B 1 44 ? -4.148 20.641 17.5 1 95.44 44 CYS B C 1
ATOM 2797 O O . CYS B 1 44 ? -3.678 20.969 18.594 1 95.44 44 CYS B O 1
ATOM 2799 N N . GLY B 1 45 ? -4.703 19.453 17.234 1 92.25 45 GLY B N 1
ATOM 2800 C CA . GLY B 1 45 ? -4.664 18.406 18.266 1 92.25 45 GLY B CA 1
ATOM 2801 C C . GLY B 1 45 ? -3.262 18.125 18.766 1 92.25 45 GLY B C 1
ATOM 2802 O O . GLY B 1 45 ? -3.072 17.844 19.953 1 92.25 45 GLY B O 1
ATOM 2803 N N . SER B 1 46 ? -2.256 18.203 17.953 1 92.12 46 SER B N 1
ATOM 2804 C CA . SER B 1 46 ? -0.876 17.969 18.359 1 92.12 46 SER B CA 1
ATOM 2805 C C . SER B 1 46 ? -0.412 18.984 19.391 1 92.12 46 SER B C 1
ATOM 2807 O O . SER B 1 46 ? 0.353 18.656 20.297 1 92.12 46 SER B O 1
ATOM 2809 N N . ASP B 1 47 ? -0.809 20.219 19.297 1 95 47 ASP B N 1
ATOM 2810 C CA . ASP B 1 47 ? -0.497 21.219 20.297 1 95 47 ASP B CA 1
ATOM 2811 C C . ASP B 1 47 ? -1.142 20.875 21.641 1 95 47 ASP B C 1
ATOM 2813 O O . ASP B 1 47 ? -0.518 21.031 22.688 1 95 47 ASP B O 1
ATOM 2817 N N . LEU B 1 48 ? -2.406 20.438 21.531 1 93.75 48 LEU B N 1
ATOM 2818 C CA . LEU B 1 48 ? -3.104 20.031 22.75 1 93.75 48 LEU B CA 1
ATOM 2819 C C . LEU B 1 48 ? -2.375 18.875 23.422 1 93.75 48 LEU B C 1
ATOM 2821 O O . LEU B 1 48 ? -2.219 18.875 24.641 1 93.75 48 LEU B O 1
ATOM 2825 N N . HIS B 1 49 ? -1.933 17.938 22.609 1 91.69 49 HIS B N 1
ATOM 2826 C CA . HIS B 1 49 ? -1.195 16.797 23.141 1 91.69 49 HIS B CA 1
ATOM 2827 C C . HIS B 1 49 ? 0.12 17.25 23.781 1 91.69 49 HIS B C 1
ATOM 2829 O O . HIS B 1 49 ? 0.538 16.703 24.797 1 91.69 49 HIS B O 1
ATOM 2835 N N . THR B 1 50 ? 0.79 18.188 23.203 1 92.69 50 THR B N 1
ATOM 2836 C CA . THR B 1 50 ? 2.047 18.703 23.719 1 92.69 50 THR B CA 1
ATOM 2837 C C . THR B 1 50 ? 1.83 19.375 25.078 1 92.69 50 THR B C 1
ATOM 2839 O O . THR B 1 50 ? 2.516 19.047 26.047 1 92.69 50 THR B O 1
ATOM 2842 N N . VAL B 1 51 ? 0.856 20.219 25.141 1 94.06 51 VAL B N 1
ATOM 2843 C CA . VAL B 1 51 ? 0.588 20.984 26.344 1 94.06 51 VAL B CA 1
ATOM 2844 C C . VAL B 1 51 ? 0.132 20.031 27.469 1 94.06 51 VAL B C 1
ATOM 2846 O O . VAL B 1 51 ? 0.459 20.25 28.641 1 94.06 51 VAL B O 1
ATOM 2849 N N . ALA B 1 52 ? -0.568 18.969 27.047 1 90.94 52 ALA B N 1
ATOM 2850 C CA . ALA B 1 52 ? -1.071 17.984 28.016 1 90.94 52 ALA B CA 1
ATOM 2851 C C . ALA B 1 52 ? 0.032 17.031 28.438 1 90.94 52 ALA B C 1
ATOM 2853 O O . ALA B 1 52 ? -0.173 16.203 29.344 1 90.94 52 ALA B O 1
ATOM 2854 N N . GLY B 1 53 ? 1.193 17.062 27.812 1 88.62 53 GLY B N 1
ATOM 2855 C CA . GLY B 1 53 ? 2.322 16.219 28.172 1 88.62 53 GLY B CA 1
ATOM 2856 C C . GLY B 1 53 ? 2.309 14.875 27.469 1 88.62 53 GLY B C 1
ATOM 2857 O O . GLY B 1 53 ? 3.104 13.992 27.797 1 88.62 53 GLY B O 1
ATOM 2858 N N . ARG B 1 54 ? 1.484 14.727 26.516 1 85.56 54 ARG B N 1
ATOM 2859 C CA . ARG B 1 54 ? 1.338 13.445 25.828 1 85.56 54 ARG B CA 1
ATOM 2860 C C . ARG B 1 54 ? 2.256 13.367 24.625 1 85.56 54 ARG B C 1
ATOM 2862 O O . ARG B 1 54 ? 2.373 12.312 23.984 1 85.56 54 ARG B O 1
ATOM 2869 N N . ARG B 1 55 ? 2.84 14.391 24.234 1 87.44 55 ARG B N 1
ATOM 2870 C CA . ARG B 1 55 ? 3.768 14.5 23.109 1 87.44 55 ARG B CA 1
ATOM 2871 C C . ARG B 1 55 ? 5 15.312 23.5 1 87.44 55 ARG B C 1
ATOM 2873 O O . ARG B 1 55 ? 4.883 16.453 23.953 1 87.44 55 ARG B O 1
ATOM 2880 N N . PRO B 1 56 ? 6.125 14.695 23.328 1 88.25 56 PRO B N 1
ATOM 2881 C CA . PRO B 1 56 ? 7.34 15.445 23.656 1 88.25 56 PRO B CA 1
ATOM 2882 C C . PRO B 1 56 ? 7.578 16.625 22.734 1 88.25 56 PRO B C 1
ATOM 2884 O O . PRO B 1 56 ? 7.297 16.547 21.531 1 88.25 56 PRO B O 1
ATOM 2887 N N . ALA B 1 57 ? 8.016 17.734 23.281 1 92.19 57 ALA B N 1
ATOM 2888 C CA . ALA B 1 57 ? 8.359 18.938 22.516 1 92.19 57 ALA B CA 1
ATOM 2889 C C . ALA B 1 57 ? 9.367 19.797 23.281 1 92.19 57 ALA B C 1
ATOM 2891 O O . ALA B 1 57 ? 9.414 19.766 24.5 1 92.19 57 ALA B O 1
ATOM 2892 N N . PRO B 1 58 ? 10.109 20.516 22.531 1 94.62 58 PRO B N 1
ATOM 2893 C CA . PRO B 1 58 ? 11.016 21.453 23.203 1 94.62 58 PRO B CA 1
ATOM 2894 C C . PRO B 1 58 ? 10.273 22.453 24.094 1 94.62 58 PRO B C 1
ATOM 2896 O O . PRO B 1 58 ? 9.172 22.875 23.75 1 94.62 58 PRO B O 1
ATOM 2899 N N . CYS B 1 59 ? 10.891 22.75 25.094 1 93.75 59 CYS B N 1
ATOM 2900 C CA . CYS B 1 59 ? 10.414 23.766 26.031 1 93.75 59 CYS B CA 1
ATOM 2901 C C . CYS B 1 59 ? 11.57 24.578 26.578 1 93.75 59 CYS B C 1
ATOM 2903 O O . CYS B 1 59 ? 12.547 24.016 27.078 1 93.75 59 CYS B O 1
ATOM 2905 N N . PRO B 1 60 ? 11.516 25.969 26.531 1 96.5 60 PRO B N 1
ATOM 2906 C CA . PRO B 1 60 ? 10.406 26.781 26 1 96.5 60 PRO B CA 1
ATOM 2907 C C . PRO B 1 60 ? 10.336 26.75 24.484 1 96.5 60 PRO B C 1
ATOM 2909 O O . PRO B 1 60 ? 11.352 26.516 23.812 1 96.5 60 PRO B O 1
ATOM 2912 N N . SER B 1 61 ? 9.172 26.953 23.969 1 97.69 61 SER B N 1
ATOM 2913 C CA . SER B 1 61 ? 8.961 27.062 22.531 1 97.69 61 SER B CA 1
ATOM 2914 C C . SER B 1 61 ? 7.715 27.875 22.219 1 97.69 61 SER B C 1
ATOM 2916 O O . SER B 1 61 ? 6.895 28.125 23.094 1 97.69 61 SER B O 1
ATOM 2918 N N . ILE B 1 62 ? 7.625 28.422 21.047 1 98 62 ILE B N 1
ATOM 2919 C CA . ILE B 1 62 ? 6.398 29 20.5 1 98 62 ILE B CA 1
ATOM 2920 C C . ILE B 1 62 ? 5.672 27.953 19.656 1 98 62 ILE B C 1
ATOM 2922 O O . ILE B 1 62 ? 6.145 27.578 18.578 1 98 62 ILE B O 1
ATOM 2926 N N . LEU B 1 63 ? 4.492 27.5 20.109 1 97.81 63 LEU B N 1
ATOM 2927 C CA . LEU B 1 63 ? 3.732 26.484 19.406 1 97.81 63 LEU B CA 1
ATOM 2928 C C . LEU B 1 63 ? 2.916 27.078 18.266 1 97.81 63 LEU B C 1
ATOM 2930 O O . LEU B 1 63 ? 3.031 28.266 17.984 1 97.81 63 LEU B O 1
ATOM 2934 N N . GLY B 1 64 ? 2.191 26.234 17.578 1 97.88 64 GLY B N 1
ATOM 2935 C CA . GLY B 1 64 ? 1.308 26.656 16.516 1 97.88 64 GLY B CA 1
ATOM 2936 C C . GLY B 1 64 ? 1.883 26.391 15.133 1 97.88 64 GLY B C 1
ATOM 2937 O O . GLY B 1 64 ? 2.877 27.016 14.742 1 97.88 64 GLY B O 1
ATOM 2938 N N . HIS B 1 65 ? 1.268 25.469 14.383 1 98 65 HIS B N 1
ATOM 2939 C CA . HIS B 1 65 ? 1.753 25.188 13.039 1 98 65 HIS B CA 1
ATOM 2940 C C . HIS B 1 65 ? 0.624 25.266 12.016 1 98 65 HIS B C 1
ATOM 2942 O O . HIS B 1 65 ? 0.854 25.094 10.82 1 98 65 HIS B O 1
ATOM 2948 N N . GLU B 1 66 ? -0.601 25.531 12.43 1 98.25 66 GLU B N 1
ATOM 2949 C CA . GLU B 1 66 ? -1.734 25.828 11.562 1 98.25 66 GLU B CA 1
ATOM 2950 C C . GLU B 1 66 ? -2.041 27.328 11.562 1 98.25 66 GLU B C 1
ATOM 2952 O O . GLU B 1 66 ? -2.674 27.828 12.492 1 98.25 66 GLU B O 1
ATOM 2957 N N . ALA B 1 67 ? -1.648 27.969 10.469 1 98.75 67 ALA B N 1
ATOM 2958 C CA . ALA B 1 67 ? -1.851 29.406 10.484 1 98.75 67 ALA B CA 1
ATOM 2959 C C . ALA B 1 67 ? -1.887 29.984 9.07 1 98.75 67 ALA B C 1
ATOM 2961 O O . ALA B 1 67 ? -1.485 29.312 8.117 1 98.75 67 ALA B O 1
ATOM 2962 N N . VAL B 1 68 ? -2.445 31.094 8.961 1 98.81 68 VAL B N 1
ATOM 2963 C CA . VAL B 1 68 ? -2.414 31.953 7.777 1 98.81 68 VAL B CA 1
ATOM 2964 C C . VAL B 1 68 ? -1.841 33.312 8.133 1 98.81 68 VAL B C 1
ATOM 2966 O O . VAL B 1 68 ? -2.018 33.781 9.258 1 98.81 68 VAL B O 1
ATOM 2969 N N . GLY B 1 69 ? -1.098 33.875 7.242 1 98.75 69 GLY B N 1
ATOM 2970 C CA . GLY B 1 69 ? -0.501 35.188 7.492 1 98.75 69 GLY B CA 1
ATOM 2971 C C . GLY B 1 69 ? -0.275 36 6.227 1 98.75 69 GLY B C 1
ATOM 2972 O O . GLY B 1 69 ? -0.583 35.531 5.129 1 98.75 69 GLY B O 1
ATOM 2973 N N . GLU B 1 70 ? 0.18 37.125 6.477 1 98.56 70 GLU B N 1
ATOM 2974 C CA . GLU B 1 70 ? 0.51 38.062 5.398 1 98.56 70 GLU B CA 1
ATOM 2975 C C . GLU B 1 70 ? 2.02 38.25 5.273 1 98.56 70 GLU B C 1
ATOM 2977 O O . GLU B 1 70 ? 2.709 38.469 6.27 1 98.56 70 GLU B O 1
ATOM 2982 N N . VAL B 1 71 ? 2.471 38.188 4.02 1 98.38 71 VAL B N 1
ATOM 2983 C CA . VAL B 1 71 ? 3.9 38.344 3.773 1 98.38 71 VAL B CA 1
ATOM 2984 C C . VAL B 1 71 ? 4.312 39.781 4.027 1 98.38 71 VAL B C 1
ATOM 2986 O O . VAL B 1 71 ? 3.734 40.719 3.457 1 98.38 71 VAL B O 1
ATOM 2989 N N . VAL B 1 72 ? 5.32 40 4.84 1 97.06 72 VAL B N 1
ATOM 2990 C CA . VAL B 1 72 ? 5.863 41.312 5.148 1 97.06 72 VAL B CA 1
ATOM 2991 C C . VAL B 1 72 ? 7.211 41.469 4.453 1 97.06 72 VAL B C 1
ATOM 2993 O O . VAL B 1 72 ? 7.516 42.562 3.951 1 97.06 72 VAL B O 1
ATOM 2996 N N . VAL B 1 73 ? 8.039 40.469 4.543 1 95.62 73 VAL B N 1
ATOM 2997 C CA . VAL B 1 73 ? 9.289 40.344 3.801 1 95.62 73 VAL B CA 1
ATOM 2998 C C . VAL B 1 73 ? 9.281 39.062 3.008 1 95.62 73 VAL B C 1
ATOM 3000 O O . VAL B 1 73 ? 9.047 37.969 3.568 1 95.62 73 VAL B O 1
ATOM 3003 N N . ALA B 1 74 ? 9.484 39.188 1.729 1 95.25 74 ALA B N 1
ATOM 3004 C CA . ALA B 1 74 ? 9.453 38 0.868 1 95.25 74 ALA B CA 1
ATOM 3005 C C . ALA B 1 74 ? 10.852 37.438 0.667 1 95.25 74 ALA B C 1
ATOM 3007 O O . ALA B 1 74 ? 11.773 38.156 0.285 1 95.25 74 ALA B O 1
ATOM 3008 N N . GLY B 1 75 ? 10.953 36.219 0.962 1 91.75 75 GLY B N 1
ATOM 3009 C CA . GLY B 1 75 ? 12.195 35.531 0.666 1 91.75 75 GLY B CA 1
ATOM 3010 C C . GLY B 1 75 ? 12.375 35.219 -0.812 1 91.75 75 GLY B C 1
ATOM 3011 O O . GLY B 1 75 ? 11.43 35.312 -1.592 1 91.75 75 GLY B O 1
ATOM 3012 N N . SER B 1 76 ? 13.555 35 -1.374 1 84.44 76 SER B N 1
ATOM 3013 C CA . SER B 1 76 ? 13.938 34.875 -2.777 1 84.44 76 SER B CA 1
ATOM 3014 C C . SER B 1 76 ? 13.164 33.781 -3.486 1 84.44 76 SER B C 1
ATOM 3016 O O . SER B 1 76 ? 12.742 33.938 -4.633 1 84.44 76 SER B O 1
ATOM 3018 N N . ASP B 1 77 ? 12.859 32.625 -2.979 1 83.81 77 ASP B N 1
ATOM 3019 C CA . ASP B 1 77 ? 12.336 31.516 -3.752 1 83.81 77 ASP B CA 1
ATOM 3020 C C . ASP B 1 77 ? 10.953 31.109 -3.266 1 83.81 77 ASP B C 1
ATOM 3022 O O . ASP B 1 77 ? 10.539 29.953 -3.438 1 83.81 77 ASP B O 1
ATOM 3026 N N . ILE B 1 78 ? 10.195 32.031 -2.777 1 90 78 ILE B N 1
ATOM 3027 C CA . ILE B 1 78 ? 8.828 31.688 -2.406 1 90 78 ILE B CA 1
ATOM 3028 C C . ILE B 1 78 ? 7.859 32.188 -3.471 1 90 78 ILE B C 1
ATOM 3030 O O . ILE B 1 78 ? 8.078 33.25 -4.055 1 90 78 ILE B O 1
ATOM 3034 N N . PRO B 1 79 ? 6.859 31.516 -3.848 1 93.5 79 PRO B N 1
ATOM 3035 C CA . PRO B 1 79 ? 5.871 31.938 -4.84 1 93.5 79 PRO B CA 1
ATOM 3036 C C . PRO B 1 79 ? 4.836 32.906 -4.27 1 93.5 79 PRO B C 1
ATOM 3038 O O . PRO B 1 79 ? 3.631 32.688 -4.434 1 93.5 79 PRO B O 1
ATOM 3041 N N . ALA B 1 80 ? 5.25 34 -3.59 1 96.25 80 ALA B N 1
ATOM 3042 C CA . ALA B 1 80 ? 4.402 35.031 -2.986 1 96.25 80 ALA B CA 1
ATOM 3043 C C . ALA B 1 80 ? 5.137 36.344 -2.902 1 96.25 80 ALA B C 1
ATOM 3045 O O . ALA B 1 80 ? 6.367 36.406 -2.932 1 96.25 80 ALA B O 1
ATOM 3046 N N . GLN B 1 81 ? 4.43 37.406 -2.893 1 96.62 81 GLN B N 1
ATOM 3047 C CA . GLN B 1 81 ? 4.973 38.75 -2.738 1 96.62 81 GLN B CA 1
ATOM 3048 C C . GLN B 1 81 ? 4.469 39.406 -1.453 1 96.62 81 GLN B C 1
ATOM 3050 O O . GLN B 1 81 ? 3.529 38.906 -0.828 1 96.62 81 GLN B O 1
ATOM 3055 N N . VAL B 1 82 ? 5.109 40.5 -1.114 1 97.56 82 VAL B N 1
ATOM 3056 C CA . VAL B 1 82 ? 4.695 41.281 0.053 1 97.56 82 VAL B CA 1
ATOM 3057 C C . VAL B 1 82 ? 3.215 41.625 -0.062 1 97.56 82 VAL B C 1
ATOM 3059 O O . VAL B 1 82 ? 2.752 42.062 -1.125 1 97.56 82 VAL B O 1
ATOM 3062 N N . GLY B 1 83 ? 2.5 41.344 0.985 1 98.12 83 GLY B N 1
ATOM 3063 C CA . GLY B 1 83 ? 1.078 41.656 0.995 1 98.12 83 GLY B CA 1
ATOM 3064 C C . GLY B 1 83 ? 0.208 40.438 0.733 1 98.12 83 GLY B C 1
ATOM 3065 O O . GLY B 1 83 ? -0.988 40.438 1.032 1 98.12 83 GLY B O 1
ATOM 3066 N N . ASP B 1 84 ? 0.776 39.406 0.169 1 98.44 84 ASP B N 1
ATOM 3067 C CA . ASP B 1 84 ? 0.021 38.188 -0.113 1 98.44 84 ASP B CA 1
ATOM 3068 C C . ASP B 1 84 ? -0.349 37.469 1.177 1 98.44 84 ASP B C 1
ATOM 3070 O O . ASP B 1 84 ? 0.454 37.375 2.109 1 98.44 84 ASP B O 1
ATOM 3074 N N . ARG B 1 85 ? -1.585 36.906 1.262 1 98.75 85 ARG B N 1
ATOM 3075 C CA . ARG B 1 85 ? -1.941 35.938 2.291 1 98.75 85 ARG B CA 1
ATOM 3076 C C . ARG B 1 85 ? -1.413 34.531 1.942 1 98.75 85 ARG B C 1
ATOM 3078 O O . ARG B 1 85 ? -1.609 34.062 0.825 1 98.75 85 ARG B O 1
ATOM 3085 N N . ILE B 1 86 ? -0.729 33.906 2.879 1 98.81 86 ILE B N 1
ATOM 3086 C CA . ILE B 1 86 ? -0.165 32.594 2.594 1 98.81 86 ILE B CA 1
ATOM 3087 C C . ILE B 1 86 ? -0.393 31.672 3.783 1 98.81 86 ILE B C 1
ATOM 3089 O O . ILE B 1 86 ? -0.613 32.125 4.906 1 98.81 86 ILE B O 1
ATOM 3093 N N . VAL B 1 87 ? -0.466 30.484 3.523 1 98.88 87 VAL B N 1
ATOM 3094 C CA . VAL B 1 87 ? -0.223 29.422 4.492 1 98.88 87 VAL B CA 1
ATOM 3095 C C . VAL B 1 87 ? 1.103 28.734 4.184 1 98.88 87 VAL B C 1
ATOM 3097 O O . VAL B 1 87 ? 1.624 28.844 3.07 1 98.88 87 VAL B O 1
ATOM 3100 N N . TRP B 1 88 ? 1.682 28.062 5.156 1 98.62 88 TRP B N 1
ATOM 3101 C CA . TRP B 1 88 ? 2.971 27.406 4.965 1 98.62 88 TRP B CA 1
ATOM 3102 C C . TRP B 1 88 ? 2.957 26 5.566 1 98.62 88 TRP B C 1
ATOM 3104 O O . TRP B 1 88 ? 2.168 25.719 6.473 1 98.62 88 TRP B O 1
ATOM 3114 N N . ALA B 1 89 ? 3.771 25.141 5.027 1 98.25 89 ALA B N 1
ATOM 3115 C CA . ALA B 1 89 ? 3.82 23.734 5.426 1 98.25 89 ALA B CA 1
ATOM 3116 C C . ALA B 1 89 ? 4.387 23.578 6.836 1 98.25 89 ALA B C 1
ATOM 3118 O O . ALA B 1 89 ? 5.148 24.422 7.301 1 98.25 89 ALA B O 1
ATOM 3119 N N . VAL B 1 90 ? 4.102 22.469 7.43 1 98 90 VAL B N 1
ATOM 3120 C CA . VAL B 1 90 ? 4.531 22.188 8.797 1 98 90 VAL B CA 1
ATOM 3121 C C . VAL B 1 90 ? 6.043 21.969 8.828 1 98 90 VAL B C 1
ATOM 3123 O O . VAL B 1 90 ? 6.707 22.344 9.805 1 98 90 VAL B O 1
ATOM 3126 N N . THR B 1 91 ? 6.559 21.406 7.754 1 98 91 THR B N 1
ATOM 3127 C CA . THR B 1 91 ? 7.957 21 7.766 1 98 91 THR B CA 1
ATOM 3128 C C . THR B 1 91 ? 8.797 21.906 6.863 1 98 91 THR B C 1
ATOM 3130 O O . THR B 1 91 ? 8.289 22.453 5.891 1 98 91 THR B O 1
ATOM 3133 N N . VAL B 1 92 ? 10.031 22.062 7.238 1 97.19 92 VAL B N 1
ATOM 3134 C CA . VAL B 1 92 ? 11.07 22.656 6.41 1 97.19 92 VAL B CA 1
ATOM 3135 C C . VAL B 1 92 ? 12.18 21.641 6.156 1 97.19 92 VAL B C 1
ATOM 3137 O O . VAL B 1 92 ? 12.75 21.094 7.102 1 97.19 92 VAL B O 1
ATOM 3140 N N . ALA B 1 93 ? 12.469 21.438 4.883 1 97.19 93 ALA B N 1
ATOM 3141 C CA . ALA B 1 93 ? 13.43 20.406 4.512 1 97.19 93 ALA B CA 1
ATOM 3142 C C . ALA B 1 93 ? 14.727 21.016 3.994 1 97.19 93 ALA B C 1
ATOM 3144 O O . ALA B 1 93 ? 14.734 22.172 3.549 1 97.19 93 ALA B O 1
ATOM 3145 N N . CYS B 1 94 ? 15.875 20.312 4.027 1 96 94 CYS B N 1
ATOM 3146 C CA . CYS B 1 94 ? 17.172 20.828 3.6 1 96 94 CYS B CA 1
ATOM 3147 C C . CYS B 1 94 ? 17.281 20.828 2.078 1 96 94 CYS B C 1
ATOM 3149 O O . CYS B 1 94 ? 18.062 21.594 1.512 1 96 94 CYS B O 1
ATOM 3151 N N . GLY B 1 95 ? 16.578 19.938 1.452 1 95.12 95 GLY B N 1
ATOM 3152 C CA . GLY B 1 95 ? 16.531 19.875 0 1 95.12 95 GLY B CA 1
ATOM 3153 C C . GLY B 1 95 ? 17.719 19.125 -0.594 1 95.12 95 GLY B C 1
ATOM 3154 O O . GLY B 1 95 ? 17.797 18.953 -1.811 1 95.12 95 GLY B O 1
ATOM 3155 N N . ARG B 1 96 ? 18.625 18.609 0.272 1 96.12 96 ARG B N 1
ATOM 3156 C CA . ARG B 1 96 ? 19.875 18.094 -0.308 1 96.12 96 ARG B CA 1
ATOM 3157 C C . ARG B 1 96 ? 20.172 16.703 0.21 1 96.12 96 ARG B C 1
ATOM 3159 O O . ARG B 1 96 ? 21 15.992 -0.359 1 96.12 96 ARG B O 1
ATOM 3166 N N . CYS B 1 97 ? 19.609 16.328 1.321 1 96.94 97 CYS B N 1
ATOM 3167 C CA . CYS B 1 97 ? 19.922 15.008 1.858 1 96.94 97 CYS B CA 1
ATOM 3168 C C . CYS B 1 97 ? 19.328 13.906 0.985 1 96.94 97 CYS B C 1
ATOM 3170 O O . CYS B 1 97 ? 18.562 14.188 0.061 1 96.94 97 CYS B O 1
ATOM 3172 N N . ALA B 1 98 ? 19.609 12.688 1.263 1 94.81 98 ALA B N 1
ATOM 3173 C CA . ALA B 1 98 ? 19.172 11.547 0.464 1 94.81 98 ALA B CA 1
ATOM 3174 C C . ALA B 1 98 ? 17.656 11.445 0.46 1 94.81 98 ALA B C 1
ATOM 3176 O O . ALA B 1 98 ? 17.047 11.141 -0.572 1 94.81 98 ALA B O 1
ATOM 3177 N N . ARG B 1 99 ? 17.047 11.727 1.533 1 96.19 99 ARG B N 1
ATOM 3178 C CA . ARG B 1 99 ? 15.594 11.648 1.643 1 96.19 99 ARG B CA 1
ATOM 3179 C C . ARG B 1 99 ? 14.914 12.742 0.825 1 96.19 99 ARG B C 1
ATOM 3181 O O . ARG B 1 99 ? 13.93 12.484 0.13 1 96.19 99 ARG B O 1
ATOM 3188 N N . CYS B 1 100 ? 15.453 13.914 0.894 1 96.75 100 CYS B N 1
ATOM 3189 C CA . CYS B 1 100 ? 14.914 15.016 0.102 1 96.75 100 CYS B CA 1
ATOM 3190 C C . CYS B 1 100 ? 15.047 14.734 -1.389 1 96.75 100 CYS B C 1
ATOM 3192 O O . CYS B 1 100 ? 14.102 14.953 -2.154 1 96.75 100 CYS B O 1
ATOM 3194 N N . ARG B 1 101 ? 16.141 14.18 -1.73 1 95.19 101 ARG B N 1
ATOM 3195 C CA . ARG B 1 101 ? 16.391 13.891 -3.141 1 95.19 101 ARG B CA 1
ATOM 3196 C C . ARG B 1 101 ? 15.461 12.781 -3.639 1 95.19 101 ARG B C 1
ATOM 3198 O O . ARG B 1 101 ? 15.117 12.742 -4.82 1 95.19 101 ARG B O 1
ATOM 3205 N N . ALA B 1 102 ? 15.062 11.945 -2.723 1 92.56 102 ALA B N 1
ATOM 3206 C CA . ALA B 1 102 ? 14.195 10.82 -3.08 1 92.56 102 ALA B CA 1
ATOM 3207 C C . ALA B 1 102 ? 12.727 11.227 -3.039 1 92.56 102 ALA B C 1
ATOM 3209 O O . ALA B 1 102 ? 11.844 10.406 -3.289 1 92.56 102 ALA B O 1
ATOM 3210 N N . GLY B 1 103 ? 12.445 12.43 -2.631 1 93.56 103 GLY B N 1
ATOM 3211 C CA . GLY B 1 103 ? 11.078 12.922 -2.639 1 93.56 103 GLY B CA 1
ATOM 3212 C C . GLY B 1 103 ? 10.398 12.82 -1.286 1 93.56 103 GLY B C 1
ATOM 3213 O O . GLY B 1 103 ? 9.195 13.055 -1.17 1 93.56 103 GLY B O 1
ATOM 3214 N N . PHE B 1 104 ? 11.164 12.422 -0.268 1 96.06 104 PHE B N 1
ATOM 3215 C CA . PHE B 1 104 ? 10.641 12.336 1.092 1 96.06 104 PHE B CA 1
ATOM 3216 C C . PHE B 1 104 ? 11.062 13.547 1.91 1 96.06 104 PHE B C 1
ATOM 3218 O O . PHE B 1 104 ? 11.664 13.406 2.973 1 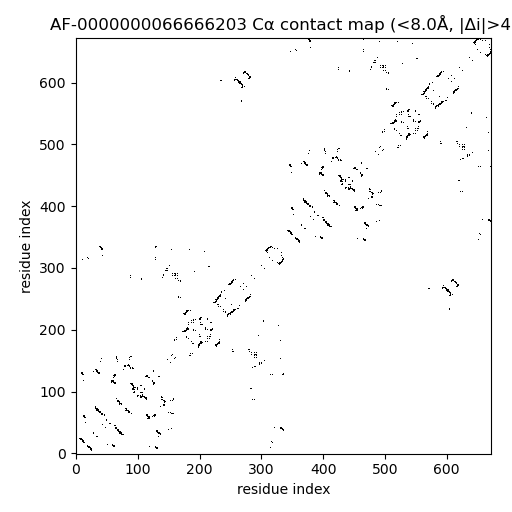96.06 104 PHE B O 1
ATOM 3225 N N . THR B 1 105 ? 10.594 14.742 1.422 1 97.62 105 THR B N 1
ATOM 3226 C CA . THR B 1 105 ? 11.047 15.961 2.068 1 97.62 105 THR B CA 1
ATOM 3227 C C . THR B 1 105 ? 10.445 16.094 3.465 1 97.62 105 THR B C 1
ATOM 3229 O O . THR B 1 105 ? 11.086 16.641 4.371 1 97.62 105 THR B O 1
ATOM 3232 N N . ALA B 1 106 ? 9.242 15.586 3.627 1 97.62 106 ALA B N 1
ATOM 3233 C CA . ALA B 1 106 ? 8.594 15.633 4.934 1 97.62 106 ALA B CA 1
ATOM 3234 C C . ALA B 1 106 ? 9.359 14.812 5.961 1 97.62 106 ALA B C 1
ATOM 3236 O O . ALA B 1 106 ? 9.148 14.945 7.168 1 97.62 106 ALA B O 1
ATOM 3237 N N . LYS B 1 107 ? 10.211 13.938 5.426 1 97.81 107 LYS B N 1
ATOM 3238 C CA . LYS B 1 107 ? 11.016 13.07 6.281 1 97.81 107 LYS B CA 1
ATOM 3239 C C . LYS B 1 107 ? 12.5 13.383 6.145 1 97.81 107 LYS B C 1
ATOM 3241 O O . LYS B 1 107 ? 13.344 12.508 6.336 1 97.81 107 LYS B O 1
ATOM 3246 N N . CYS B 1 108 ? 12.828 14.586 5.875 1 97.62 108 CYS B N 1
ATOM 3247 C CA . CYS B 1 108 ? 14.188 15.078 5.734 1 97.62 108 CYS B CA 1
ATOM 3248 C C . CYS B 1 108 ? 15.031 14.695 6.941 1 97.62 108 CYS B C 1
ATOM 3250 O O . CYS B 1 108 ? 14.555 14.734 8.078 1 97.62 108 CYS B O 1
ATOM 3252 N N . ALA B 1 109 ? 16.297 14.359 6.699 1 97.25 109 ALA B N 1
ATOM 3253 C CA . ALA B 1 109 ? 17.203 13.93 7.762 1 97.25 109 ALA B CA 1
ATOM 3254 C C . ALA B 1 109 ? 17.438 15.055 8.773 1 97.25 109 ALA B C 1
ATOM 3256 O O . ALA B 1 109 ? 17.797 14.797 9.922 1 97.25 109 ALA B O 1
ATOM 3257 N N . SER B 1 110 ? 17.234 16.281 8.375 1 97 110 SER B N 1
ATOM 3258 C CA . SER B 1 110 ? 17.375 17.438 9.234 1 97 110 SER B CA 1
ATOM 3259 C C . SER B 1 110 ? 16.109 18.297 9.227 1 97 110 SER B C 1
ATOM 3261 O O . SER B 1 110 ? 16.188 19.531 9.172 1 97 110 SER B O 1
ATOM 3263 N N . VAL B 1 111 ? 15.039 17.609 9.211 1 97.38 111 VAL B N 1
ATOM 3264 C CA . VAL B 1 111 ? 13.742 18.281 9.094 1 97.38 111 VAL B CA 1
ATOM 3265 C C . VAL B 1 111 ? 13.531 19.203 10.289 1 97.38 111 VAL B C 1
ATOM 3267 O O . VAL B 1 111 ? 13.883 18.844 11.422 1 97.38 111 VAL B O 1
ATOM 3270 N N . ARG B 1 112 ? 13.102 20.375 10.055 1 96.75 112 ARG B N 1
ATOM 3271 C CA . ARG B 1 112 ? 12.625 21.297 11.078 1 96.75 112 ARG B CA 1
ATOM 3272 C C . ARG B 1 112 ? 11.117 21.516 10.961 1 96.75 112 ARG B C 1
ATOM 3274 O O . ARG B 1 112 ? 10.531 21.266 9.906 1 96.75 112 ARG B O 1
ATOM 3281 N N . LYS B 1 113 ? 10.5 21.859 12.031 1 97.44 113 LYS B N 1
ATOM 3282 C CA . LYS B 1 113 ? 9.047 21.953 12.008 1 97.44 113 LYS B CA 1
ATOM 3283 C C . LYS B 1 113 ? 8.57 23.266 12.656 1 97.44 113 LYS B C 1
ATOM 3285 O O . LYS B 1 113 ? 9.055 23.641 13.727 1 97.44 113 LYS B O 1
ATOM 3290 N N . PHE B 1 114 ? 7.684 23.859 12.016 1 98 114 PHE B N 1
ATOM 3291 C CA . PHE B 1 114 ? 7.023 25.031 12.578 1 98 114 PHE B CA 1
ATOM 3292 C C . PHE B 1 114 ? 6.301 24.672 13.867 1 98 114 PHE B C 1
ATOM 3294 O O . PHE B 1 114 ? 5.598 23.672 13.945 1 98 114 PHE B O 1
ATOM 3301 N N . GLY B 1 115 ? 6.449 25.5 14.836 1 97.25 115 GLY B N 1
ATOM 3302 C CA . GLY B 1 115 ? 5.738 25.312 16.094 1 97.25 115 GLY B CA 1
ATOM 3303 C C . GLY B 1 115 ? 6.332 24.203 16.938 1 97.25 115 GLY B C 1
ATOM 3304 O O . GLY B 1 115 ? 5.715 23.766 17.922 1 97.25 115 GLY B O 1
ATOM 3305 N N . HIS B 1 116 ? 7.527 23.688 16.531 1 95.69 116 HIS B N 1
ATOM 3306 C CA . HIS B 1 116 ? 8.109 22.562 17.266 1 95.69 116 HIS B CA 1
ATOM 3307 C C . HIS B 1 116 ? 9.602 22.797 17.516 1 95.69 116 HIS B C 1
ATOM 3309 O O . HIS B 1 116 ? 10.336 21.844 17.781 1 95.69 116 HIS B O 1
ATOM 3315 N N . GLU B 1 117 ? 10.078 24.031 17.375 1 97.38 117 GLU B N 1
ATOM 3316 C CA . GLU B 1 117 ? 11.484 24.359 17.578 1 97.38 117 GLU B CA 1
ATOM 3317 C C . GLU B 1 117 ? 11.719 25.047 18.922 1 97.38 117 GLU B C 1
ATOM 3319 O O . GLU B 1 117 ? 10.859 25.797 19.391 1 97.38 117 GLU B O 1
ATOM 3324 N N . PRO B 1 118 ? 12.906 24.781 19.5 1 97.12 118 PRO B N 1
ATOM 3325 C CA . PRO B 1 118 ? 13.203 25.469 20.766 1 97.12 118 PRO B CA 1
ATOM 3326 C C . PRO B 1 118 ? 13.258 26.984 20.609 1 97.12 118 PRO B C 1
ATOM 3328 O O . PRO B 1 118 ? 13.766 27.484 19.594 1 97.12 118 PRO B O 1
ATOM 3331 N N . PHE B 1 119 ? 12.742 27.625 21.641 1 95.75 119 PHE B N 1
ATOM 3332 C CA . PHE B 1 119 ? 12.727 29.078 21.641 1 95.75 119 PHE B CA 1
ATOM 3333 C C . PHE B 1 119 ? 14.148 29.641 21.594 1 95.75 119 PHE B C 1
ATOM 3335 O O . PHE B 1 119 ? 14.383 30.688 21.016 1 95.75 119 PHE B O 1
ATOM 3342 N N . ASP B 1 120 ? 15.102 28.953 22.188 1 93.25 120 ASP B N 1
ATOM 3343 C CA . ASP B 1 120 ? 16.484 29.438 22.281 1 93.25 120 ASP B CA 1
ATOM 3344 C C . ASP B 1 120 ? 17.328 28.938 21.125 1 93.25 120 ASP B C 1
ATOM 3346 O O . ASP B 1 120 ? 18.547 29.062 21.141 1 93.25 120 ASP B O 1
ATOM 3350 N N . SER B 1 121 ? 16.719 28.375 20.125 1 94.56 121 SER B N 1
ATOM 3351 C CA . SER B 1 121 ? 17.438 27.938 18.938 1 94.56 121 SER B CA 1
ATOM 3352 C C . SER B 1 121 ? 17.703 29.109 17.984 1 94.56 121 SER B C 1
ATOM 3354 O O . SER B 1 121 ? 17.5 30.266 18.359 1 94.56 121 SER B O 1
ATOM 3356 N N . ASP B 1 122 ? 18.266 28.828 16.797 1 94.38 122 ASP B N 1
ATOM 3357 C CA . ASP B 1 122 ? 18.5 29.828 15.766 1 94.38 122 ASP B CA 1
ATOM 3358 C C . ASP B 1 122 ? 17.188 30.203 15.055 1 94.38 122 ASP B C 1
ATOM 3360 O O . ASP B 1 122 ? 17.203 31.016 14.125 1 94.38 122 ASP B O 1
ATOM 3364 N N . TRP B 1 123 ? 16.047 29.672 15.516 1 96.06 123 TRP B N 1
ATOM 3365 C CA . TRP B 1 123 ? 14.75 29.922 14.906 1 96.06 123 TRP B CA 1
ATOM 3366 C C . TRP B 1 123 ? 13.68 30.109 15.969 1 96.06 123 TRP B C 1
ATOM 3368 O O . TRP B 1 123 ? 12.688 29.375 16.016 1 96.06 123 TRP B O 1
ATOM 3378 N N . PRO B 1 124 ? 13.805 31.141 16.766 1 94.5 124 PRO B N 1
ATOM 3379 C CA . PRO B 1 124 ? 12.898 31.328 17.906 1 94.5 124 PRO B CA 1
ATOM 3380 C C . PRO B 1 124 ? 11.453 31.578 17.453 1 94.5 124 PRO B C 1
ATOM 3382 O O . PRO B 1 124 ? 10.516 31.109 18.125 1 94.5 124 PRO B O 1
ATOM 3385 N N . LEU B 1 125 ? 11.273 32.312 16.312 1 96.69 125 LEU B N 1
ATOM 3386 C CA . LEU B 1 125 ? 9.938 32.594 15.82 1 96.69 125 LEU B CA 1
ATOM 3387 C C . LEU B 1 125 ? 9.492 31.562 14.805 1 96.69 125 LEU B C 1
ATOM 3389 O O . LEU B 1 125 ? 9.117 31.906 13.68 1 96.69 125 LEU B O 1
ATOM 3393 N N . SER B 1 126 ? 9.5 30.328 15.312 1 97.5 126 SER B N 1
ATOM 3394 C CA . SER B 1 126 ? 9.125 29.188 14.477 1 97.5 126 SER B CA 1
ATOM 3395 C C . SER B 1 126 ? 7.637 28.891 14.586 1 97.5 126 SER B C 1
ATOM 3397 O O . SER B 1 126 ? 7.082 28.156 13.758 1 97.5 126 SER B O 1
ATOM 3399 N N . GLY B 1 127 ? 6.945 29.328 15.633 1 98.19 127 GLY B N 1
ATOM 3400 C CA . GLY B 1 127 ? 5.543 29.016 15.867 1 98.19 127 GLY B CA 1
ATOM 3401 C C . GLY B 1 127 ? 4.617 30.188 15.562 1 98.19 127 GLY B C 1
ATOM 3402 O O . GLY B 1 127 ? 5.031 31.344 15.617 1 98.19 127 GLY B O 1
ATOM 3403 N N . ALA B 1 128 ? 3.367 29.875 15.383 1 98.44 128 ALA B N 1
ATOM 3404 C CA . ALA B 1 128 ? 2.414 30.859 14.891 1 98.44 128 ALA B CA 1
ATOM 3405 C C . ALA B 1 128 ? 1.66 31.516 16.047 1 98.44 128 ALA B C 1
ATOM 3407 O O . ALA B 1 128 ? 0.859 32.438 15.828 1 98.44 128 ALA B O 1
ATOM 3408 N N . TYR B 1 129 ? 1.867 31 17.25 1 98.44 129 TYR B N 1
ATOM 3409 C CA . TYR B 1 129 ? 1.304 31.734 18.375 1 98.44 129 TYR B CA 1
ATOM 3410 C C . TYR B 1 129 ? 2.148 32.938 18.719 1 98.44 129 TYR B C 1
ATOM 3412 O O . TYR B 1 129 ? 2.662 33.062 19.828 1 98.44 129 TYR B O 1
ATOM 3420 N N . ALA B 1 130 ? 2.27 33.812 17.766 1 98.19 130 ALA B N 1
ATOM 3421 C CA . ALA B 1 130 ? 3.061 35.062 17.766 1 98.19 130 ALA B CA 1
ATOM 3422 C C . ALA B 1 130 ? 2.541 36.031 16.719 1 98.19 130 ALA B C 1
ATOM 3424 O O . ALA B 1 130 ? 1.782 35.656 15.82 1 98.19 130 ALA B O 1
ATOM 3425 N N . GLU B 1 131 ? 2.904 37.25 16.875 1 98 131 GLU B N 1
ATOM 3426 C CA . GLU B 1 131 ? 2.51 38.281 15.906 1 98 131 GLU B CA 1
ATOM 3427 C C . GLU B 1 131 ? 3.188 38.031 14.555 1 98 131 GLU B C 1
ATOM 3429 O O . GLU B 1 131 ? 2.592 38.281 13.508 1 98 131 GLU B O 1
ATOM 3434 N N . TYR B 1 132 ? 4.441 37.562 14.648 1 97.62 132 TYR B N 1
ATOM 3435 C CA . TYR B 1 132 ? 5.215 37.281 13.438 1 97.62 132 TYR B CA 1
ATOM 3436 C C . TYR B 1 132 ? 5.809 35.875 13.492 1 97.62 132 TYR B C 1
ATOM 3438 O O . TYR B 1 132 ? 6.09 35.344 14.578 1 97.62 132 TYR B O 1
ATOM 3446 N N . VAL B 1 133 ? 5.996 35.344 12.359 1 97.88 133 VAL B N 1
ATOM 3447 C CA . VAL B 1 133 ? 6.707 34.094 12.188 1 97.88 133 VAL B CA 1
ATOM 3448 C C . VAL B 1 133 ? 7.75 34.219 11.086 1 97.88 133 VAL B C 1
ATOM 3450 O O . VAL B 1 133 ? 7.52 34.906 10.086 1 97.88 133 VAL B O 1
ATOM 3453 N N . VAL B 1 134 ? 8.883 33.625 11.305 1 97.38 134 VAL B N 1
ATOM 3454 C CA . VAL B 1 134 ? 9.93 33.625 10.289 1 97.38 134 VAL B CA 1
ATOM 3455 C C . VAL B 1 134 ? 9.898 32.281 9.531 1 97.38 134 VAL B C 1
ATOM 3457 O O . VAL B 1 134 ? 9.953 31.219 10.148 1 97.38 134 VAL B O 1
ATOM 3460 N N . LEU B 1 135 ? 9.766 32.312 8.25 1 97.88 135 LEU B N 1
ATOM 3461 C CA . LEU B 1 135 ? 9.891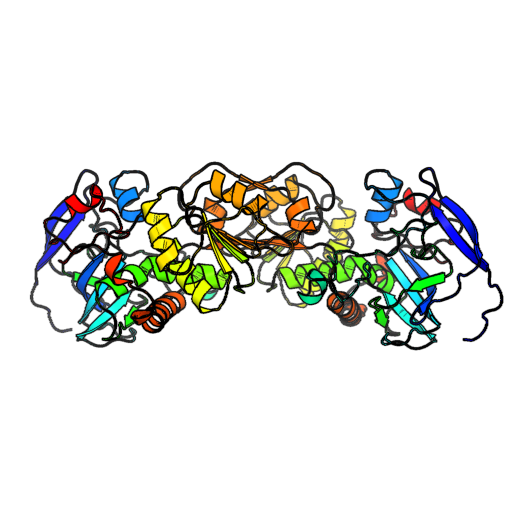 31.141 7.387 1 97.88 135 LEU B CA 1
ATOM 3462 C C . LEU B 1 135 ? 11.289 31.047 6.793 1 97.88 135 LEU B C 1
ATOM 3464 O O . LEU B 1 135 ? 11.664 31.859 5.949 1 97.88 135 LEU B O 1
ATOM 3468 N N . PRO B 1 136 ? 12.016 30.094 7.242 1 95.88 136 PRO B N 1
ATOM 3469 C CA . PRO B 1 136 ? 13.352 29.969 6.664 1 95.88 136 PRO B CA 1
ATOM 3470 C C . PRO B 1 136 ? 13.32 29.641 5.172 1 95.88 136 PRO B C 1
ATOM 3472 O O . PRO B 1 136 ? 12.289 29.203 4.652 1 95.88 136 PRO B O 1
ATOM 3475 N N . ARG B 1 137 ? 14.461 29.859 4.59 1 92.75 137 ARG B N 1
ATOM 3476 C CA . ARG B 1 137 ? 14.609 29.438 3.201 1 92.75 137 ARG B CA 1
ATOM 3477 C C . ARG B 1 137 ? 14.25 27.969 3.037 1 92.75 137 ARG B C 1
ATOM 3479 O O . ARG B 1 137 ? 14.641 27.141 3.859 1 92.75 137 ARG B O 1
ATOM 3486 N N . GLY B 1 138 ? 13.43 27.703 2.01 1 89.88 138 GLY B N 1
ATOM 3487 C CA . GLY B 1 138 ? 13.055 26.312 1.752 1 89.88 138 GLY B CA 1
ATOM 3488 C C . GLY B 1 138 ? 11.664 25.969 2.256 1 89.88 138 GLY B C 1
ATOM 3489 O O . GLY B 1 138 ? 11.133 24.906 1.932 1 89.88 138 GLY B O 1
ATOM 3490 N N . ALA B 1 139 ? 11.086 26.906 3.055 1 95.62 139 ALA B N 1
ATOM 3491 C CA . ALA B 1 139 ? 9.719 26.672 3.512 1 95.62 139 ALA B CA 1
ATOM 3492 C C . ALA B 1 139 ? 8.75 26.625 2.334 1 95.62 139 ALA B C 1
ATOM 3494 O O . ALA B 1 139 ? 8.859 27.422 1.396 1 95.62 139 ALA B O 1
ATOM 3495 N N . SER B 1 140 ? 7.855 25.656 2.359 1 96.31 140 SER B N 1
ATOM 3496 C CA . SER B 1 140 ? 6.812 25.562 1.343 1 96.31 140 SER B CA 1
ATOM 3497 C C . SER B 1 140 ? 5.602 26.406 1.712 1 96.31 140 SER B C 1
ATOM 3499 O O . SER B 1 140 ? 5.109 26.344 2.84 1 96.31 140 SER B O 1
ATOM 3501 N N . VAL B 1 141 ? 5.133 27.234 0.751 1 98 141 VAL B N 1
ATOM 3502 C CA . VAL B 1 141 ? 4.012 28.125 1.012 1 98 141 VAL B CA 1
ATOM 3503 C C . VAL B 1 141 ? 2.967 27.984 -0.091 1 98 141 VAL B C 1
ATOM 3505 O O . VAL B 1 141 ? 3.275 27.516 -1.19 1 98 141 VAL B O 1
ATOM 3508 N N . ALA B 1 142 ? 1.766 28.266 0.245 1 98.56 142 ALA B N 1
ATOM 3509 C CA . ALA B 1 142 ? 0.676 28.391 -0.718 1 98.56 142 ALA B CA 1
ATOM 3510 C C . ALA B 1 142 ? -0.059 29.719 -0.539 1 98.56 142 ALA B C 1
ATOM 3512 O O . ALA B 1 142 ? -0.36 30.125 0.587 1 98.56 142 ALA B O 1
ATOM 3513 N N . ARG B 1 143 ? -0.276 30.359 -1.626 1 98.5 143 ARG B N 1
ATOM 3514 C CA . ARG B 1 143 ? -1.071 31.594 -1.571 1 98.5 143 ARG B CA 1
ATOM 3515 C C . ARG B 1 143 ? -2.533 31.281 -1.272 1 98.5 143 ARG B C 1
ATOM 3517 O O . ARG B 1 143 ? -3.08 30.297 -1.775 1 98.5 143 ARG B O 1
ATOM 3524 N N . VAL B 1 144 ? -3.15 32.094 -0.518 1 98.75 144 VAL B N 1
ATOM 3525 C CA . VAL B 1 144 ? -4.559 31.922 -0.162 1 98.75 144 VAL B CA 1
ATOM 3526 C C . VAL B 1 144 ? -5.418 32.844 -1.018 1 98.75 144 VAL B C 1
ATOM 3528 O O . VAL B 1 144 ? -5.25 34.062 -0.98 1 98.75 144 VAL B O 1
ATOM 3531 N N . PRO B 1 145 ? -6.281 32.281 -1.785 1 98.44 145 PRO B N 1
ATOM 3532 C CA . PRO B 1 145 ? -7.152 33.156 -2.584 1 98.44 145 PRO B CA 1
ATOM 3533 C C . PRO B 1 145 ? -8.078 34.031 -1.727 1 98.44 145 PRO B C 1
ATOM 3535 O O . PRO B 1 145 ? -8.391 33.656 -0.59 1 98.44 145 PRO B O 1
ATOM 3538 N N . ASP B 1 146 ? -8.586 35.062 -2.285 1 97.94 146 ASP B N 1
ATOM 3539 C CA . ASP B 1 146 ? -9.445 36.031 -1.575 1 97.94 146 ASP B CA 1
ATOM 3540 C C . ASP B 1 146 ? -10.773 35.375 -1.198 1 97.94 146 ASP B C 1
ATOM 3542 O O . ASP B 1 146 ? -11.445 35.844 -0.262 1 97.94 146 ASP B O 1
ATOM 3546 N N . THR B 1 147 ? -11.125 34.312 -1.884 1 98 147 THR B N 1
ATOM 3547 C CA . THR B 1 147 ? -12.414 33.656 -1.677 1 98 147 THR B CA 1
ATOM 3548 C C . THR B 1 147 ? -12.414 32.844 -0.376 1 98 147 THR B C 1
ATOM 3550 O O . THR B 1 147 ? -13.469 32.438 0.11 1 98 147 THR B O 1
ATOM 3553 N N . LEU B 1 148 ? -11.273 32.625 0.205 1 98.62 148 LEU B N 1
ATOM 3554 C CA . LEU B 1 148 ? -11.18 31.859 1.436 1 98.62 148 LEU B CA 1
ATOM 3555 C C . LEU B 1 148 ? -10.938 32.75 2.635 1 98.62 148 LEU B C 1
ATOM 3557 O O . LEU B 1 148 ? -10.039 33.594 2.605 1 98.62 148 LEU B O 1
ATOM 3561 N N . THR B 1 149 ? -11.734 32.625 3.674 1 98.62 149 THR B N 1
ATOM 3562 C CA . THR B 1 149 ? -11.469 33.344 4.918 1 98.62 149 THR B CA 1
ATOM 3563 C C . THR B 1 149 ? -10.242 32.781 5.621 1 98.62 149 THR B C 1
ATOM 3565 O O . THR B 1 149 ? -9.789 31.688 5.297 1 98.62 149 THR B O 1
ATOM 3568 N N . ASP B 1 150 ? -9.688 33.531 6.535 1 98.75 150 ASP B N 1
ATOM 3569 C CA . ASP B 1 150 ? -8.531 33.062 7.309 1 98.75 150 ASP B CA 1
ATOM 3570 C C . ASP B 1 150 ? -8.867 31.797 8.094 1 98.75 150 ASP B C 1
ATOM 3572 O O . ASP B 1 150 ? -8.047 30.891 8.172 1 98.75 150 ASP B O 1
ATOM 3576 N N . ALA B 1 151 ? -10.086 31.734 8.625 1 98.56 151 ALA B N 1
ATOM 3577 C CA . ALA B 1 151 ? -10.523 30.594 9.414 1 98.56 151 ALA B CA 1
ATOM 3578 C C . ALA B 1 151 ? -10.539 29.328 8.57 1 98.56 151 ALA B C 1
ATOM 3580 O O . ALA B 1 151 ? -10.211 28.234 9.07 1 98.56 151 ALA B O 1
ATOM 3581 N N . VAL B 1 152 ? -10.891 29.469 7.312 1 98.69 152 VAL B N 1
ATOM 3582 C CA . VAL B 1 152 ? -10.953 28.312 6.41 1 98.69 152 VAL B CA 1
ATOM 3583 C C . VAL B 1 152 ? -9.539 27.906 5.988 1 98.69 152 VAL B C 1
ATOM 3585 O O . VAL B 1 152 ? -9.227 26.719 5.891 1 98.69 152 VAL B O 1
ATOM 3588 N N . ALA B 1 153 ? -8.641 28.828 5.809 1 98.81 153 ALA B N 1
ATOM 3589 C CA . ALA B 1 153 ? -7.32 28.609 5.234 1 98.81 153 ALA B CA 1
ATOM 3590 C C . ALA B 1 153 ? -6.359 28.047 6.277 1 98.81 153 ALA B C 1
ATOM 3592 O O . ALA B 1 153 ? -5.523 27.188 5.965 1 98.81 153 ALA B O 1
ATOM 3593 N N . ALA B 1 154 ? -6.422 28.484 7.516 1 98.81 154 ALA B N 1
ATOM 3594 C CA . ALA B 1 154 ? -5.406 28.219 8.531 1 98.81 154 ALA B CA 1
ATOM 3595 C C . ALA B 1 154 ? -5.234 26.719 8.75 1 98.81 154 ALA B C 1
ATOM 3597 O O . ALA B 1 154 ? -4.113 26.203 8.719 1 98.81 154 ALA B O 1
ATOM 3598 N N . PRO B 1 155 ? -6.352 25.938 8.852 1 98.62 155 PRO B N 1
ATOM 3599 C CA . PRO B 1 155 ? -6.184 24.5 9.094 1 98.62 155 PRO B CA 1
ATOM 3600 C C . PRO B 1 155 ? -5.562 23.766 7.91 1 98.62 155 PRO B C 1
ATOM 3602 O O . PRO B 1 155 ? -5.102 22.625 8.055 1 98.62 155 PRO B O 1
ATOM 3605 N N . ALA B 1 156 ? -5.535 24.406 6.715 1 98.69 156 ALA B N 1
ATOM 3606 C CA . ALA B 1 156 ? -4.977 23.766 5.523 1 98.69 156 ALA B CA 1
ATOM 3607 C C . ALA B 1 156 ? -3.498 23.438 5.719 1 98.69 156 ALA B C 1
ATOM 3609 O O . ALA B 1 156 ? -2.99 22.469 5.141 1 98.69 156 ALA B O 1
ATOM 3610 N N . ALA B 1 157 ? -2.834 24.203 6.578 1 98.44 157 ALA B N 1
ATOM 3611 C CA . ALA B 1 157 ? -1.389 24.094 6.766 1 98.44 157 ALA B CA 1
ATOM 3612 C C . ALA B 1 157 ? -1.007 22.781 7.418 1 98.44 157 ALA B C 1
ATOM 3614 O O . ALA B 1 157 ? 0.163 22.391 7.406 1 98.44 157 ALA B O 1
ATOM 3615 N N . CYS B 1 158 ? -1.968 22.078 7.984 1 98.25 158 CYS B N 1
ATOM 3616 C CA . CYS B 1 158 ? -1.688 20.766 8.555 1 98.25 158 CYS B CA 1
ATOM 3617 C C . CYS B 1 158 ? -2.809 19.781 8.242 1 98.25 158 CYS B C 1
ATOM 3619 O O . CYS B 1 158 ? -2.641 18.891 7.414 1 98.25 158 CYS B O 1
ATOM 3621 N N . ALA B 1 159 ? -3.998 20 8.766 1 98.25 159 ALA B N 1
ATOM 3622 C CA . ALA B 1 159 ? -5.07 19.016 8.719 1 98.25 159 ALA B CA 1
ATOM 3623 C C . ALA B 1 159 ? -5.457 18.688 7.277 1 98.25 159 ALA B C 1
ATOM 3625 O O . ALA B 1 159 ? -5.395 17.531 6.859 1 98.25 159 ALA B O 1
ATOM 3626 N N . THR B 1 160 ? -5.848 19.719 6.504 1 98.81 160 THR B N 1
ATOM 3627 C CA . THR B 1 160 ? -6.336 19.484 5.152 1 98.81 160 THR B CA 1
ATOM 3628 C C . THR B 1 160 ? -5.223 18.953 4.258 1 98.81 160 THR B C 1
ATOM 3630 O O . THR B 1 160 ? -5.449 18.062 3.438 1 98.81 160 THR B O 1
ATOM 3633 N N . ALA B 1 161 ? -4.012 19.516 4.418 1 98.88 161 ALA B N 1
ATOM 3634 C CA . ALA B 1 161 ? -2.883 19.031 3.621 1 98.88 161 ALA B CA 1
ATOM 3635 C C . ALA B 1 161 ? -2.561 17.578 3.947 1 98.88 161 ALA B C 1
ATOM 3637 O O . ALA B 1 161 ? -2.217 16.797 3.055 1 98.88 161 ALA B O 1
ATOM 3638 N N . THR B 1 162 ? -2.627 17.219 5.207 1 98.75 162 THR B N 1
ATOM 3639 C CA . THR B 1 162 ? -2.416 15.828 5.605 1 98.75 162 THR B CA 1
ATOM 3640 C C . THR B 1 162 ? -3.451 14.914 4.953 1 98.75 162 THR B C 1
ATOM 3642 O O . THR B 1 162 ? -3.127 13.805 4.527 1 98.75 162 THR B O 1
ATOM 3645 N N . VAL B 1 163 ? -4.688 15.367 4.848 1 98.88 163 VAL B N 1
ATOM 3646 C CA . VAL B 1 163 ? -5.742 14.586 4.203 1 98.88 163 VAL B CA 1
ATOM 3647 C C . VAL B 1 163 ? -5.422 14.406 2.723 1 98.88 163 VAL B C 1
ATOM 3649 O O . VAL B 1 163 ? -5.602 13.32 2.166 1 98.88 163 VAL B O 1
ATOM 3652 N N . MET B 1 164 ? -4.883 15.492 2.049 1 98.88 164 MET B N 1
ATOM 3653 C CA . MET B 1 164 ? -4.477 15.344 0.653 1 98.88 164 MET B CA 1
ATOM 3654 C C . MET B 1 164 ? -3.412 14.266 0.509 1 98.88 164 MET B C 1
ATOM 3656 O O . MET B 1 164 ? -3.449 13.469 -0.435 1 98.88 164 MET B O 1
ATOM 3660 N N . ALA B 1 165 ? -2.52 14.258 1.438 1 98.81 165 ALA B N 1
ATOM 3661 C CA . ALA B 1 165 ? -1.475 13.234 1.408 1 98.81 165 ALA B CA 1
ATOM 3662 C C . ALA B 1 165 ? -2.064 11.844 1.604 1 98.81 165 ALA B C 1
ATOM 3664 O O . ALA B 1 165 ? -1.635 10.883 0.958 1 98.81 165 ALA B O 1
ATOM 3665 N N . ALA B 1 166 ? -3.016 11.695 2.523 1 98.81 166 ALA B N 1
ATOM 3666 C CA . ALA B 1 166 ? -3.666 10.406 2.766 1 98.81 166 ALA B CA 1
ATOM 3667 C C . ALA B 1 166 ? -4.406 9.922 1.522 1 98.81 166 ALA B C 1
ATOM 3669 O O . ALA B 1 166 ? -4.352 8.742 1.183 1 98.81 166 ALA B O 1
ATOM 3670 N N . LEU B 1 167 ? -5.117 10.867 0.863 1 98.75 167 LEU B N 1
ATOM 3671 C CA . LEU B 1 167 ? -5.82 10.516 -0.368 1 98.75 167 LEU B CA 1
ATOM 3672 C C . LEU B 1 167 ? -4.84 10.07 -1.445 1 98.75 167 LEU B C 1
ATOM 3674 O O . LEU B 1 167 ? -5.109 9.117 -2.178 1 98.75 167 LEU B O 1
ATOM 3678 N N . ASP B 1 168 ? -3.752 10.773 -1.526 1 98.25 168 ASP B N 1
ATOM 3679 C CA . ASP B 1 168 ? -2.709 10.398 -2.473 1 98.25 168 ASP B CA 1
ATOM 3680 C C . ASP B 1 168 ? -2.189 8.992 -2.182 1 98.25 168 ASP B C 1
ATOM 3682 O O . ASP B 1 168 ? -1.969 8.203 -3.104 1 98.25 168 ASP B O 1
ATOM 3686 N N . ALA B 1 169 ? -1.98 8.664 -0.92 1 97.94 169 ALA B N 1
ATOM 3687 C CA . ALA B 1 169 ? -1.472 7.359 -0.507 1 97.94 169 ALA B CA 1
ATOM 3688 C C . ALA B 1 169 ? -2.455 6.25 -0.864 1 97.94 169 ALA B C 1
ATOM 3690 O O . ALA B 1 169 ? -2.053 5.117 -1.129 1 97.94 169 ALA B O 1
ATOM 3691 N N . ALA B 1 170 ? -3.748 6.582 -0.873 1 97.88 170 ALA B N 1
ATOM 3692 C CA . ALA B 1 170 ? -4.777 5.617 -1.249 1 97.88 170 ALA B CA 1
ATOM 3693 C C . ALA B 1 170 ? -4.727 5.312 -2.744 1 97.88 170 ALA B C 1
ATOM 3695 O O . ALA B 1 170 ? -5.277 4.309 -3.199 1 97.88 170 ALA B O 1
ATOM 3696 N N . GLU B 1 171 ? -4.039 6.168 -3.555 1 93.88 171 GLU B N 1
ATOM 3697 C CA . GLU B 1 171 ? -3.865 6.074 -5.004 1 93.88 171 GLU B CA 1
ATOM 3698 C C . GLU B 1 171 ? -5.188 6.293 -5.73 1 93.88 171 GLU B C 1
ATOM 3700 O O . GLU B 1 171 ? -5.246 7.027 -6.719 1 93.88 171 GLU B O 1
ATOM 3705 N N . LYS B 1 172 ? -6.34 5.555 -5.238 1 93.12 172 LYS B N 1
ATOM 3706 C CA . LYS B 1 172 ? -7.664 5.703 -5.836 1 93.12 172 LYS B CA 1
ATOM 3707 C C . LYS B 1 172 ? -8.742 5.766 -4.758 1 93.12 172 LYS B C 1
ATOM 3709 O O . LYS B 1 172 ? -8.75 4.965 -3.824 1 93.12 172 LYS B O 1
ATOM 3714 N N . ILE B 1 173 ? -9.578 6.758 -4.949 1 94.56 173 ILE B N 1
ATOM 3715 C CA . ILE B 1 173 ? -10.766 6.832 -4.105 1 94.56 173 ILE B CA 1
ATOM 3716 C C . ILE B 1 173 ? -11.93 6.117 -4.789 1 94.56 173 ILE B C 1
ATOM 3718 O O . ILE B 1 173 ? -12.438 6.578 -5.812 1 94.56 173 ILE B O 1
ATOM 3722 N N . THR B 1 174 ? -12.289 4.902 -4.266 1 85.44 174 THR B N 1
ATOM 3723 C CA . THR B 1 174 ? -13.266 4.125 -5.023 1 85.44 174 THR B CA 1
ATOM 3724 C C . THR B 1 174 ? -14.266 3.449 -4.09 1 85.44 174 THR B C 1
ATOM 3726 O O . THR B 1 174 ? -13.906 3.012 -2.996 1 85.44 174 THR B O 1
ATOM 3729 N N . GLY B 1 175 ? -15.547 3.438 -4.672 1 91.75 175 GLY B N 1
ATOM 3730 C CA . GLY B 1 175 ? -16.547 2.596 -4.043 1 91.75 175 GLY B CA 1
ATOM 3731 C C . GLY B 1 175 ? -16.984 3.098 -2.676 1 91.75 175 GLY B C 1
ATOM 3732 O O . GLY B 1 175 ? -17.422 4.242 -2.537 1 91.75 175 GLY B O 1
ATOM 3733 N N . ARG B 1 176 ? -17.016 2.176 -1.635 1 97 176 ARG B N 1
ATOM 3734 C CA . ARG B 1 176 ? -17.406 2.467 -0.259 1 97 176 ARG B CA 1
ATOM 3735 C C . ARG B 1 176 ? -16.188 2.855 0.583 1 97 176 ARG B C 1
ATOM 3737 O O . ARG B 1 176 ? -15.258 2.066 0.732 1 97 176 ARG B O 1
ATOM 3744 N N . VAL B 1 177 ? -16.203 4.059 1.165 1 98.62 177 VAL B N 1
ATOM 3745 C CA . VAL B 1 177 ? -15.117 4.598 1.974 1 98.62 177 VAL B CA 1
ATOM 3746 C C . VAL B 1 177 ? -15.57 4.723 3.428 1 98.62 177 VAL B C 1
ATOM 3748 O O . VAL B 1 177 ? -16.672 5.199 3.707 1 98.62 177 VAL B O 1
ATOM 3751 N N . LEU B 1 178 ? -14.781 4.23 4.309 1 98.69 178 LEU B N 1
ATOM 3752 C CA . LEU B 1 178 ? -15.047 4.379 5.738 1 98.69 178 LEU B CA 1
ATOM 3753 C C . LEU B 1 178 ? -13.969 5.23 6.398 1 98.69 178 LEU B C 1
ATOM 3755 O O . LEU B 1 178 ? -12.773 5.008 6.188 1 98.69 178 LEU B O 1
ATOM 3759 N N . ILE B 1 179 ? -14.383 6.16 7.137 1 98.69 179 ILE B N 1
ATOM 3760 C CA . ILE B 1 179 ? -13.484 7.062 7.855 1 98.69 179 ILE B CA 1
ATOM 3761 C C . ILE B 1 179 ? -13.648 6.859 9.359 1 98.69 179 ILE B C 1
ATOM 3763 O O . ILE B 1 179 ? -14.75 6.965 9.891 1 98.69 179 ILE B O 1
ATOM 3767 N N . TYR B 1 180 ? -12.555 6.543 9.992 1 98.5 180 TYR B N 1
ATOM 3768 C CA . TYR B 1 180 ? -12.547 6.496 11.453 1 98.5 180 TYR B CA 1
ATOM 3769 C C . TYR B 1 180 ? -12.094 7.824 12.039 1 98.5 180 TYR B C 1
ATOM 3771 O O . TYR B 1 180 ? -10.953 8.25 11.828 1 98.5 180 TYR B O 1
ATOM 3779 N N . GLY B 1 181 ? -12.969 8.453 12.852 1 97.44 181 GLY B N 1
ATOM 3780 C CA . GLY B 1 181 ? -12.688 9.742 13.461 1 97.44 181 GLY B CA 1
ATOM 3781 C C . GLY B 1 181 ? -13.203 10.914 12.641 1 97.44 181 GLY B C 1
ATOM 3782 O O . GLY B 1 181 ? -12.781 11.125 11.508 1 97.44 181 GLY B O 1
ATOM 3783 N N . ALA B 1 182 ? -14.062 11.648 13.25 1 97 182 ALA B N 1
ATOM 3784 C CA . ALA B 1 182 ? -14.656 12.797 12.57 1 97 182 ALA B CA 1
ATOM 3785 C C . ALA B 1 182 ? -14.133 14.109 13.156 1 97 182 ALA B C 1
ATOM 3787 O O . ALA B 1 182 ? -14.914 15.023 13.438 1 97 182 ALA B O 1
ATOM 3788 N N . GLY B 1 183 ? -12.828 14.125 13.469 1 96.75 183 GLY B N 1
ATOM 3789 C CA . GLY B 1 183 ? -12.18 15.406 13.695 1 96.75 183 GLY B CA 1
ATOM 3790 C C . GLY B 1 183 ? -11.953 16.203 12.422 1 96.75 183 GLY B C 1
ATOM 3791 O O . GLY B 1 183 ? -12.625 15.969 11.414 1 96.75 183 GLY B O 1
ATOM 3792 N N . MET B 1 184 ? -11.078 17.156 12.539 1 97.62 184 MET B N 1
ATOM 3793 C CA . MET B 1 184 ? -10.844 18.031 11.391 1 97.62 184 MET B CA 1
ATOM 3794 C C . MET B 1 184 ? -10.391 17.219 10.18 1 97.62 184 MET B C 1
ATOM 3796 O O . MET B 1 184 ? -10.867 17.453 9.062 1 97.62 184 MET B O 1
ATOM 3800 N N . LEU B 1 185 ? -9.469 16.266 10.367 1 98.38 185 LEU B N 1
ATOM 3801 C CA . LEU B 1 185 ? -9 15.445 9.258 1 98.38 185 LEU B CA 1
ATOM 3802 C C . LEU B 1 185 ? -10.133 14.594 8.695 1 98.38 185 LEU B C 1
ATOM 3804 O O . LEU B 1 185 ? -10.297 14.5 7.477 1 98.38 185 LEU B O 1
ATOM 3808 N N . GLY B 1 186 ? -10.875 14.023 9.594 1 98.44 186 GLY B N 1
ATOM 3809 C CA . GLY B 1 186 ? -11.969 13.172 9.156 1 98.44 186 GLY B CA 1
ATOM 3810 C C . GLY B 1 186 ? -13.008 13.914 8.336 1 98.44 186 GLY B C 1
ATOM 3811 O O . GLY B 1 186 ? -13.453 13.414 7.297 1 98.44 186 GLY B O 1
ATOM 3812 N N . ILE B 1 187 ? -13.375 15.094 8.766 1 98.19 187 ILE B N 1
ATOM 3813 C CA . ILE B 1 187 ? -14.391 15.883 8.07 1 98.19 187 ILE B CA 1
ATOM 3814 C C . ILE B 1 187 ? -13.844 16.328 6.711 1 98.19 187 ILE B C 1
ATOM 3816 O O . ILE B 1 187 ? -14.57 16.312 5.715 1 98.19 187 ILE B O 1
ATOM 3820 N N . ALA B 1 188 ? -12.602 16.703 6.691 1 98.75 188 ALA B N 1
ATOM 3821 C CA . ALA B 1 188 ? -11.977 17.062 5.422 1 98.75 188 ALA B CA 1
ATOM 3822 C C . ALA B 1 188 ? -11.945 15.883 4.465 1 98.75 188 ALA B C 1
ATOM 3824 O O . ALA B 1 188 ? -12.242 16.016 3.279 1 98.75 188 ALA B O 1
ATOM 3825 N N . ALA B 1 189 ? -11.625 14.719 4.961 1 98.88 189 ALA B N 1
ATOM 3826 C CA . ALA B 1 189 ? -11.578 13.508 4.145 1 98.88 189 ALA B CA 1
ATOM 3827 C C . ALA B 1 189 ? -12.969 13.141 3.629 1 98.88 189 ALA B C 1
ATOM 3829 O O . ALA B 1 189 ? -13.117 12.734 2.477 1 98.88 189 ALA B O 1
ATOM 3830 N N . ALA B 1 190 ? -13.953 13.273 4.52 1 98.75 190 ALA B N 1
ATOM 3831 C CA . ALA B 1 190 ? -15.328 12.992 4.117 1 98.75 190 ALA B CA 1
ATOM 3832 C C . ALA B 1 190 ? -15.742 13.859 2.926 1 98.75 190 ALA B C 1
ATOM 3834 O O . ALA B 1 190 ? -16.234 13.344 1.916 1 98.75 190 ALA B O 1
ATOM 3835 N N . ALA B 1 191 ? -15.477 15.117 3.021 1 98.75 191 ALA B N 1
ATOM 3836 C CA . ALA B 1 191 ? -15.844 16.047 1.956 1 98.75 191 ALA B CA 1
ATOM 3837 C C . ALA B 1 191 ? -15.07 15.75 0.674 1 98.75 191 ALA B C 1
ATOM 3839 O O . ALA B 1 191 ? -15.648 15.758 -0.418 1 98.75 191 ALA B O 1
ATOM 3840 N N . ALA B 1 192 ? -13.758 15.492 0.812 1 98.75 192 ALA B N 1
ATOM 3841 C CA . ALA B 1 192 ? -12.914 15.234 -0.353 1 98.75 192 ALA B CA 1
ATOM 3842 C C . ALA B 1 192 ? -13.367 13.977 -1.086 1 98.75 192 ALA B C 1
ATOM 3844 O O . ALA B 1 192 ? -13.422 13.953 -2.318 1 98.75 192 ALA B O 1
ATOM 3845 N N . CYS B 1 193 ? -13.641 12.906 -0.338 1 98.62 193 CYS B N 1
ATOM 3846 C CA . CYS B 1 193 ? -14.086 11.656 -0.94 1 98.62 193 CYS B CA 1
ATOM 3847 C C . CYS B 1 193 ? -15.461 11.812 -1.576 1 98.62 193 CYS B C 1
ATOM 3849 O O . CYS B 1 193 ? -15.703 11.305 -2.67 1 98.62 193 CYS B O 1
ATOM 3851 N N . ALA B 1 194 ? -16.359 12.531 -0.899 1 98.06 194 ALA B N 1
ATOM 3852 C CA . ALA B 1 194 ? -17.688 12.773 -1.437 1 98.06 194 ALA B CA 1
ATOM 3853 C C . ALA B 1 194 ? -17.625 13.555 -2.746 1 98.06 194 ALA B C 1
ATOM 3855 O O . ALA B 1 194 ? -18.391 13.289 -3.676 1 98.06 194 ALA B O 1
ATOM 3856 N N . GLU B 1 195 ? -16.719 14.461 -2.836 1 96.44 195 GLU B N 1
ATOM 3857 C CA . GLU B 1 195 ? -16.562 15.312 -4.012 1 96.44 195 GLU B CA 1
ATOM 3858 C C . GLU B 1 195 ? -16.312 14.484 -5.266 1 96.44 195 GLU B C 1
ATOM 3860 O O . GLU B 1 195 ? -16.766 14.844 -6.355 1 96.44 195 GLU B O 1
ATOM 3865 N N . VAL B 1 196 ? -15.68 13.352 -5.109 1 95.94 196 VAL B N 1
ATOM 3866 C CA . VAL B 1 196 ? -15.328 12.562 -6.285 1 95.94 196 VAL B CA 1
ATOM 3867 C C . VAL B 1 196 ? -16.312 11.414 -6.449 1 95.94 196 VAL B C 1
ATOM 3869 O O . VAL B 1 196 ? -16.078 10.477 -7.223 1 95.94 196 VAL B O 1
ATOM 3872 N N . GLY B 1 197 ? -17.359 11.391 -5.672 1 95.88 197 GLY B N 1
ATOM 3873 C CA . GLY B 1 197 ? -18.484 10.5 -5.91 1 95.88 197 GLY B CA 1
ATOM 3874 C C . GLY B 1 197 ? -18.422 9.227 -5.094 1 95.88 197 GLY B C 1
ATOM 3875 O O . GLY B 1 197 ? -19.203 8.305 -5.312 1 95.88 197 GLY B O 1
ATOM 3876 N N . ALA B 1 198 ? -17.547 9.102 -4.133 1 97.62 198 ALA B N 1
ATOM 3877 C CA . ALA B 1 198 ? -17.469 7.914 -3.281 1 97.62 198 ALA B CA 1
ATOM 3878 C C . ALA B 1 198 ? -18.641 7.855 -2.316 1 97.62 198 ALA B C 1
ATOM 3880 O O . ALA B 1 198 ? -19.25 8.883 -2.002 1 97.62 198 ALA B O 1
ATOM 3881 N N . GLN B 1 199 ? -19.016 6.68 -1.938 1 97.81 199 GLN B N 1
ATOM 3882 C CA . GLN B 1 199 ? -19.953 6.484 -0.832 1 97.81 199 GLN B CA 1
ATOM 3883 C C . GLN B 1 199 ? -19.219 6.527 0.51 1 97.81 199 GLN B C 1
ATOM 3885 O O . GLN B 1 199 ? -18.547 5.57 0.888 1 97.81 199 GLN B O 1
ATOM 3890 N N . VAL B 1 200 ? -19.438 7.637 1.245 1 98.69 200 VAL B N 1
ATOM 3891 C CA . VAL B 1 200 ? -18.594 7.898 2.404 1 98.69 200 VAL B CA 1
ATOM 3892 C C . VAL B 1 200 ? -19.359 7.574 3.686 1 98.69 200 VAL B C 1
ATOM 3894 O O . VAL B 1 200 ? -20.484 8.039 3.883 1 98.69 200 VAL B O 1
ATOM 3897 N N . HIS B 1 201 ? -18.75 6.75 4.512 1 98.5 201 HIS B N 1
ATOM 3898 C CA . HIS B 1 201 ? -19.234 6.422 5.852 1 98.5 201 HIS B CA 1
ATOM 3899 C C . HIS B 1 201 ? -18.25 6.879 6.918 1 98.5 201 HIS B C 1
ATOM 3901 O O . HIS B 1 201 ? -17.047 7.012 6.645 1 98.5 201 HIS B O 1
ATOM 3907 N N . VAL B 1 202 ? -18.766 7.16 8.086 1 98.38 202 VAL B N 1
ATOM 3908 C CA . VAL B 1 202 ? -17.906 7.598 9.172 1 98.38 202 VAL B CA 1
ATOM 3909 C C . VAL B 1 202 ? -18.234 6.82 10.445 1 98.38 202 VAL B C 1
ATOM 3911 O O . VAL B 1 202 ? -19.406 6.562 10.734 1 98.38 202 VAL B O 1
ATOM 3914 N N . HIS B 1 203 ? -17.219 6.332 11.039 1 97.94 203 HIS B N 1
ATOM 3915 C CA . HIS B 1 203 ? -17.312 5.801 12.391 1 97.94 203 HIS B CA 1
ATOM 3916 C C . HIS B 1 203 ? -16.797 6.801 13.422 1 97.94 203 HIS B C 1
ATOM 3918 O O . HIS B 1 203 ? -15.594 7.094 13.453 1 97.94 203 HIS B O 1
ATOM 3924 N N . GLU B 1 204 ? -17.609 7.34 14.227 1 96.5 204 GLU B N 1
ATOM 3925 C CA . GLU B 1 204 ? -17.344 8.391 15.211 1 96.5 204 GLU B CA 1
ATOM 3926 C C . GLU B 1 204 ? -18.188 8.188 16.469 1 96.5 204 GLU B C 1
ATOM 3928 O O . GLU B 1 204 ? -19.359 7.859 16.391 1 96.5 204 GLU B O 1
ATOM 3933 N N . LEU B 1 205 ? -17.531 8.352 17.594 1 93.5 205 LEU B N 1
ATOM 3934 C CA . LEU B 1 205 ? -18.172 8.07 18.859 1 93.5 205 LEU B CA 1
ATOM 3935 C C . LEU B 1 205 ? -18.953 9.281 19.359 1 93.5 205 LEU B C 1
ATOM 3937 O O . LEU B 1 205 ? -19.969 9.141 20.047 1 93.5 205 LEU B O 1
ATOM 3941 N N . ASP B 1 206 ? -18.484 10.523 19.094 1 94.12 206 ASP B N 1
ATOM 3942 C CA . ASP B 1 206 ? -19.141 11.758 19.531 1 94.12 206 ASP B CA 1
ATOM 3943 C C . ASP B 1 206 ? -20.328 12.094 18.625 1 94.12 206 ASP B C 1
ATOM 3945 O O . ASP B 1 206 ? -20.156 12.391 17.453 1 94.12 206 ASP B O 1
ATOM 3949 N N . PRO B 1 207 ? -21.516 12.164 19.219 1 94.06 207 PRO B N 1
ATOM 3950 C CA . PRO B 1 207 ? -22.703 12.398 18.391 1 94.06 207 PRO B CA 1
ATOM 3951 C C . PRO B 1 207 ? -22.672 13.75 17.672 1 94.06 207 PRO B C 1
ATOM 3953 O O . PRO B 1 207 ? -23.172 13.883 16.562 1 94.06 207 PRO B O 1
ATOM 3956 N N . ALA B 1 208 ? -22.188 14.695 18.328 1 93.81 208 ALA B N 1
ATOM 3957 C CA . ALA B 1 208 ? -22.109 16.016 17.719 1 93.81 208 ALA B CA 1
ATOM 3958 C C . ALA B 1 208 ? -21.203 16 16.484 1 93.81 208 ALA B C 1
ATOM 3960 O O . ALA B 1 208 ? -21.531 16.609 15.469 1 93.81 208 ALA B O 1
ATOM 3961 N N . ARG B 1 209 ? -20.109 15.305 16.562 1 95 209 ARG B N 1
ATOM 3962 C CA . ARG B 1 209 ? -19.188 15.203 15.438 1 95 209 ARG B CA 1
ATOM 3963 C C . ARG B 1 209 ? -19.781 14.336 14.328 1 95 209 ARG B C 1
ATOM 3965 O O . ARG B 1 209 ? -19.531 14.586 13.148 1 95 209 ARG B O 1
ATOM 3972 N N . LEU B 1 210 ? -20.531 13.352 14.719 1 95.38 210 LEU B N 1
ATOM 3973 C CA . LEU B 1 210 ? -21.203 12.523 13.727 1 95.38 210 LEU B CA 1
ATOM 3974 C C . LEU B 1 210 ? -22.172 13.352 12.898 1 95.38 210 LEU B C 1
ATOM 3976 O O . LEU B 1 210 ? -22.25 13.203 11.672 1 95.38 210 LEU B O 1
ATOM 3980 N N . GLU B 1 211 ? -22.938 14.172 13.609 1 95.12 211 GLU B N 1
ATOM 3981 C CA . GLU B 1 211 ? -23.875 15.047 12.914 1 95.12 211 GLU B CA 1
ATOM 3982 C C . GLU B 1 211 ? -23.141 16.016 11.992 1 95.12 211 GLU B C 1
ATOM 3984 O O . GLU B 1 211 ? -23.578 16.281 10.875 1 95.12 211 GLU B O 1
ATOM 3989 N N . LEU B 1 212 ? -22.078 16.516 12.516 1 96.06 212 LEU B N 1
ATOM 3990 C CA . LEU B 1 212 ? -21.25 17.406 11.711 1 96.06 212 LEU B CA 1
ATOM 3991 C C . LEU B 1 212 ? -20.75 16.703 10.461 1 96.06 212 LEU B C 1
ATOM 3993 O O . LEU B 1 212 ? -20.75 17.281 9.367 1 96.06 212 LEU B O 1
ATOM 3997 N N . ALA B 1 213 ? -20.312 15.469 10.594 1 97.19 213 ALA B N 1
ATOM 3998 C CA . ALA B 1 213 ? -19.797 14.688 9.469 1 97.19 213 ALA B CA 1
ATOM 3999 C C . ALA B 1 213 ? -20.844 14.547 8.375 1 97.19 213 ALA B C 1
ATOM 4001 O O . ALA B 1 213 ? -20.516 14.555 7.184 1 97.19 213 ALA B O 1
ATOM 4002 N N . ARG B 1 214 ? -22.094 14.43 8.75 1 97.06 214 ARG B N 1
ATOM 4003 C CA . ARG B 1 214 ? -23.188 14.336 7.781 1 97.06 214 ARG B CA 1
ATOM 4004 C C . ARG B 1 214 ? -23.25 15.578 6.906 1 97.06 214 ARG B C 1
ATOM 4006 O O . ARG B 1 214 ? -23.484 15.484 5.699 1 97.06 214 ARG B O 1
ATOM 4013 N N . GLU B 1 215 ? -22.984 16.656 7.523 1 97.5 215 GLU B N 1
ATOM 4014 C CA . GLU B 1 215 ? -23.016 17.938 6.805 1 97.5 215 GLU B CA 1
ATOM 4015 C C . GLU B 1 215 ? -21.859 18.031 5.809 1 97.5 215 GLU B C 1
ATOM 4017 O O . GLU B 1 215 ? -21.875 18.875 4.906 1 97.5 215 GLU B O 1
ATOM 4022 N N . PHE B 1 216 ? -20.922 17.188 5.984 1 98.12 216 PHE B N 1
ATOM 4023 C CA . PHE B 1 216 ? -19.75 17.25 5.121 1 98.12 216 PHE B CA 1
ATOM 4024 C C . PHE B 1 216 ? -19.672 16.016 4.227 1 98.12 216 PHE B C 1
ATOM 4026 O O . PHE B 1 216 ? -18.594 15.625 3.783 1 98.12 216 PHE B O 1
ATOM 4033 N N . GLY B 1 217 ? -20.703 15.305 4.008 1 97.56 217 GLY B N 1
ATOM 4034 C CA . GLY B 1 217 ? -20.828 14.344 2.928 1 97.56 217 GLY B CA 1
ATOM 4035 C C . GLY B 1 217 ? -20.719 12.906 3.396 1 97.56 217 GLY B C 1
ATOM 4036 O O . GLY B 1 217 ? -20.641 11.984 2.58 1 97.56 217 GLY B O 1
ATOM 4037 N N . ALA B 1 218 ? -20.734 12.641 4.715 1 98.25 218 ALA B N 1
ATOM 4038 C CA . ALA B 1 218 ? -20.578 11.273 5.215 1 98.25 218 ALA B CA 1
ATOM 4039 C C . ALA B 1 218 ? -21.875 10.773 5.855 1 98.25 218 ALA B C 1
ATOM 4041 O O . ALA B 1 218 ? -22.672 11.57 6.348 1 98.25 218 ALA B O 1
ATOM 4042 N N . THR B 1 219 ? -22.094 9.5 5.82 1 97.88 219 THR B N 1
ATOM 4043 C CA . THR B 1 219 ? -23.172 8.844 6.562 1 97.88 219 THR B CA 1
ATOM 4044 C C . THR B 1 219 ? -22.609 7.895 7.613 1 97.88 219 THR B C 1
ATOM 4046 O O . THR B 1 219 ? -21.438 7.484 7.523 1 97.88 219 THR B O 1
ATOM 4049 N N . PRO B 1 220 ? -23.375 7.625 8.578 1 96.81 220 PRO B N 1
ATOM 4050 C CA . PRO B 1 220 ? -22.875 6.734 9.633 1 96.81 220 PRO B CA 1
ATOM 4051 C C . PRO B 1 220 ? -22.484 5.355 9.094 1 96.81 220 PRO B C 1
ATOM 4053 O O . PRO B 1 220 ? -23.062 4.875 8.125 1 96.81 220 PRO B O 1
ATOM 4056 N N . ASP B 1 221 ? -21.562 4.766 9.75 1 96.38 221 ASP B N 1
ATOM 4057 C CA . ASP B 1 221 ? -21.047 3.439 9.422 1 96.38 221 ASP B CA 1
ATOM 4058 C C . ASP B 1 221 ? -22.156 2.393 9.5 1 96.38 221 ASP B C 1
ATOM 4060 O O . ASP B 1 221 ? -22.859 2.295 10.508 1 96.38 221 ASP B O 1
ATOM 4064 N N . THR B 1 222 ? -22.328 1.532 8.547 1 92.81 222 THR B N 1
ATOM 4065 C CA . THR B 1 222 ? -23.391 0.529 8.453 1 92.81 222 THR B CA 1
ATOM 4066 C C . THR B 1 222 ? -22.844 -0.856 8.805 1 92.81 222 THR B C 1
ATOM 4068 O O . THR B 1 222 ? -23.609 -1.83 8.836 1 92.81 222 THR B O 1
ATOM 4071 N N . GLY B 1 223 ? -21.594 -0.989 8.93 1 94.12 223 GLY B N 1
ATOM 4072 C CA . GLY B 1 223 ? -21 -2.271 9.266 1 94.12 223 GLY B CA 1
ATOM 4073 C C . GLY B 1 223 ? -20.656 -3.107 8.047 1 94.12 223 GLY B C 1
ATOM 4074 O O . GLY B 1 223 ? -20.141 -4.223 8.172 1 94.12 223 GLY B O 1
ATOM 4075 N N . GLU B 1 224 ? -20.844 -2.631 6.887 1 94.19 224 GLU B N 1
ATOM 4076 C CA . GLU B 1 224 ? -20.594 -3.361 5.648 1 94.19 224 GLU B CA 1
ATOM 4077 C C . GLU B 1 224 ? -19.109 -3.346 5.289 1 94.19 224 GLU B C 1
ATOM 4079 O O . GLU B 1 224 ? -18.359 -2.523 5.805 1 94.19 224 GLU B O 1
ATOM 4084 N N . PRO B 1 225 ? -18.672 -4.262 4.383 1 95.06 225 PRO B N 1
ATOM 4085 C CA . PRO B 1 225 ? -17.297 -4.219 3.908 1 95.06 225 PRO B CA 1
ATOM 4086 C C . PRO B 1 225 ? -16.984 -2.947 3.119 1 95.06 225 PRO B C 1
ATOM 4088 O O . PRO B 1 225 ? -17.875 -2.381 2.477 1 95.06 225 PRO B O 1
ATOM 4091 N N . MET B 1 226 ? -15.758 -2.551 3.215 1 97.56 226 MET B N 1
ATOM 4092 C CA . MET B 1 226 ? -15.336 -1.28 2.627 1 97.56 226 MET B CA 1
ATOM 4093 C C . MET B 1 226 ? -14.195 -1.488 1.634 1 97.56 226 MET B C 1
ATOM 4095 O O . MET B 1 226 ? -13.406 -2.422 1.776 1 97.56 226 MET B O 1
ATOM 4099 N N . ASP B 1 227 ? -14.164 -0.638 0.619 1 97.56 227 ASP B N 1
ATOM 4100 C CA . ASP B 1 227 ? -13.086 -0.665 -0.37 1 97.56 227 ASP B CA 1
ATOM 4101 C C . ASP B 1 227 ? -11.875 0.122 0.116 1 97.56 227 ASP B C 1
ATOM 4103 O O . ASP B 1 227 ? -10.734 -0.213 -0.219 1 97.56 227 ASP B O 1
ATOM 4107 N N . LEU B 1 228 ? -12.164 1.136 0.819 1 98.5 228 LEU B N 1
ATOM 4108 C CA . LEU B 1 228 ? -11.141 2.061 1.299 1 98.5 228 LEU B CA 1
ATOM 4109 C C . LEU B 1 228 ? -11.469 2.547 2.707 1 98.5 228 LEU B C 1
ATOM 4111 O O . LEU B 1 228 ? -12.602 2.92 2.99 1 98.5 228 LEU B O 1
ATOM 4115 N N . VAL B 1 229 ? -10.516 2.455 3.607 1 98.75 229 VAL B N 1
ATOM 4116 C CA . VAL B 1 229 ? -10.695 2.936 4.973 1 98.75 229 VAL B CA 1
ATOM 4117 C C . VAL B 1 229 ? -9.578 3.918 5.324 1 98.75 229 VAL B C 1
ATOM 4119 O O . VAL B 1 229 ? -8.406 3.672 5.02 1 98.75 229 VAL B O 1
ATOM 4122 N N . PHE B 1 230 ? -9.898 5.035 5.879 1 98.81 230 PHE B N 1
ATOM 4123 C CA . PHE B 1 230 ? -8.961 5.973 6.48 1 98.81 230 PHE B CA 1
ATOM 4124 C C . PHE B 1 230 ? -9.07 5.953 8 1 98.81 230 PHE B C 1
ATOM 4126 O O . PHE B 1 230 ? -10.172 6.023 8.547 1 98.81 230 PHE B O 1
ATOM 4133 N N . ASP B 1 231 ? -7.969 5.875 8.641 1 98.81 231 ASP B N 1
ATOM 4134 C CA . ASP B 1 231 ? -7.977 6.016 10.094 1 98.81 231 ASP B CA 1
ATOM 4135 C C . ASP B 1 231 ? -7.32 7.324 10.523 1 98.81 231 ASP B C 1
ATOM 4137 O O . ASP B 1 231 ? -6.109 7.496 10.375 1 98.81 231 ASP B O 1
ATOM 4141 N N . PHE B 1 232 ? -8.094 8.172 11.062 1 98.19 232 PHE B N 1
ATOM 4142 C CA . PHE B 1 232 ? -7.609 9.43 11.617 1 98.19 232 PHE B CA 1
ATOM 4143 C C . PHE B 1 232 ? -7.742 9.445 13.133 1 98.19 232 PHE B C 1
ATOM 4145 O O . PHE B 1 232 ? -7.484 10.461 13.773 1 98.19 232 PHE B O 1
ATOM 4152 N N . SER B 1 233 ? -8.141 8.344 13.727 1 96.44 233 SER B N 1
ATOM 4153 C CA . SER B 1 233 ? -8.375 8.273 15.164 1 96.44 233 SER B CA 1
ATOM 4154 C C . SER B 1 233 ? -7.102 7.918 15.914 1 96.44 233 SER B C 1
ATOM 4156 O O . SER B 1 233 ? -6.887 8.375 17.047 1 96.44 233 SER B O 1
ATOM 4158 N N . GLY B 1 234 ? -6.297 7.059 15.328 1 95.12 234 GLY B N 1
ATOM 4159 C CA . GLY B 1 234 ? -5.105 6.551 15.992 1 95.12 234 GLY B CA 1
ATOM 4160 C C . GLY B 1 234 ? -5.402 5.449 16.984 1 95.12 234 GLY B C 1
ATOM 4161 O O . GLY B 1 234 ? -4.512 5.008 17.719 1 95.12 234 GLY B O 1
ATOM 4162 N N . SER B 1 235 ? -6.664 4.98 17.016 1 95.25 235 SER B N 1
ATOM 4163 C CA . SER B 1 235 ? -7.086 3.953 17.953 1 95.25 235 SER B CA 1
ATOM 4164 C C . SER B 1 235 ? -6.801 2.555 17.422 1 95.25 235 SER B C 1
ATOM 4166 O O . SER B 1 235 ? -7.242 2.203 16.328 1 95.25 235 SER B O 1
ATOM 4168 N N . SER B 1 236 ? -6.086 1.769 18.281 1 95.94 236 SER B N 1
ATOM 4169 C CA . SER B 1 236 ? -5.809 0.394 17.875 1 95.94 236 SER B CA 1
ATOM 4170 C C . SER B 1 236 ? -7.098 -0.393 17.672 1 95.94 236 SER B C 1
ATOM 4172 O O . SER B 1 236 ? -7.18 -1.244 16.797 1 95.94 236 SER B O 1
ATOM 4174 N N . ARG B 1 237 ? -8.07 -0.107 18.5 1 95.19 237 ARG B N 1
ATOM 4175 C CA . ARG B 1 237 ? -9.367 -0.758 18.359 1 95.19 237 ARG B CA 1
ATOM 4176 C C . ARG B 1 237 ? -10.016 -0.394 17.031 1 95.19 237 ARG B C 1
ATOM 4178 O O . ARG B 1 237 ? -10.57 -1.257 16.344 1 95.19 237 ARG B O 1
ATOM 4185 N N . ALA B 1 238 ? -9.969 0.869 16.688 1 96.06 238 ALA B N 1
ATOM 4186 C CA . ALA B 1 238 ? -10.523 1.332 15.406 1 96.06 238 ALA B CA 1
ATOM 4187 C C . ALA B 1 238 ? -9.805 0.679 14.234 1 96.06 238 ALA B C 1
ATOM 4189 O O . ALA B 1 238 ? -10.445 0.233 13.273 1 96.06 238 ALA B O 1
ATOM 4190 N N . ILE B 1 239 ? -8.516 0.604 14.336 1 97.25 239 ILE B N 1
ATOM 4191 C CA . ILE B 1 239 ? -7.711 0.042 13.258 1 97.25 239 ILE B CA 1
ATOM 4192 C C . ILE B 1 239 ? -8.031 -1.442 13.094 1 97.25 239 ILE B C 1
ATOM 4194 O O . ILE B 1 239 ? -8.172 -1.935 11.969 1 97.25 239 ILE B O 1
ATOM 4198 N N . THR B 1 240 ? -8.133 -2.164 14.195 1 96.75 240 THR B N 1
ATOM 4199 C CA . THR B 1 240 ? -8.508 -3.572 14.148 1 96.75 240 THR B CA 1
ATOM 4200 C C . THR B 1 240 ? -9.875 -3.74 13.477 1 96.75 240 THR B C 1
ATOM 4202 O O . THR B 1 240 ? -10.047 -4.609 12.617 1 96.75 240 THR B O 1
ATOM 4205 N N . GLY B 1 241 ? -10.844 -2.906 13.906 1 95.25 241 GLY B N 1
ATOM 4206 C CA . GLY B 1 241 ? -12.148 -2.916 13.266 1 95.25 241 GLY B CA 1
ATOM 4207 C C . GLY B 1 241 ? -12.086 -2.625 11.773 1 95.25 241 GLY B C 1
ATOM 4208 O O . GLY B 1 241 ? -12.82 -3.227 10.992 1 95.25 241 GLY B O 1
ATOM 4209 N N . ALA B 1 242 ? -11.227 -1.675 11.359 1 96.62 242 ALA B N 1
ATOM 4210 C CA . ALA B 1 242 ? -11.031 -1.321 9.953 1 96.62 242 ALA B CA 1
ATOM 4211 C C . ALA B 1 242 ? -10.555 -2.525 9.148 1 96.62 242 ALA B C 1
ATOM 4213 O O . ALA B 1 242 ? -11.055 -2.781 8.047 1 96.62 242 ALA B O 1
ATOM 4214 N N . LEU B 1 243 ? -9.586 -3.27 9.672 1 97.19 243 LEU B N 1
ATOM 4215 C CA . LEU B 1 243 ? -9.023 -4.434 8.992 1 97.19 243 LEU B CA 1
ATOM 4216 C C . LEU B 1 243 ? -10.094 -5.488 8.742 1 97.19 243 LEU B C 1
ATOM 4218 O O . LEU B 1 243 ? -10.102 -6.133 7.691 1 97.19 243 LEU B O 1
ATOM 4222 N N . GLU B 1 244 ? -10.977 -5.582 9.656 1 95.62 244 GLU B N 1
ATOM 4223 C CA . GLU B 1 244 ? -12.047 -6.57 9.555 1 95.62 244 GLU B CA 1
ATOM 4224 C C . GLU B 1 244 ? -13.07 -6.164 8.492 1 95.62 244 GLU B C 1
ATOM 4226 O O . GLU B 1 244 ? -13.836 -7 8.008 1 95.62 244 GLU B O 1
ATOM 4231 N N . ARG B 1 245 ? -13.078 -4.914 8.117 1 95.81 245 ARG B N 1
ATOM 4232 C CA . ARG B 1 245 ? -14.094 -4.371 7.219 1 95.81 245 ARG B CA 1
ATOM 4233 C C . ARG B 1 245 ? -13.578 -4.301 5.785 1 95.81 245 ARG B C 1
ATOM 4235 O O . ARG B 1 245 ? -14.328 -3.975 4.863 1 95.81 245 ARG B O 1
ATOM 4242 N N . LEU B 1 246 ? -12.375 -4.602 5.566 1 97.25 246 LEU B N 1
ATOM 4243 C CA . LEU B 1 246 ? -11.812 -4.457 4.227 1 97.25 246 LEU B CA 1
ATOM 4244 C C . LEU B 1 246 ? -12.289 -5.578 3.312 1 97.25 246 LEU B C 1
ATOM 4246 O O . LEU B 1 246 ? -12.211 -6.754 3.668 1 97.25 246 LEU B O 1
ATOM 4250 N N . GLY B 1 247 ? -12.844 -5.172 2.215 1 96.31 247 GLY B N 1
ATOM 4251 C CA . GLY B 1 247 ? -13.18 -6.129 1.173 1 96.31 247 GLY B CA 1
ATOM 4252 C C . GLY B 1 247 ? -11.984 -6.535 0.332 1 96.31 247 GLY B C 1
ATOM 4253 O O . GLY B 1 247 ? -10.852 -6.105 0.594 1 96.31 247 GLY B O 1
ATOM 4254 N N . ILE B 1 248 ? -12.188 -7.324 -0.696 1 96.56 248 ILE B N 1
ATOM 4255 C CA . ILE B 1 248 ? -11.141 -7.766 -1.609 1 96.56 248 ILE B CA 1
ATOM 4256 C C . ILE B 1 248 ? -10.5 -6.555 -2.283 1 96.56 248 ILE B C 1
ATOM 4258 O O . ILE B 1 248 ? -11.195 -5.68 -2.799 1 96.56 248 ILE B O 1
ATOM 4262 N N . GLY B 1 249 ? -9.164 -6.492 -2.205 1 96.56 249 GLY B N 1
ATOM 4263 C CA . GLY B 1 249 ? -8.453 -5.379 -2.803 1 96.56 249 GLY B CA 1
ATOM 4264 C C . GLY B 1 249 ? -8.531 -4.105 -1.978 1 96.56 249 GLY B C 1
ATOM 4265 O O . GLY B 1 249 ? -8.164 -3.029 -2.451 1 96.56 249 GLY B O 1
ATOM 4266 N N . GLY B 1 250 ? -9.07 -4.246 -0.74 1 97.44 250 GLY B N 1
ATOM 4267 C CA . GLY B 1 250 ? -9.297 -3.08 0.098 1 97.44 250 GLY B CA 1
ATOM 4268 C C . GLY B 1 250 ? -8.008 -2.432 0.572 1 97.44 250 GLY B C 1
ATOM 4269 O O . GLY B 1 250 ? -6.98 -3.1 0.702 1 97.44 250 GLY B O 1
ATOM 4270 N N . THR B 1 251 ? -8.047 -1.141 0.884 1 98.56 251 THR B N 1
ATOM 4271 C CA . THR B 1 251 ? -6.902 -0.364 1.353 1 98.56 251 THR B CA 1
ATOM 4272 C C . THR B 1 251 ? -7.23 0.34 2.666 1 98.56 251 THR B C 1
ATOM 4274 O O . THR B 1 251 ? -8.32 0.889 2.828 1 98.56 251 THR B O 1
ATOM 4277 N N . LEU B 1 252 ? -6.352 0.204 3.594 1 98.75 252 LEU B N 1
ATOM 4278 C CA . LEU B 1 252 ? -6.391 0.94 4.852 1 98.75 252 LEU B CA 1
ATOM 4279 C C . LEU B 1 252 ? -5.266 1.969 4.914 1 98.75 252 LEU B C 1
ATOM 4281 O O . LEU B 1 252 ? -4.086 1.613 4.836 1 98.75 252 LEU B O 1
ATOM 4285 N N . VAL B 1 253 ? -5.586 3.213 5.035 1 98.88 253 VAL B N 1
ATOM 4286 C CA . VAL B 1 253 ? -4.617 4.293 5.168 1 98.88 253 VAL B CA 1
ATOM 4287 C C . VAL B 1 253 ? -4.598 4.801 6.609 1 98.88 253 VAL B C 1
ATOM 4289 O O . VAL B 1 253 ? -5.621 5.246 7.129 1 98.88 253 VAL B O 1
ATOM 4292 N N . LEU B 1 254 ? -3.457 4.73 7.203 1 98.81 254 LEU B N 1
ATOM 4293 C CA . LEU B 1 254 ? -3.275 5.176 8.578 1 98.81 254 LEU B CA 1
ATOM 4294 C C . LEU B 1 254 ? -2.629 6.555 8.617 1 98.81 254 LEU B C 1
ATOM 4296 O O . LEU B 1 254 ? -1.577 6.773 8.016 1 98.81 254 LEU B O 1
ATOM 4300 N N . ALA B 1 255 ? -3.217 7.461 9.352 1 98.38 255 ALA B N 1
ATOM 4301 C CA . ALA B 1 255 ? -2.631 8.789 9.516 1 98.38 255 ALA B CA 1
ATOM 4302 C C . ALA B 1 255 ? -2.781 9.281 10.953 1 98.38 255 ALA B C 1
ATOM 4304 O O . ALA B 1 255 ? -2.133 10.25 11.359 1 98.38 255 ALA B O 1
ATOM 4305 N N . GLY B 1 256 ? -3.615 8.625 11.742 1 97.12 256 GLY B N 1
ATOM 4306 C CA . GLY B 1 256 ? -3.928 9.094 13.086 1 97.12 256 GLY B CA 1
ATOM 4307 C C . GLY B 1 256 ? -2.961 8.586 14.133 1 97.12 256 GLY B C 1
ATOM 4308 O O . GLY B 1 256 ? -2.887 9.133 15.234 1 97.12 256 GLY B O 1
ATOM 4309 N N . SER B 1 257 ? -2.234 7.508 13.844 1 95.56 257 SER B N 1
ATOM 4310 C CA . SER B 1 257 ? -1.362 6.852 14.812 1 95.56 257 SER B CA 1
ATOM 4311 C C . SER B 1 257 ? -0.013 7.555 14.906 1 95.56 257 SER B C 1
ATOM 4313 O O . SER B 1 257 ? 0.987 7.066 14.375 1 95.56 257 SER B O 1
ATOM 4315 N N . VAL B 1 258 ? 0.026 8.641 15.719 1 92.81 258 VAL B N 1
ATOM 4316 C CA . VAL B 1 258 ? 1.238 9.453 15.781 1 92.81 258 VAL B CA 1
ATOM 4317 C C . VAL B 1 258 ? 1.812 9.414 17.188 1 92.81 258 VAL B C 1
ATOM 4319 O O . VAL B 1 258 ? 2.688 10.211 17.531 1 92.81 258 VAL B O 1
ATOM 4322 N N . THR B 1 259 ? 1.24 8.609 18.062 1 89.81 259 THR B N 1
ATOM 4323 C CA . THR B 1 259 ? 1.733 8.367 19.406 1 89.81 259 THR B CA 1
ATOM 4324 C C . THR B 1 259 ? 1.858 6.871 19.688 1 89.81 259 THR B C 1
ATOM 4326 O O . THR B 1 259 ? 1.183 6.062 19.047 1 89.81 259 THR B O 1
ATOM 4329 N N . PRO B 1 260 ? 2.736 6.52 20.625 1 88.81 260 PRO B N 1
ATOM 4330 C CA . PRO B 1 260 ? 2.896 5.094 20.922 1 88.81 260 PRO B CA 1
ATOM 4331 C C . PRO B 1 260 ? 1.594 4.434 21.375 1 88.81 260 PRO B C 1
ATOM 4333 O O . PRO B 1 260 ? 0.781 5.059 22.047 1 88.81 260 PRO B O 1
ATOM 4336 N N . GLY B 1 261 ? 1.37 3.271 20.969 1 90.69 261 GLY B N 1
ATOM 4337 C CA . GLY B 1 261 ? 0.228 2.443 21.312 1 90.69 261 GLY B CA 1
ATOM 4338 C C . GLY B 1 261 ? 0.482 0.961 21.125 1 90.69 261 GLY B C 1
ATOM 4339 O O . GLY B 1 261 ? 1.578 0.562 20.7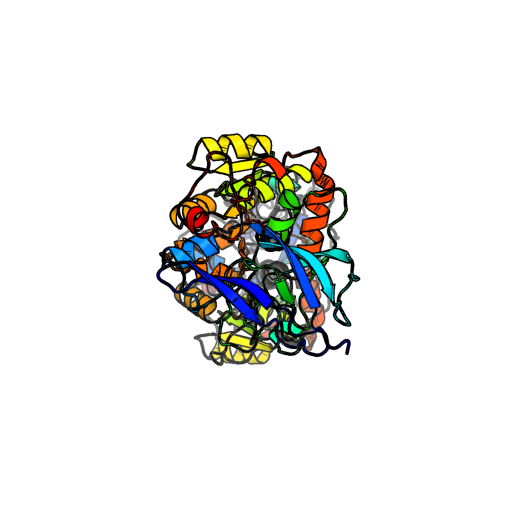19 1 90.69 261 GLY B O 1
ATOM 4340 N N . PRO B 1 262 ? -0.485 0.247 21.516 1 94.31 262 PRO B N 1
ATOM 4341 C CA . PRO B 1 262 ? -0.31 -1.198 21.359 1 94.31 262 PRO B CA 1
ATOM 4342 C C . PRO B 1 262 ? -0.188 -1.617 19.891 1 94.31 262 PRO B C 1
ATOM 4344 O O . PRO B 1 262 ? -0.785 -0.989 19.016 1 94.31 262 PRO B O 1
ATOM 4347 N N . ALA B 1 263 ? 0.575 -2.643 19.703 1 95.5 263 ALA B N 1
ATOM 4348 C CA . ALA B 1 263 ? 0.651 -3.242 18.375 1 95.5 263 ALA B CA 1
ATOM 4349 C C . ALA B 1 263 ? -0.683 -3.869 17.969 1 95.5 263 ALA B C 1
ATOM 4351 O O . ALA B 1 263 ? -1.475 -4.254 18.844 1 95.5 263 ALA B O 1
ATOM 4352 N N . ILE B 1 264 ? -0.903 -3.887 16.734 1 97 264 ILE B N 1
ATOM 4353 C CA . ILE B 1 264 ? -2.098 -4.543 16.203 1 97 264 ILE B CA 1
ATOM 4354 C C . ILE B 1 264 ? -1.708 -5.84 15.5 1 97 264 ILE B C 1
ATOM 4356 O O . ILE B 1 264 ? -0.672 -5.902 14.836 1 97 264 ILE B O 1
ATOM 4360 N N . GLY B 1 265 ? -2.521 -6.867 15.672 1 97 265 GLY B N 1
ATOM 4361 C CA . GLY B 1 265 ? -2.293 -8.133 14.984 1 97 265 GLY B CA 1
ATOM 4362 C C . GLY B 1 265 ? -2.838 -8.148 13.57 1 97 265 GLY B C 1
ATOM 4363 O O . GLY B 1 265 ? -3.984 -7.762 13.336 1 97 265 GLY B O 1
ATOM 4364 N N . ILE B 1 266 ? -2.01 -8.57 12.633 1 97.25 266 ILE B N 1
ATOM 4365 C CA . ILE B 1 266 ? -2.469 -8.758 11.258 1 97.25 266 ILE B CA 1
ATOM 4366 C C . ILE B 1 266 ? -2.266 -10.211 10.844 1 97.25 266 ILE B C 1
ATOM 4368 O O . ILE B 1 266 ? -1.264 -10.836 11.203 1 97.25 266 ILE B O 1
ATOM 4372 N N . ASP B 1 267 ? -3.215 -10.734 10.188 1 97.56 267 ASP B N 1
ATOM 4373 C CA . ASP B 1 267 ? -3.105 -12.07 9.602 1 97.56 267 ASP B CA 1
ATOM 4374 C C . ASP B 1 267 ? -2.506 -12.008 8.203 1 97.56 267 ASP B C 1
ATOM 4376 O O . ASP B 1 267 ? -3.174 -11.602 7.25 1 97.56 267 ASP B O 1
ATOM 4380 N N . PRO B 1 268 ? -1.254 -12.461 8.055 1 97.94 268 PRO B N 1
ATOM 4381 C CA . PRO B 1 268 ? -0.611 -12.344 6.742 1 97.94 268 PRO B CA 1
ATOM 4382 C C . PRO B 1 268 ? -1.367 -13.094 5.645 1 97.94 268 PRO B C 1
ATOM 4384 O O . PRO B 1 268 ? -1.392 -12.648 4.492 1 97.94 268 PRO B O 1
ATOM 4387 N N . GLU B 1 269 ? -1.963 -14.195 5.957 1 97.38 269 GLU B N 1
ATOM 4388 C CA . GLU B 1 269 ? -2.723 -14.945 4.957 1 97.38 269 GLU B CA 1
ATOM 4389 C C . GLU B 1 269 ? -3.883 -14.109 4.418 1 97.38 269 GLU B C 1
ATOM 4391 O O . GLU B 1 269 ? -4.129 -14.094 3.209 1 97.38 269 GLU B O 1
ATOM 4396 N N . THR B 1 270 ? -4.57 -13.414 5.324 1 97.75 270 THR B N 1
ATOM 4397 C CA . THR B 1 270 ? -5.684 -12.57 4.91 1 97.75 270 THR B CA 1
ATOM 4398 C C . THR B 1 270 ? -5.195 -11.438 4.012 1 97.75 270 THR B C 1
ATOM 4400 O O . THR B 1 270 ? -5.812 -11.141 2.984 1 97.75 270 THR B O 1
ATOM 4403 N N . VAL B 1 271 ? -4.078 -10.812 4.383 1 98.44 271 VAL B N 1
ATOM 4404 C CA . VAL B 1 271 ? -3.512 -9.734 3.584 1 98.44 271 VAL B CA 1
ATOM 4405 C C . VAL B 1 271 ? -3.213 -10.234 2.174 1 98.44 271 VAL B C 1
ATOM 4407 O O . VAL B 1 271 ? -3.537 -9.57 1.188 1 98.44 271 VAL B O 1
ATOM 4410 N N . VAL B 1 272 ? -2.672 -11.406 2.082 1 98.44 272 VAL B N 1
ATOM 4411 C CA . VAL B 1 272 ? -2.299 -11.984 0.794 1 98.44 272 VAL B CA 1
ATOM 4412 C C . VAL B 1 272 ? -3.555 -12.391 0.028 1 98.44 272 VAL B C 1
ATOM 4414 O O . VAL B 1 272 ? -3.789 -11.922 -1.087 1 98.44 272 VAL B O 1
ATOM 4417 N N . ARG B 1 273 ? -4.438 -13.18 0.594 1 97.25 273 ARG B N 1
ATOM 4418 C CA . ARG B 1 273 ? -5.566 -13.789 -0.095 1 97.25 273 ARG B CA 1
ATOM 4419 C C . ARG B 1 273 ? -6.598 -12.742 -0.492 1 97.25 273 ARG B C 1
ATOM 4421 O O . ARG B 1 273 ? -7.32 -12.914 -1.479 1 97.25 273 ARG B O 1
ATOM 4428 N N . ARG B 1 274 ? -6.625 -11.68 0.249 1 97.69 274 ARG B N 1
ATOM 4429 C CA . ARG B 1 274 ? -7.645 -10.672 -0.029 1 97.69 274 ARG B CA 1
ATOM 4430 C C . ARG B 1 274 ? -7.035 -9.438 -0.694 1 97.69 274 ARG B C 1
ATOM 4432 O O . ARG B 1 274 ? -7.727 -8.445 -0.923 1 97.69 274 ARG B O 1
ATOM 4439 N N . TRP B 1 275 ? -5.766 -9.469 -0.97 1 98.38 275 TRP B N 1
ATOM 4440 C CA . TRP B 1 275 ? -5.07 -8.383 -1.644 1 98.38 275 TRP B CA 1
ATOM 4441 C C . TRP B 1 275 ? -5.211 -7.078 -0.858 1 98.38 275 TRP B C 1
ATOM 4443 O O . TRP B 1 275 ? -5.488 -6.027 -1.435 1 98.38 275 TRP B O 1
ATOM 4453 N N . HIS B 1 276 ? -5.051 -7.141 0.444 1 98.44 276 HIS B N 1
ATOM 4454 C CA . HIS B 1 276 ? -5.168 -5.938 1.257 1 98.44 276 HIS B CA 1
ATOM 4455 C C . HIS B 1 276 ? -3.9 -5.094 1.175 1 98.44 276 HIS B C 1
ATOM 4457 O O . HIS B 1 276 ? -2.803 -5.629 1.012 1 98.44 276 HIS B O 1
ATOM 4463 N N . THR B 1 277 ? -4.086 -3.812 1.276 1 98.62 277 THR B N 1
ATOM 4464 C CA . THR B 1 277 ? -2.984 -2.867 1.418 1 98.62 277 THR B CA 1
ATOM 4465 C C . THR B 1 277 ? -3.15 -2.029 2.684 1 98.62 277 THR B C 1
ATOM 4467 O O . THR B 1 277 ? -4.238 -1.524 2.961 1 98.62 277 THR B O 1
ATOM 4470 N N . ILE B 1 278 ? -2.148 -1.935 3.465 1 98.81 278 ILE B N 1
ATOM 4471 C CA . ILE B 1 278 ? -2.049 -1.06 4.625 1 98.81 278 ILE B CA 1
ATOM 4472 C C . ILE B 1 278 ? -0.921 -0.051 4.418 1 98.81 278 ILE B C 1
ATOM 4474 O O . ILE B 1 278 ? 0.22 -0.435 4.152 1 98.81 278 ILE B O 1
ATOM 4478 N N . THR B 1 279 ? -1.211 1.229 4.477 1 98.75 279 THR B N 1
ATOM 4479 C CA . THR B 1 279 ? -0.18 2.24 4.27 1 98.75 279 THR B CA 1
ATOM 4480 C C . THR B 1 279 ? -0.332 3.383 5.27 1 98.75 279 THR B C 1
ATOM 4482 O O . THR B 1 279 ? -1.388 3.539 5.887 1 98.75 279 THR B O 1
ATOM 4485 N N . GLY B 1 280 ? 0.724 4.078 5.477 1 98.62 280 GLY B N 1
ATOM 4486 C CA . GLY B 1 280 ? 0.725 5.16 6.453 1 98.62 280 GLY B CA 1
ATOM 4487 C C . GLY B 1 280 ? 1.191 6.484 5.875 1 98.62 280 GLY B C 1
ATOM 4488 O O . GLY B 1 280 ? 1.964 6.512 4.914 1 98.62 280 GLY B O 1
ATOM 4489 N N . VAL B 1 281 ? 0.694 7.531 6.523 1 97.75 281 VAL B N 1
ATOM 4490 C CA . VAL B 1 281 ? 1.078 8.883 6.121 1 97.75 281 VAL B CA 1
ATOM 4491 C C . VAL B 1 281 ? 1.381 9.719 7.359 1 97.75 281 VAL B C 1
ATOM 4493 O O . VAL B 1 281 ? 0.671 9.633 8.367 1 97.75 281 VAL B O 1
ATOM 4496 N N . HIS B 1 282 ? 2.406 10.414 7.301 1 97.56 282 HIS B N 1
ATOM 4497 C CA . HIS B 1 282 ? 2.807 11.375 8.32 1 97.56 282 HIS B CA 1
ATOM 4498 C C . HIS B 1 282 ? 3.299 12.672 7.688 1 97.56 282 HIS B C 1
ATOM 4500 O O . HIS B 1 282 ? 4.211 12.656 6.855 1 97.56 282 HIS B O 1
ATOM 4506 N N . ASN B 1 283 ? 2.719 13.766 8.117 1 97.38 283 ASN B N 1
ATOM 4507 C CA . ASN B 1 283 ? 2.955 15.023 7.422 1 97.38 283 ASN B CA 1
ATOM 4508 C C . ASN B 1 283 ? 2.572 14.93 5.949 1 97.38 283 ASN B C 1
ATOM 4510 O O . ASN B 1 283 ? 1.539 14.352 5.605 1 97.38 283 ASN B O 1
ATOM 4514 N N . TYR B 1 284 ? 3.227 15.742 5.16 1 98.44 284 TYR B N 1
ATOM 4515 C CA . TYR B 1 284 ? 2.855 15.797 3.752 1 98.44 284 TYR B CA 1
ATOM 4516 C C . TYR B 1 284 ? 3.918 16.516 2.934 1 98.44 284 TYR B C 1
ATOM 4518 O O . TYR B 1 284 ? 4.832 17.125 3.492 1 98.44 284 TYR B O 1
ATOM 4526 N N . GLU B 1 285 ? 3.865 16.328 1.697 1 98.31 285 GLU B N 1
ATOM 4527 C CA . GLU B 1 285 ? 4.777 17 0.768 1 98.31 285 GLU B CA 1
ATOM 4528 C C . GLU B 1 285 ? 4.219 18.344 0.311 1 98.31 285 GLU B C 1
ATOM 4530 O O . GLU B 1 285 ? 3.02 18.594 0.432 1 98.31 285 GLU B O 1
ATOM 4535 N N . PRO B 1 286 ? 5.051 19.219 -0.24 1 97.06 286 PRO B N 1
ATOM 4536 C CA . PRO B 1 286 ? 4.648 20.594 -0.587 1 97.06 286 PRO B CA 1
ATOM 4537 C C . PRO B 1 286 ? 3.428 20.625 -1.504 1 97.06 286 PRO B C 1
ATOM 4539 O O . PRO B 1 286 ? 2.545 21.469 -1.328 1 97.06 286 PRO B O 1
ATOM 4542 N N . HIS B 1 287 ? 3.35 19.734 -2.445 1 97.94 287 HIS B N 1
ATOM 4543 C CA . HIS B 1 287 ? 2.238 19.781 -3.391 1 97.94 287 HIS B CA 1
ATOM 4544 C C . HIS B 1 287 ? 0.909 19.516 -2.689 1 97.94 287 HIS B C 1
ATOM 4546 O O . HIS B 1 287 ? -0.141 19.969 -3.158 1 97.94 287 HIS B O 1
ATOM 4552 N N . HIS B 1 288 ? 0.931 18.828 -1.578 1 98.75 288 HIS B N 1
ATOM 4553 C CA . HIS B 1 288 ? -0.297 18.547 -0.843 1 98.75 288 HIS B CA 1
ATOM 4554 C C . HIS B 1 288 ? -0.867 19.812 -0.219 1 98.75 288 HIS B C 1
ATOM 4556 O O . HIS B 1 288 ? -2.084 19.938 -0.067 1 98.75 288 HIS B O 1
ATOM 4562 N N . LEU B 1 289 ? -0.001 20.75 0.178 1 98.75 289 LEU B N 1
ATOM 4563 C CA . LEU B 1 289 ? -0.468 22.047 0.695 1 98.75 289 LEU B CA 1
ATOM 4564 C C . LEU B 1 289 ? -1.229 22.812 -0.377 1 98.75 289 LEU B C 1
ATOM 4566 O O . LEU B 1 289 ? -2.309 23.344 -0.114 1 98.75 289 LEU B O 1
ATOM 4570 N N . THR B 1 290 ? -0.68 22.812 -1.573 1 98.5 290 THR B N 1
ATOM 4571 C CA . THR B 1 290 ? -1.348 23.453 -2.695 1 98.5 290 THR B CA 1
ATOM 4572 C C . THR B 1 290 ? -2.676 22.766 -3.006 1 98.5 290 THR B C 1
ATOM 4574 O O . THR B 1 290 ? -3.691 23.438 -3.213 1 98.5 290 THR B O 1
ATOM 4577 N N . GLN B 1 291 ? -2.666 21.5 -2.967 1 98.81 291 GLN B N 1
ATOM 4578 C CA . GLN B 1 291 ? -3.883 20.719 -3.205 1 98.81 291 GLN B CA 1
ATOM 4579 C C . GLN B 1 291 ? -4.941 21.031 -2.148 1 98.81 291 GLN B C 1
ATOM 4581 O O . GLN B 1 291 ? -6.137 21.062 -2.451 1 98.81 291 GLN B O 1
ATOM 4586 N N . ALA B 1 292 ? -4.48 21.219 -0.945 1 98.88 292 ALA B N 1
ATOM 4587 C CA . ALA B 1 292 ? -5.402 21.531 0.142 1 98.88 292 ALA B CA 1
ATOM 4588 C C . ALA B 1 292 ? -6.113 22.859 -0.107 1 98.88 292 ALA B C 1
ATOM 4590 O O . ALA B 1 292 ? -7.34 22.953 0.012 1 98.88 292 ALA B O 1
ATOM 4591 N N . ILE B 1 293 ? -5.355 23.844 -0.493 1 98.88 293 ILE B N 1
ATOM 4592 C CA . ILE B 1 293 ? -5.926 25.156 -0.75 1 98.88 293 ILE B CA 1
ATOM 4593 C C . ILE B 1 293 ? -6.867 25.094 -1.947 1 98.88 293 ILE B C 1
ATOM 4595 O O . ILE B 1 293 ? -7.977 25.625 -1.905 1 98.88 293 ILE B O 1
ATOM 4599 N N . ASP B 1 294 ? -6.457 24.375 -2.979 1 98.81 294 ASP B N 1
ATOM 4600 C CA . ASP B 1 294 ? -7.297 24.219 -4.16 1 98.81 294 ASP B CA 1
ATOM 4601 C C . ASP B 1 294 ? -8.609 23.516 -3.814 1 98.81 294 ASP B C 1
ATOM 4603 O O . ASP B 1 294 ? -9.672 23.922 -4.277 1 98.81 294 ASP B O 1
ATOM 4607 N N . PHE B 1 295 ? -8.539 22.531 -3.037 1 98.81 295 PHE B N 1
ATOM 4608 C CA . PHE B 1 295 ? -9.703 21.766 -2.602 1 98.81 295 PHE B CA 1
ATOM 4609 C C . PHE B 1 295 ? -10.672 22.641 -1.818 1 98.81 295 PHE B C 1
ATOM 4611 O O . PHE B 1 295 ? -11.875 22.641 -2.082 1 98.81 295 PHE B O 1
ATOM 4618 N N . LEU B 1 296 ? -10.141 23.375 -0.851 1 98.88 296 LEU B N 1
ATOM 4619 C CA . LEU B 1 296 ? -10.977 24.25 -0.042 1 98.88 296 LEU B CA 1
ATOM 4620 C C . LEU B 1 296 ? -11.641 25.328 -0.908 1 98.88 296 LEU B C 1
ATOM 4622 O O . LEU B 1 296 ? -12.805 25.656 -0.698 1 98.88 296 LEU B O 1
ATOM 4626 N N . GLU B 1 297 ? -10.867 25.812 -1.835 1 98.69 297 GLU B N 1
ATOM 4627 C CA . GLU B 1 297 ? -11.43 26.828 -2.719 1 98.69 297 GLU B CA 1
ATOM 4628 C C . GLU B 1 297 ? -12.578 26.25 -3.553 1 98.69 297 GLU B C 1
ATOM 4630 O O . GLU B 1 297 ? -13.648 26.859 -3.645 1 98.69 297 GLU B O 1
ATOM 4635 N N . ARG B 1 298 ? -12.375 25.031 -4.062 1 98 298 ARG B N 1
ATOM 4636 C CA . ARG B 1 298 ? -13.375 24.406 -4.922 1 98 298 ARG B CA 1
ATOM 4637 C C . ARG B 1 298 ? -14.625 24.047 -4.129 1 98 298 ARG B C 1
ATOM 4639 O O . ARG B 1 298 ? -15.734 24.047 -4.672 1 98 298 ARG B O 1
ATOM 4646 N N . THR B 1 299 ? -14.477 23.828 -2.875 1 98.31 299 THR B N 1
ATOM 4647 C CA . THR B 1 299 ? -15.602 23.328 -2.09 1 98.31 299 THR B CA 1
ATOM 4648 C C . THR B 1 299 ? -16.125 24.391 -1.132 1 98.31 299 THR B C 1
ATOM 4650 O O . THR B 1 299 ? -16.969 24.109 -0.285 1 98.31 299 THR B O 1
ATOM 4653 N N . ASN B 1 300 ? -15.648 25.562 -1.277 1 97.44 300 ASN B N 1
ATOM 4654 C CA . ASN B 1 300 ? -15.906 26.641 -0.333 1 97.44 300 ASN B CA 1
ATOM 4655 C C . ASN B 1 300 ? -17.391 26.984 -0.271 1 97.44 300 ASN B C 1
ATOM 4657 O O . ASN B 1 300 ? -17.875 27.438 0.763 1 97.44 300 ASN B O 1
ATOM 4661 N N . THR B 1 301 ? -18.172 26.75 -1.305 1 96.69 301 THR B N 1
ATOM 4662 C CA . THR B 1 301 ? -19.594 27.062 -1.339 1 96.69 301 THR B CA 1
ATOM 4663 C C . THR B 1 301 ? -20.422 25.828 -1.072 1 96.69 301 THR B C 1
ATOM 4665 O O . THR B 1 301 ? -21.641 25.922 -0.847 1 96.69 301 THR B O 1
ATOM 4668 N N . THR B 1 302 ? -19.844 24.703 -1.104 1 97.69 302 THR B N 1
ATOM 4669 C CA . THR B 1 302 ? -20.531 23.438 -0.898 1 97.69 302 THR B CA 1
ATOM 4670 C C . THR B 1 302 ? -20.594 23.094 0.586 1 97.69 302 THR B C 1
ATOM 4672 O O . THR B 1 302 ? -21.609 22.594 1.072 1 97.69 302 THR B O 1
ATOM 4675 N N . TYR B 1 303 ? -19.484 23.328 1.296 1 98.31 303 TYR B N 1
ATOM 4676 C CA . TYR B 1 303 ? -19.391 22.984 2.707 1 98.31 303 TYR B CA 1
ATOM 4677 C C . TYR B 1 303 ? -19.125 24.203 3.562 1 98.31 303 TYR B C 1
ATOM 4679 O O . TYR B 1 303 ? -18.359 25.094 3.162 1 98.31 303 TYR B O 1
ATOM 4687 N N . ALA B 1 304 ? -19.641 24.234 4.734 1 97.56 304 ALA B N 1
ATOM 4688 C CA . ALA B 1 304 ? -19.484 25.359 5.637 1 97.56 304 ALA B CA 1
ATOM 4689 C C . ALA B 1 304 ? -18.219 25.234 6.473 1 97.56 304 ALA B C 1
ATOM 4691 O O . ALA B 1 304 ? -18.281 25.172 7.703 1 97.56 304 ALA B O 1
ATOM 4692 N N . TRP B 1 305 ? -17.109 25.328 5.816 1 98.25 305 TRP B N 1
ATOM 4693 C CA . TRP B 1 305 ? -15.812 25.125 6.445 1 98.25 305 TRP B CA 1
ATOM 4694 C C . TRP B 1 305 ? -15.609 26.078 7.613 1 98.25 305 TRP B C 1
ATOM 4696 O O . TRP B 1 305 ? -15.016 25.719 8.633 1 98.25 305 TRP B O 1
ATOM 4706 N N . GLU B 1 306 ? -16.047 27.281 7.488 1 96.44 306 GLU B N 1
ATOM 4707 C CA . GLU B 1 306 ? -15.82 28.312 8.484 1 96.44 306 GLU B CA 1
ATOM 4708 C C . GLU B 1 306 ? -16.484 27.969 9.812 1 96.44 306 GLU B C 1
ATOM 4710 O O . GLU B 1 306 ? -16 28.359 10.883 1 96.44 306 GLU B O 1
ATOM 4715 N N . THR B 1 307 ? -17.516 27.172 9.773 1 95.69 307 THR B N 1
ATOM 4716 C CA . THR B 1 307 ? -18.328 26.906 10.953 1 95.69 307 THR B CA 1
ATOM 4717 C C . THR B 1 307 ? -17.609 25.938 11.891 1 95.69 307 THR B C 1
ATOM 4719 O O . THR B 1 307 ? -18 25.797 13.055 1 95.69 307 THR B O 1
ATOM 4722 N N . VAL B 1 308 ? -16.578 25.281 11.406 1 96.88 308 VAL B N 1
ATOM 4723 C CA . VAL B 1 308 ? -15.945 24.281 12.258 1 96.88 308 VAL B CA 1
ATOM 4724 C C . VAL B 1 308 ? -14.758 24.891 12.992 1 96.88 308 VAL B C 1
ATOM 4726 O O . VAL B 1 308 ? -14.117 24.219 13.805 1 96.88 308 VAL B O 1
ATOM 4729 N N . VAL B 1 309 ? -14.43 26.141 12.75 1 97.81 309 VAL B N 1
ATOM 4730 C CA . VAL B 1 309 ? -13.375 26.875 13.438 1 97.81 309 VAL B CA 1
ATOM 4731 C C . VAL B 1 309 ? -13.992 27.906 14.375 1 97.81 309 VAL B C 1
ATOM 4733 O O . VAL B 1 309 ? -14.852 28.688 13.953 1 97.81 309 VAL B O 1
ATOM 4736 N N . ALA B 1 310 ? -13.586 27.922 15.57 1 97.25 310 ALA B N 1
ATOM 4737 C CA . ALA B 1 310 ? -14.133 28.844 16.562 1 97.25 310 ALA B CA 1
ATOM 4738 C C . ALA B 1 310 ? -13.688 30.281 16.297 1 97.25 310 ALA B C 1
ATOM 4740 O O . ALA B 1 310 ? -12.625 30.5 15.711 1 97.25 310 ALA B O 1
ATOM 4741 N N . GLN B 1 311 ? -14.547 31.219 16.766 1 96.69 311 GLN B N 1
ATOM 4742 C CA . GLN B 1 311 ? -14.117 32.625 16.734 1 96.69 311 GLN B CA 1
ATOM 4743 C C . GLN B 1 311 ? -12.812 32.812 17.5 1 96.69 311 GLN B C 1
ATOM 4745 O O . GLN B 1 311 ? -12.625 32.219 18.578 1 96.69 311 GLN B O 1
ATOM 4750 N N . PRO B 1 312 ? -11.977 33.594 16.969 1 97.88 312 PRO B N 1
ATOM 4751 C CA . PRO B 1 312 ? -10.641 33.688 17.578 1 97.88 312 PRO B CA 1
ATOM 4752 C C . PRO B 1 312 ? -10.641 34.5 18.875 1 97.88 312 PRO B C 1
ATOM 4754 O O . PRO B 1 312 ? -11.438 35.406 19.047 1 97.88 312 PRO B O 1
ATOM 4757 N N . VAL B 1 313 ? -9.766 34.125 19.781 1 97.69 313 VAL B N 1
ATOM 4758 C CA . VAL B 1 313 ? -9.43 34.938 20.938 1 97.69 313 VAL B CA 1
ATOM 4759 C C . VAL B 1 313 ? -8.133 35.719 20.688 1 97.69 313 VAL B C 1
ATOM 4761 O O . VAL B 1 313 ? -7.367 35.375 19.781 1 97.69 313 VAL B O 1
ATOM 4764 N N . PRO B 1 314 ? -7.875 36.75 21.469 1 98 314 PRO B N 1
ATOM 4765 C CA . PRO B 1 314 ? -6.574 37.406 21.344 1 98 314 PRO B CA 1
ATOM 4766 C C . PRO B 1 314 ? -5.41 36.531 21.781 1 98 314 PRO B C 1
ATOM 4768 O O . PRO B 1 314 ? -5.59 35.656 22.625 1 98 314 PRO B O 1
ATOM 4771 N N . LEU B 1 315 ? -4.273 36.75 21.188 1 98.06 315 LEU B N 1
ATOM 4772 C CA . LEU B 1 315 ? -3.062 36 21.516 1 98.06 315 LEU B CA 1
ATOM 4773 C C . LEU B 1 315 ? -2.852 35.938 23.031 1 98.06 315 LEU B C 1
ATOM 4775 O O . LEU B 1 315 ? -2.43 34.906 23.547 1 98.06 315 LEU B O 1
ATOM 4779 N N . ALA B 1 316 ? -3.17 36.969 23.719 1 96.75 316 ALA B N 1
ATOM 4780 C CA . ALA B 1 316 ? -2.961 37.062 25.156 1 96.75 316 ALA B CA 1
ATOM 4781 C C . ALA B 1 316 ? -3.795 36.031 25.906 1 96.75 316 ALA B C 1
ATOM 4783 O O . ALA B 1 316 ? -3.504 35.719 27.062 1 96.75 316 ALA B O 1
ATOM 4784 N N . GLU B 1 317 ? -4.84 35.5 25.266 1 96.56 317 GLU B N 1
ATOM 4785 C CA . GLU B 1 317 ? -5.75 34.562 25.906 1 96.56 317 GLU B CA 1
ATOM 4786 C C . GLU B 1 317 ? -5.555 33.125 25.359 1 96.56 317 GLU B C 1
ATOM 4788 O O . GLU B 1 317 ? -6.398 32.25 25.578 1 96.56 317 GLU B O 1
ATOM 4793 N N . ILE B 1 318 ? -4.48 32.906 24.688 1 96.5 318 ILE B N 1
ATOM 4794 C CA . ILE B 1 318 ? -4.285 31.641 23.969 1 96.5 318 ILE B CA 1
ATOM 4795 C C . ILE B 1 318 ? -4.262 30.484 24.969 1 96.5 318 ILE B C 1
ATOM 4797 O O . ILE B 1 318 ? -4.684 29.359 24.656 1 96.5 318 ILE B O 1
ATOM 4801 N N . ALA B 1 319 ? -3.834 30.719 26.156 1 95.25 319 ALA B N 1
ATOM 4802 C CA . ALA B 1 319 ? -3.742 29.672 27.172 1 95.25 319 ALA B CA 1
ATOM 4803 C C . ALA B 1 319 ? -5.102 29.016 27.406 1 95.25 319 ALA B C 1
ATOM 4805 O O . ALA B 1 319 ? -5.184 27.828 27.672 1 95.25 319 ALA B O 1
ATOM 4806 N N . SER B 1 320 ? -6.129 29.781 27.328 1 94.75 320 SER B N 1
ATOM 4807 C CA . SER B 1 320 ? -7.477 29.281 27.562 1 94.75 320 SER B CA 1
ATOM 4808 C C . SER B 1 320 ? -7.887 28.25 26.516 1 94.75 320 SER B C 1
ATOM 4810 O O . SER B 1 320 ? -8.773 27.438 26.75 1 94.75 320 SER B O 1
ATOM 4812 N N . LEU B 1 321 ? -7.266 28.297 25.344 1 95.62 321 LEU B N 1
ATOM 4813 C CA . LEU B 1 321 ? -7.645 27.438 24.234 1 95.62 321 LEU B CA 1
ATOM 4814 C C . LEU B 1 321 ? -7.141 26.016 24.438 1 95.62 321 LEU B C 1
ATOM 4816 O O . LEU B 1 321 ? -7.605 25.078 23.781 1 95.62 321 LEU B O 1
ATOM 4820 N N . PHE B 1 322 ? -6.191 25.797 25.328 1 94 322 PHE B N 1
ATOM 4821 C CA . PHE B 1 322 ? -5.602 24.484 25.531 1 94 322 PHE B CA 1
ATOM 4822 C C . PHE B 1 322 ? -6.453 23.656 26.484 1 94 322 PHE B C 1
ATOM 4824 O O . PHE B 1 322 ? -6.23 22.453 26.625 1 94 322 PHE B O 1
ATOM 4831 N N . THR B 1 323 ? -7.422 24.266 27.078 1 86.56 323 THR B N 1
ATOM 4832 C CA . THR B 1 323 ? -8.289 23.547 28.016 1 86.56 323 THR B CA 1
ATOM 4833 C C . THR B 1 323 ? -9.75 23.703 27.625 1 86.56 323 THR B C 1
ATOM 4835 O O . THR B 1 323 ? -10.641 23.203 28.312 1 86.56 323 THR B O 1
ATOM 4838 N N . SER B 1 324 ? -9.914 24.391 26.562 1 79.12 324 SER B N 1
ATOM 4839 C CA . SER B 1 324 ? -11.281 24.688 26.172 1 79.12 324 SER B CA 1
ATOM 4840 C C . SER B 1 324 ? -11.719 23.828 24.984 1 79.12 324 SER B C 1
ATOM 4842 O O . SER B 1 324 ? -10.891 23.438 24.156 1 79.12 324 SER B O 1
ATOM 4844 N N . SER B 1 325 ? -12.953 23.328 25.094 1 79.19 325 SER B N 1
ATOM 4845 C CA . SER B 1 325 ? -13.617 22.734 23.938 1 79.19 325 SER B CA 1
ATOM 4846 C C . SER B 1 325 ? -14.961 23.406 23.672 1 79.19 325 SER B C 1
ATOM 4848 O O . SER B 1 325 ? -15.57 23.969 24.578 1 79.19 325 SER B O 1
ATOM 4850 N N . SER B 1 326 ? -15.234 23.594 22.406 1 78.88 326 SER B N 1
ATOM 4851 C CA . SER B 1 326 ? -16.516 24.156 21.984 1 78.88 326 SER B CA 1
ATOM 4852 C C . SER B 1 326 ? -17.266 23.172 21.094 1 78.88 326 SER B C 1
ATOM 4854 O O . SER B 1 326 ? -16.766 22.75 20.047 1 78.88 326 SER B O 1
ATOM 4856 N N . PRO B 1 327 ? -18.469 22.859 21.562 1 79.94 327 PRO B N 1
ATOM 4857 C CA . PRO B 1 327 ? -19.25 21.922 20.75 1 79.94 327 PRO B CA 1
ATOM 4858 C C . PRO B 1 327 ? -19.375 22.359 19.297 1 79.94 327 PRO B C 1
ATOM 4860 O O . PRO B 1 327 ? -19.594 23.547 19.016 1 79.94 327 PRO B O 1
ATOM 4863 N N . GLY B 1 328 ? -19.125 21.469 18.422 1 85.06 328 GLY B N 1
ATOM 4864 C CA . GLY B 1 328 ? -19.281 21.719 17 1 85.06 328 GLY B CA 1
ATOM 4865 C C . GLY B 1 328 ? -18.047 22.344 16.359 1 85.06 328 GLY B C 1
ATOM 4866 O O . GLY B 1 328 ? -17.984 22.469 15.133 1 85.06 328 GLY B O 1
ATOM 4867 N N . LYS B 1 329 ? -17.188 22.781 17.266 1 94.06 329 LYS B N 1
ATOM 4868 C CA . LYS B 1 329 ? -15.953 23.359 16.734 1 94.06 329 LYS B CA 1
ATOM 4869 C C . LYS B 1 329 ? -14.82 22.328 16.766 1 94.06 329 LYS B C 1
ATOM 4871 O O . LYS B 1 329 ? -14.602 21.672 17.781 1 94.06 329 LYS B O 1
ATOM 4876 N N . LEU B 1 330 ? -14.188 22.25 15.656 1 96.44 330 LEU B N 1
ATOM 4877 C CA . LEU B 1 330 ? -13.109 21.266 15.531 1 96.44 330 LEU B CA 1
ATOM 4878 C C . LEU B 1 330 ? -11.758 21.938 15.758 1 96.44 330 LEU B C 1
ATOM 4880 O O . LEU B 1 330 ? -10.781 21.266 16.094 1 96.44 330 LEU B O 1
ATOM 4884 N N . ARG B 1 331 ? -11.695 23.266 15.562 1 97.19 331 ARG B N 1
ATOM 4885 C CA . ARG B 1 331 ? -10.484 24.047 15.812 1 97.19 331 ARG B CA 1
ATOM 4886 C C . ARG B 1 331 ? -10.797 25.312 16.594 1 97.19 331 ARG B C 1
ATOM 4888 O O . ARG B 1 331 ? -11.688 26.078 16.234 1 97.19 331 ARG B O 1
ATOM 4895 N N . MET B 1 332 ? -10.055 25.453 17.672 1 97.69 332 MET B N 1
ATOM 4896 C CA . MET B 1 332 ? -10.008 26.781 18.297 1 97.69 332 MET B CA 1
ATOM 4897 C C . MET B 1 332 ? -9.023 27.688 17.578 1 97.69 332 MET B C 1
ATOM 4899 O O . MET B 1 332 ? -8.188 27.219 16.797 1 97.69 332 MET B O 1
ATOM 4903 N N . SER B 1 333 ? -9.188 29 17.766 1 98.12 333 SER B N 1
ATOM 4904 C CA . SER B 1 333 ? -8.336 29.891 17 1 98.12 333 SER B CA 1
ATOM 4905 C C . SER B 1 333 ? -7.945 31.125 17.797 1 98.12 333 SER B C 1
ATOM 4907 O O . SER B 1 333 ? -8.586 31.453 18.812 1 98.12 333 SER B O 1
ATOM 4909 N N . CYS B 1 334 ? -6.855 31.703 17.406 1 98 334 CYS B N 1
ATOM 4910 C CA . CYS B 1 334 ? -6.363 32.938 18.031 1 98 334 CYS B CA 1
ATOM 4911 C C . CYS B 1 334 ? -5.844 33.906 16.984 1 98 334 CYS B C 1
ATOM 4913 O O . CYS B 1 334 ? -5.383 33.469 15.922 1 98 334 CYS B O 1
ATOM 4915 N N . THR B 1 335 ? -5.973 35.125 17.219 1 98 335 THR B N 1
ATOM 4916 C CA . THR B 1 335 ? -5.391 36.188 16.422 1 98 335 THR B CA 1
ATOM 4917 C C . THR B 1 335 ? -4.324 36.938 17.234 1 98 335 THR B C 1
ATOM 4919 O O . THR B 1 335 ? -4.578 37.375 18.359 1 98 335 THR B O 1
ATOM 4922 N N . PRO B 1 336 ? -3.203 37.031 16.672 1 93.12 336 PRO B N 1
ATOM 4923 C CA . PRO B 1 336 ? -2.178 37.75 17.438 1 93.12 336 PRO B CA 1
ATOM 4924 C C . PRO B 1 336 ? -2.43 39.25 17.484 1 93.12 336 PRO B C 1
ATOM 4926 O O . PRO B 1 336 ? -3.09 39.812 16.594 1 93.12 336 PRO B O 1
#

Solvent-accessible surface area (backbone atoms only — not comparable to full-atom values): 33778 Å² total; per-residue (Å²): 125,81,76,72,66,94,42,68,39,47,32,38,34,32,59,79,86,49,65,42,81,41,81,38,74,56,70,85,75,56,90,38,28,24,35,27,38,36,58,33,25,34,56,51,71,68,56,43,32,35,73,70,66,75,35,93,69,56,66,44,13,20,38,36,42,19,24,22,22,30,28,70,39,59,21,79,88,50,93,62,49,64,67,38,41,31,30,38,49,38,48,32,33,79,69,69,48,72,39,26,69,73,68,38,38,61,62,19,92,71,50,43,42,40,24,60,34,36,35,88,49,102,47,38,43,32,7,40,43,14,35,45,30,54,39,54,60,67,46,38,70,34,69,54,59,88,90,51,52,60,66,50,46,8,47,24,20,41,44,39,8,32,35,42,36,45,53,57,73,57,75,61,90,52,61,36,32,37,29,32,27,49,49,59,42,29,34,47,41,26,35,56,44,30,73,73,66,32,47,32,23,33,48,55,88,52,65,65,38,45,56,51,29,42,68,30,49,23,40,72,60,83,82,62,68,22,40,28,34,40,34,54,58,46,42,57,69,58,51,54,54,50,64,72,25,46,34,77,60,7,35,39,38,34,53,29,23,79,55,92,69,68,60,41,76,43,51,54,31,55,31,8,71,31,29,26,32,41,34,24,35,53,65,46,52,66,69,22,42,46,49,20,50,53,50,49,62,74,36,52,87,78,35,72,58,52,67,32,35,42,81,60,41,52,46,92,52,48,66,57,58,69,77,54,84,50,91,74,38,63,25,47,31,28,27,82,126,83,78,72,64,90,43,70,38,48,32,38,33,32,60,79,85,51,68,43,81,41,81,38,74,56,72,84,75,56,90,38,28,22,36,27,38,37,58,33,23,34,54,51,71,67,57,43,32,36,74,72,66,75,36,91,68,54,64,45,13,19,38,35,41,21,24,24,23,30,29,68,39,59,21,79,86,49,93,62,48,64,69,37,41,30,29,38,48,38,48,32,34,81,68,69,48,74,38,25,68,71,67,36,38,60,62,19,91,71,50,43,42,40,23,60,34,37,36,86,48,100,46,39,43,32,8,41,42,14,35,44,29,53,39,54,61,65,48,37,69,33,70,55,59,89,90,51,54,59,69,50,48,7,46,24,20,41,44,39,8,32,36,41,37,45,53,55,73,56,74,61,87,51,62,37,32,37,31,33,28,50,49,60,42,27,34,48,42,28,36,58,43,30,72,75,67,31,48,32,23,34,47,54,87,51,66,64,39,45,55,51,28,44,69,29,49,24,41,74,59,83,82,62,69,22,39,27,34,40,34,53,59,45,43,61,67,56,50,54,55,49,63,74,27,45,34,77,60,7,35,40,39,35,52,28,23,81,56,90,69,70,60,42,77,41,50,54,30,55,30,8,70,33,29,26,32,42,34,24,35,53,66,46,51,66,68,22,40,47,49,22,51,52,48,50,64,75,36,51,86,77,34,72,59,52,66,31,34,40,79,61,39,50,45,92,51,47,67,58,59,69,79,53,84,51,91,71,38,64,26,47,32,28,27,83

Sequence (672 aa):
MDSITPRVTRAAVWTGHGVELREIELPDLAAGDTLVRVRLATVCGSDLHTVAGRRPAPCPSILGHEAVGEVVVAGSDIPAQVGDRIVWAVTVACGRCARCRAGFTAKCASVRKFGHEPFDSDWPLSGAYAEYVVLPRGASVARVPDTLTDAVAAPAACATATVMAALDAAEKITGRVLIYGAGMLGIAAAAACAEVGAQVHVHELDPARLELAREFGATPDTGEPMDLVFDFSGSSRAITGALERLGIGGTLVLAGSVTPGPAIGIDPETVVRRWHTITGVHNYEPHHLTQAIDFLERTNTTYAWETVVAQPVPLAEIASLFTSSSPGKLRMSCTPMDSITPRVTRAAVWTGHGVELREIELPDLAAGDTLVRVRLATVCGSDLHTVAGRRPAPCPSILGHEAVGEVVVAGSDIPAQVGDRIVWAVTVACGRCARCRAGFTAKCASVRKFGHEPFDSDWPLSGAYAEYVVLPRGASVARVPDTLTDAVAAPAACATATVMAALDAAEKITGRVLIYGAGMLGIAAAAACAEVGAQVHVHELDPARLELAREFGATPDTGEPMDLVFDFSGSSRAITGALERLGIGGTLVLAGSVTPGPAIGIDPETVVRRWHTITGVHNYEPHHLTQAIDFLERTNTTYAWETVVAQPVPLAEIASLFTSSSPGKLRMSCTP

Foldseek 3Di:
DPPPDQDWWWFFWDALQFTDIDIDTDDDADAQKWKWFWFKFWDDPVNLCPSVVNDDADGGAGATQQTKTATCGGGDPAPDDGGFIKHWAQKAFPCDDPCNVVVNRVVHPPIDGARGDYCPDPANQRHNLIRMHMGHHRIFMDTFDPLDDRLLLRRLNFQLLQLLQLCVVQVDLDEEEEEEDLFPNRLSNQLVSVVVPYAYEYDDDDVLSQVLSVLRHYHHDPLAAGQEYEYQQLDLVVVQSNLVRHAQNHEYEYENNPGDDDDHDDDVVCCVVRVYYYYYTYGHGSVSSNVSSVSCSVCVPVHVSSQQEDDADESVCVRVLSVDDDRSHNIYMYGD/DPPPDQDWWWFFWDALQFTDIDIDTDDDADAQKWKWFWFKFWDDVVNLCPSVVNDDADGGAGATQQTKTATCGGGDPAPDDGGFIKHWAQKAFPCDDPCNVVVNRVVHPPIDGARRDYCPDPANQRHNLIRMHMGHHRIFMDTFDPLDDRLLLRRLNFQLLQLLQLCVVQVDLDEEEEEEDLFPNRLSNQLVSVVVPYAYEYDDDDPLSQVLSVLRHYHHDPLAAGQEYEYQQLDLVVVQSNLVRHAQLHEYEYENNPGDDDDHDDDVVCCVVRVYYYYYTYGHGSVSSNVSSVSCSVCVPVHVSSQQEDDADESVCVRVLSVDDDRSHNIYMYGD

pLDDT: mean 95.24, std 7.56, range [34.97, 98.88]